Protein 5LOA (pdb70)

Structure (mmCIF, N/CA/C/O backbone):
data_5LOA
#
_entry.id   5LOA
#
_cell.length_a   75.020
_cell.length_b   64.580
_cell.length_c   82.060
_cell.angle_alpha   90.000
_cell.angle_beta   106.890
_cell.angle_gamma   90.000
#
_symmetry.space_group_name_H-M   'P 1 21 1'
#
loop_
_entity.id
_entity.type
_entity.pdbx_description
1 polymer 'Meso-diaminopimelate D-dehydrogenase'
2 non-polymer 'NADP NICOTINAMIDE-ADENINE-DINUCLEOTIDE PHOSPHATE'
3 water water
#
loop_
_atom_site.group_PDB
_atom_site.id
_atom_site.type_symbol
_atom_site.label_atom_id
_atom_site.label_alt_id
_atom_site.label_comp_id
_atom_site.label_asym_id
_atom_site.label_entity_id
_atom_site.label_seq_id
_atom_site.pdbx_PDB_ins_code
_atom_site.Cartn_x
_atom_site.Cartn_y
_atom_site.Cartn_z
_atom_site.occupancy
_atom_site.B_iso_or_equiv
_atom_site.auth_seq_id
_atom_site.auth_comp_id
_atom_site.auth_asym_id
_atom_site.auth_atom_id
_atom_site.pdbx_PDB_model_num
ATOM 1 N N . THR A 1 1 ? 25.706 63.807 19.978 1.00 55.24 2 THR A N 1
ATOM 2 C CA . THR A 1 1 ? 24.716 64.862 19.794 1.00 54.78 2 THR A CA 1
ATOM 3 C C . THR A 1 1 ? 23.345 64.269 19.465 1.00 46.90 2 THR A C 1
ATOM 4 O O . THR A 1 1 ? 23.231 63.088 19.123 1.00 49.37 2 THR A O 1
ATOM 8 N N . ASN A 1 2 ? 22.313 65.105 19.559 1.00 41.90 3 ASN A N 1
ATOM 9 C CA . ASN A 1 2 ? 20.949 64.643 19.358 1.00 35.62 3 ASN A CA 1
ATOM 10 C C . ASN A 1 2 ? 20.725 64.231 17.913 1.00 35.52 3 ASN A C 1
ATOM 11 O O . ASN A 1 2 ? 21.372 64.732 16.990 1.00 36.31 3 ASN A O 1
ATOM 16 N N . ILE A 1 3 ? 19.782 63.308 17.728 1.00 29.71 4 ILE A N 1
ATOM 17 C CA . ILE A 1 3 ? 19.328 62.941 16.398 1.00 28.35 4 ILE A CA 1
ATOM 18 C C . ILE A 1 3 ? 18.451 64.067 15.860 1.00 25.83 4 ILE A C 1
ATOM 19 O O . ILE A 1 3 ? 17.535 64.540 16.543 1.00 28.41 4 ILE A O 1
ATOM 24 N N . ARG A 1 4 ? 18.731 64.511 14.645 1.00 29.02 5 ARG A N 1
ATOM 25 C CA . ARG A 1 4 ? 17.937 65.565 14.016 1.00 29.50 5 ARG A CA 1
ATOM 26 C C . ARG A 1 4 ? 16.805 64.931 13.208 1.00 25.93 5 ARG A C 1
ATOM 27 O O . ARG A 1 4 ? 17.061 64.200 12.243 1.00 28.73 5 ARG A O 1
ATOM 35 N N . VAL A 1 5 ? 15.558 65.214 13.598 1.00 25.09 6 VAL A N 1
ATOM 36 C CA . VAL A 1 5 ? 14.388 64.564 13.016 1.00 29.88 6 VAL A CA 1
ATOM 37 C C . VAL A 1 5 ? 13.475 65.602 12.357 1.00 30.12 6 VAL A C 1
ATOM 38 O O . VAL A 1 5 ? 13.415 66.767 12.766 1.00 27.60 6 VAL A O 1
ATOM 42 N N . ALA A 1 6 ? 12.758 65.162 11.324 1.00 25.72 7 ALA A N 1
ATOM 43 C CA . ALA A 1 6 ? 11.739 65.987 10.678 1.00 28.35 7 ALA A CA 1
ATOM 44 C C . ALA A 1 6 ? 10.527 65.112 10.384 1.00 27.01 7 ALA A C 1
ATOM 45 O O . ALA A 1 6 ? 10.620 63.880 10.354 1.00 28.78 7 ALA A O 1
ATOM 47 N N . ILE A 1 7 ? 9.386 65.768 10.189 1.00 25.25 8 ILE A N 1
ATOM 48 C CA . ILE A 1 7 ? 8.094 65.120 9.978 1.00 25.68 8 ILE A CA 1
ATOM 49 C C . ILE A 1 7 ? 7.638 65.439 8.563 1.00 28.84 8 ILE A C 1
ATOM 50 O O . ILE A 1 7 ? 7.616 66.610 8.173 1.00 27.56 8 ILE A O 1
ATOM 55 N N . VAL A 1 8 ? 7.254 64.414 7.805 1.00 24.16 9 VAL A N 1
ATOM 56 C CA . VAL A 1 8 ? 6.673 64.606 6.477 1.00 27.83 9 VAL A CA 1
ATOM 57 C C . VAL A 1 8 ? 5.189 64.279 6.558 1.00 26.55 9 VAL A C 1
ATOM 58 O O . VAL A 1 8 ? 4.810 63.114 6.727 1.00 23.81 9 VAL A O 1
ATOM 62 N N . GLY A 1 9 ? 4.342 65.298 6.377 1.00 24.69 10 GLY A N 1
ATOM 63 C CA . GLY A 1 9 ? 2.910 65.103 6.464 1.00 27.27 10 GLY A CA 1
ATOM 64 C C . GLY A 1 9 ? 2.339 65.482 7.819 1.00 31.05 10 GLY A C 1
ATOM 65 O O . GLY A 1 9 ? 2.641 64.828 8.824 1.00 25.91 10 GLY A O 1
ATOM 66 N N . TYR A 1 10 ? 1.503 66.525 7.865 1.00 27.26 11 TYR A N 1
ATOM 67 C CA . TYR A 1 10 ? 1.001 67.026 9.143 1.00 29.79 11 TYR A CA 1
ATOM 68 C C . TYR A 1 10 ? -0.477 66.706 9.362 1.00 31.43 11 TYR A C 1
ATOM 69 O O . TYR A 1 10 ? -1.309 67.615 9.470 1.00 29.70 11 TYR A O 1
ATOM 78 N N . GLY A 1 11 ? -0.814 65.424 9.424 1.00 27.53 12 GLY A N 1
ATOM 79 C CA . GLY A 1 11 ? -2.106 64.959 9.887 1.00 27.94 12 GLY A CA 1
ATOM 80 C C . GLY A 1 11 ? -2.066 64.568 11.352 1.00 28.94 12 GLY A C 1
ATOM 81 O O . GLY A 1 11 ? -1.275 65.104 12.135 1.00 28.00 12 GLY A O 1
ATOM 82 N N . ASN A 1 12 ? -2.958 63.655 11.741 1.00 24.84 13 ASN A N 1
ATOM 83 C CA . ASN A 1 12 ? -3.036 63.230 13.139 1.00 29.88 13 ASN A CA 1
ATOM 84 C C . ASN A 1 12 ? -1.730 62.607 13.603 1.00 26.31 13 ASN A C 1
ATOM 85 O O . ASN A 1 12 ? -1.238 62.911 14.700 1.00 28.85 13 ASN A O 1
ATOM 90 N N . LEU A 1 13 ? -1.168 61.713 12.792 1.00 27.00 14 LEU A N 1
ATOM 91 C CA . LEU A 1 13 ? 0.085 61.058 13.158 1.00 26.28 14 LEU A CA 1
ATOM 92 C C . LEU A 1 13 ? 1.213 62.073 13.232 1.00 27.55 14 LEU A C 1
ATOM 93 O O . LEU A 1 13 ? 1.960 62.125 14.218 1.00 23.89 14 LEU A O 1
ATOM 98 N N . GLY A 1 14 ? 1.319 62.932 12.218 1.00 24.18 15 GLY A N 1
ATOM 99 C CA . GLY A 1 14 ? 2.350 63.956 12.245 1.00 22.94 15 GLY A CA 1
ATOM 100 C C . GLY A 1 14 ? 2.255 64.847 13.468 1.00 24.08 15 GLY A C 1
ATOM 101 O O . GLY A 1 14 ? 3.275 65.232 14.045 1.00 24.87 15 GLY A O 1
ATOM 102 N N . ARG A 1 15 ? 1.027 65.176 13.895 1.00 29.52 16 ARG A N 1
ATOM 103 C CA . ARG A 1 15 ? 0.877 66.012 15.087 1.00 28.64 16 ARG A CA 1
ATOM 104 C C . ARG A 1 15 ? 1.284 65.267 16.344 1.00 25.29 16 ARG A C 1
ATOM 105 O O . ARG A 1 15 ? 1.845 65.866 17.272 1.00 26.23 16 ARG A O 1
ATOM 113 N N . SER A 1 16 ? 0.927 63.991 16.424 1.00 25.60 17 SER A N 1
ATOM 114 C CA . SER A 1 16 ? 1.359 63.165 17.548 1.00 24.95 17 SER A CA 1
ATOM 115 C C . SER A 1 16 ? 2.876 63.061 17.593 1.00 26.34 17 SER A C 1
ATOM 116 O O . SER A 1 16 ? 3.487 63.184 18.660 1.00 28.01 17 SER A O 1
ATOM 119 N N . VAL A 1 17 ? 3.510 62.824 16.445 1.00 25.61 18 VAL A N 1
ATOM 120 C CA . VAL A 1 17 ? 4.971 62.750 16.421 1.00 25.01 18 VAL A CA 1
ATOM 121 C C . VAL A 1 17 ? 5.572 64.071 16.899 1.00 28.23 18 VAL A C 1
ATOM 122 O O . VAL A 1 17 ? 6.480 64.097 17.738 1.00 24.84 18 VAL A O 1
ATOM 126 N N . GLU A 1 18 ? 5.069 65.191 16.366 1.00 24.67 19 GLU A N 1
ATOM 127 C CA . GLU A 1 18 ? 5.578 66.505 16.761 1.00 25.67 19 GLU A CA 1
ATOM 128 C C . GLU A 1 18 ? 5.552 66.707 18.271 1.00 26.29 19 GLU A C 1
ATOM 129 O O . GLU A 1 18 ? 6.548 67.135 18.875 1.00 29.77 19 GLU A O 1
ATOM 135 N N . LYS A 1 19 ? 4.405 66.456 18.899 1.00 24.57 20 LYS A N 1
ATOM 136 C CA . LYS A 1 19 ? 4.301 66.790 20.310 1.00 26.88 20 LYS A CA 1
ATOM 137 C C . LYS A 1 19 ? 5.130 65.856 21.176 1.00 27.59 20 LYS A C 1
ATOM 138 O O . LYS A 1 19 ? 5.535 66.254 22.274 1.00 27.46 20 LYS A O 1
ATOM 144 N N . LEU A 1 20 ? 5.412 64.638 20.700 1.00 26.71 21 LEU A N 1
ATOM 145 C CA . LEU A 1 20 ? 6.176 63.686 21.501 1.00 25.81 21 LEU A CA 1
ATOM 146 C C . LEU A 1 20 ? 7.686 63.871 21.382 1.00 31.76 21 LEU A C 1
ATOM 147 O O . LEU A 1 20 ? 8.422 63.379 22.250 1.00 33.63 21 LEU A O 1
ATOM 152 N N . ILE A 1 21 ? 8.169 64.582 20.355 1.00 28.51 22 ILE A N 1
ATOM 153 C CA . ILE A 1 21 ? 9.604 64.839 20.246 1.00 26.58 22 ILE A CA 1
ATOM 154 C C . ILE A 1 21 ? 10.094 65.614 21.458 1.00 35.85 22 ILE A C 1
ATOM 155 O O . ILE A 1 21 ? 11.211 65.384 21.941 1.00 32.51 22 ILE A O 1
ATOM 160 N N . ALA A 1 22 ? 9.256 66.509 21.996 1.00 32.74 23 ALA A N 1
ATOM 161 C CA . ALA A 1 22 ? 9.632 67.258 23.194 1.00 39.78 23 ALA A CA 1
ATOM 162 C C . ALA A 1 22 ? 9.943 66.336 24.368 1.00 41.52 23 ALA A C 1
ATOM 163 O O . ALA A 1 22 ? 10.784 66.672 25.208 1.00 46.08 23 ALA A O 1
ATOM 165 N N . LYS A 1 23 ? 9.297 65.171 24.439 1.00 37.58 24 LYS A N 1
ATOM 166 C CA . LYS A 1 23 ? 9.581 64.193 25.483 1.00 39.18 24 LYS A CA 1
ATOM 167 C C . LYS A 1 23 ? 10.825 63.359 25.199 1.00 38.07 24 LYS A C 1
ATOM 168 O O . LYS A 1 23 ? 11.161 62.488 26.011 1.00 44.04 24 LYS A O 1
ATOM 174 N N . GLN A 1 24 ? 11.492 63.562 24.062 1.00 35.47 25 GLN A N 1
ATOM 175 C CA . GLN A 1 24 ? 12.669 62.734 23.806 1.00 33.50 25 GLN A CA 1
ATOM 176 C C . GLN A 1 24 ? 13.922 63.450 24.282 1.00 35.41 25 GLN A C 1
ATOM 177 O O . GLN A 1 24 ? 14.119 64.623 23.952 1.00 34.04 25 GLN A O 1
ATOM 183 N N . PRO A 1 25 ? 14.795 62.782 25.040 1.00 36.86 26 PRO A N 1
ATOM 184 C CA . PRO A 1 25 ? 16.027 63.446 25.477 1.00 33.16 26 PRO A CA 1
ATOM 185 C C . PRO A 1 25 ? 17.026 63.608 24.353 1.00 35.93 26 PRO A C 1
ATOM 186 O O . PRO A 1 25 ? 17.910 64.461 24.452 1.00 37.57 26 PRO A O 1
ATOM 190 N N . ASP A 1 26 ? 16.896 62.840 23.271 1.00 26.35 27 ASP A N 1
ATOM 191 C CA . ASP A 1 26 ? 17.962 62.707 22.287 1.00 28.63 27 ASP A CA 1
ATOM 192 C C . ASP A 1 26 ? 17.515 63.072 20.876 1.00 27.65 27 ASP A C 1
ATOM 193 O O . ASP A 1 26 ? 18.151 62.650 19.905 1.00 27.96 27 ASP A O 1
ATOM 198 N N . MET A 1 27 ? 16.451 63.856 20.736 1.00 30.10 28 MET A N 1
ATOM 199 C CA . MET A 1 27 ? 15.977 64.237 19.411 1.00 27.66 28 MET A CA 1
ATOM 200 C C . MET A 1 27 ? 15.638 65.721 19.368 1.00 30.90 28 MET A C 1
ATOM 201 O O . MET A 1 27 ? 15.069 66.266 20.318 1.00 30.35 28 MET A O 1
ATOM 206 N N . ASP A 1 28 ? 15.966 66.352 18.240 1.00 30.59 29 ASP A N 1
ATOM 207 C CA . ASP A 1 28 ? 15.634 67.744 17.956 1.00 31.31 29 ASP A CA 1
ATOM 208 C C . ASP A 1 28 ? 14.775 67.796 16.698 1.00 30.17 29 ASP A C 1
ATOM 209 O O . ASP A 1 28 ? 15.170 67.257 15.660 1.00 29.06 29 ASP A O 1
ATOM 214 N N . LEU A 1 29 ? 13.617 68.456 16.786 1.00 30.40 30 LEU A N 1
ATOM 215 C CA . LEU A 1 29 ? 12.721 68.589 15.642 1.00 31.18 30 LEU A CA 1
ATOM 216 C C . LEU A 1 29 ? 13.165 69.761 14.778 1.00 33.41 30 LEU A C 1
ATOM 217 O O . LEU A 1 29 ? 13.167 70.912 15.237 1.00 33.82 30 LEU A O 1
ATOM 222 N N . VAL A 1 30 ? 13.531 69.461 13.534 1.00 28.86 31 VAL A N 1
ATOM 223 C CA . VAL A 1 30 ? 14.038 70.448 12.588 1.00 29.70 31 VAL A CA 1
ATOM 224 C C . VAL A 1 30 ? 12.903 71.157 11.846 1.00 32.03 31 VAL A C 1
ATOM 225 O O . VAL A 1 30 ? 12.952 72.372 11.639 1.00 33.63 31 VAL A O 1
ATOM 229 N N . GLY A 1 31 ? 11.857 70.438 11.454 1.00 30.65 32 GLY A N 1
ATOM 230 C CA . GLY A 1 31 ? 10.754 71.063 10.752 1.00 28.09 32 GLY A CA 1
ATOM 231 C C . GLY A 1 31 ? 9.732 70.032 10.329 1.00 33.89 32 GLY A C 1
ATOM 232 O O . GLY A 1 31 ? 9.901 68.823 10.542 1.00 28.07 32 GLY A O 1
ATOM 233 N N . ILE A 1 32 ? 8.654 70.548 9.738 1.00 29.71 33 ILE A N 1
ATOM 234 C CA . ILE A 1 32 ? 7.588 69.767 9.111 1.00 30.31 33 ILE A CA 1
ATOM 235 C C . ILE A 1 32 ? 7.660 70.022 7.614 1.00 33.42 33 ILE A C 1
ATOM 236 O O . ILE A 1 32 ? 7.790 71.174 7.187 1.00 31.18 33 ILE A O 1
ATOM 241 N N . PHE A 1 33 ? 7.602 68.960 6.819 1.00 27.38 34 PHE A N 1
ATOM 242 C CA . PHE A 1 33 ? 7.509 69.085 5.366 1.00 30.43 34 PHE A CA 1
ATOM 243 C C . PHE A 1 33 ? 6.076 68.772 4.960 1.00 32.37 34 PHE A C 1
ATOM 244 O O . PHE A 1 33 ? 5.589 67.665 5.199 1.00 29.70 34 PHE A O 1
ATOM 252 N N . SER A 1 34 ? 5.393 69.754 4.372 1.00 25.75 35 SER A N 1
ATOM 253 C CA . SER A 1 34 ? 3.965 69.631 4.139 1.00 28.14 35 SER A CA 1
ATOM 254 C C . SER A 1 34 ? 3.630 70.097 2.735 1.00 29.47 35 SER A C 1
ATOM 255 O O . SER A 1 34 ? 4.296 70.975 2.180 1.00 25.81 35 SER A O 1
ATOM 258 N N . ARG A 1 35 ? 2.580 69.493 2.179 1.00 29.98 36 ARG A N 1
ATOM 259 C CA . ARG A 1 35 ? 1.973 69.933 0.929 1.00 30.84 36 ARG A CA 1
ATOM 260 C C . ARG A 1 35 ? 1.099 71.166 1.116 1.00 30.52 36 ARG A C 1
ATOM 261 O O . ARG A 1 35 ? 0.590 71.713 0.122 1.00 29.71 36 ARG A O 1
ATOM 269 N N . ARG A 1 36 ? 0.929 71.619 2.360 1.00 28.43 37 ARG A N 1
ATOM 270 C CA . ARG A 1 36 ? 0.194 72.829 2.688 1.00 29.48 37 ARG A CA 1
ATOM 271 C C . ARG A 1 36 ? 1.149 73.886 3.229 1.00 31.95 37 ARG A C 1
ATOM 272 O O . ARG A 1 36 ? 2.103 73.574 3.954 1.00 30.44 37 ARG A O 1
ATOM 280 N N . ALA A 1 37 ? 0.870 75.141 2.872 1.00 27.74 38 ALA A N 1
ATOM 281 C CA . ALA A 1 37 ? 1.743 76.265 3.187 1.00 27.04 38 ALA A CA 1
ATOM 282 C C . ALA A 1 37 ? 1.622 76.711 4.638 1.00 27.56 38 ALA A C 1
ATOM 283 O O . ALA A 1 37 ? 2.621 77.112 5.242 1.00 33.79 38 ALA A O 1
ATOM 285 N N . THR A 1 38 ? 0.413 76.695 5.194 1.00 28.43 39 THR A N 1
ATOM 286 C CA . THR A 1 38 ? 0.123 77.330 6.479 1.00 33.85 39 THR A CA 1
ATOM 287 C C . THR A 1 38 ? -0.417 76.272 7.439 1.00 35.12 39 THR A C 1
ATOM 288 O O . THR A 1 38 ? -1.529 75.764 7.254 1.00 40.15 39 THR A O 1
ATOM 292 N N . LEU A 1 39 ? 0.346 75.959 8.477 1.00 34.42 40 LEU A N 1
ATOM 293 C CA . LEU A 1 39 ? -0.067 74.967 9.459 1.00 35.23 40 LEU A CA 1
ATOM 294 C C . LEU A 1 39 ? -0.159 75.607 10.839 1.00 39.57 40 LEU A C 1
ATOM 295 O O . LEU A 1 39 ? 0.616 76.507 11.177 1.00 37.87 40 LEU A O 1
ATOM 300 N N . ASP A 1 40 ? -1.108 75.124 11.642 1.00 41.19 41 ASP A N 1
ATOM 301 C CA . ASP A 1 40 ? -1.328 75.659 12.986 1.00 43.39 41 ASP A CA 1
ATOM 302 C C . ASP A 1 40 ? -0.277 75.077 13.930 1.00 40.68 41 ASP A C 1
ATOM 303 O O . ASP A 1 40 ? -0.542 74.194 14.747 1.00 45.55 41 ASP A O 1
ATOM 308 N N . THR A 1 41 ? 0.942 75.595 13.810 1.00 35.00 42 THR A N 1
ATOM 309 C CA . THR A 1 41 ? 2.048 75.154 14.643 1.00 39.67 42 THR A CA 1
ATOM 310 C C . THR A 1 41 ? 3.150 76.202 14.588 1.00 40.51 42 THR A C 1
ATOM 311 O O . THR A 1 41 ? 3.271 76.935 13.601 1.00 38.67 42 THR A O 1
ATOM 315 N N . LYS A 1 42 ? 3.954 76.262 15.657 1.00 38.55 43 LYS A N 1
ATOM 316 C CA . LYS A 1 42 ? 5.146 77.099 15.674 1.00 38.47 43 LYS A CA 1
ATOM 317 C C . LYS A 1 42 ? 6.376 76.392 15.132 1.00 38.36 43 LYS A C 1
ATOM 318 O O . LYS A 1 42 ? 7.397 77.047 14.899 1.00 34.89 43 LYS A O 1
ATOM 324 N N . THR A 1 43 ? 6.320 75.076 14.966 1.00 34.60 44 THR A N 1
ATOM 325 C CA . THR A 1 43 ? 7.397 74.369 14.298 1.00 31.13 44 THR A CA 1
ATOM 326 C C . THR A 1 43 ? 7.607 74.951 12.903 1.00 34.73 44 THR A C 1
ATOM 327 O O . THR A 1 43 ? 6.633 75.273 12.219 1.00 32.31 44 THR A O 1
ATOM 331 N N . PRO A 1 44 ? 8.851 75.086 12.444 1.00 32.17 45 PRO A N 1
ATOM 332 C CA . PRO A 1 44 ? 9.077 75.552 11.072 1.00 33.66 45 PRO A CA 1
ATOM 333 C C . PRO A 1 44 ? 8.442 74.605 10.064 1.00 36.28 45 PRO A C 1
ATOM 334 O O . PRO A 1 44 ? 8.519 73.381 10.203 1.00 33.54 45 PRO A O 1
ATOM 338 N N . VAL A 1 45 ? 7.805 75.181 9.045 1.00 31.80 46 VAL A N 1
ATOM 339 C CA . VAL A 1 45 ? 7.149 74.420 7.984 1.00 31.38 46 VAL A CA 1
ATOM 340 C C . VAL A 1 45 ? 7.897 74.657 6.682 1.00 37.67 46 VAL A C 1
ATOM 341 O O . VAL A 1 45 ? 8.177 75.805 6.323 1.00 33.90 46 VAL A O 1
ATOM 345 N N . PHE A 1 46 ? 8.223 73.576 5.976 1.00 33.94 47 PHE A N 1
ATOM 346 C CA . PHE A 1 46 ? 8.928 73.644 4.707 1.00 33.23 47 PHE A CA 1
ATOM 347 C C . PHE A 1 46 ? 8.097 72.958 3.634 1.00 32.97 47 PHE A C 1
ATOM 348 O O . PHE A 1 46 ? 7.244 72.117 3.926 1.00 31.14 47 PHE A O 1
ATOM 356 N N . ASP A 1 47 ? 8.347 73.353 2.386 1.00 32.44 48 ASP A N 1
ATOM 357 C CA . ASP A 1 47 ? 7.759 72.684 1.236 1.00 32.97 48 ASP A CA 1
ATOM 358 C C . ASP A 1 47 ? 8.336 71.274 1.113 1.00 29.27 48 ASP A C 1
ATOM 359 O O . ASP A 1 47 ? 9.559 71.093 1.119 1.00 34.28 48 ASP A O 1
ATOM 364 N N . VAL A 1 48 ? 7.454 70.280 0.970 1.00 32.29 49 VAL A N 1
ATOM 365 C CA . VAL A 1 48 ? 7.905 68.897 0.824 1.00 33.97 49 VAL A CA 1
ATOM 366 C C . VAL A 1 48 ? 8.852 68.765 -0.362 1.00 35.54 49 VAL A C 1
ATOM 367 O O . VAL A 1 48 ? 9.758 67.924 -0.354 1.00 33.23 49 VAL A O 1
ATOM 371 N N . ALA A 1 49 ? 8.707 69.632 -1.369 1.00 32.50 50 ALA A N 1
ATOM 372 C CA . ALA A 1 49 ? 9.589 69.578 -2.528 1.00 32.85 50 ALA A CA 1
ATOM 373 C C . ALA A 1 49 ? 11.030 69.949 -2.195 1.00 34.15 50 ALA A C 1
ATOM 374 O O . ALA A 1 49 ? 11.924 69.692 -3.009 1.00 38.35 50 ALA A O 1
ATOM 376 N N . ASP A 1 50 ? 11.285 70.546 -1.027 1.00 33.28 51 ASP A N 1
ATOM 377 C CA . ASP A 1 50 ? 12.617 71.015 -0.663 1.00 36.86 51 ASP A CA 1
ATOM 378 C C . ASP A 1 50 ? 13.308 70.123 0.361 1.00 34.01 51 ASP A C 1
ATOM 379 O O . ASP A 1 50 ? 14.243 70.572 1.027 1.00 37.74 51 ASP A O 1
ATOM 384 N N . VAL A 1 51 ? 12.862 68.877 0.518 1.00 36.69 52 VAL A N 1
ATOM 385 C CA . VAL A 1 51 ? 13.562 67.967 1.428 1.00 37.49 52 VAL A CA 1
ATOM 386 C C . VAL A 1 51 ? 15.036 67.868 1.044 1.00 36.01 52 VAL A C 1
ATOM 387 O O . VAL A 1 51 ? 15.919 67.841 1.912 1.00 41.29 52 VAL A O 1
ATOM 391 N N . ASP A 1 52 ? 15.327 67.865 -0.261 1.00 36.56 53 ASP A N 1
ATOM 392 C CA . ASP A 1 52 ? 16.708 67.749 -0.717 1.00 37.22 53 ASP A CA 1
ATOM 393 C C . ASP A 1 52 ? 17.583 68.888 -0.197 1.00 41.91 53 ASP A C 1
ATOM 394 O O . ASP A 1 52 ? 18.773 68.677 0.064 1.00 44.36 53 ASP A O 1
ATOM 399 N N . LYS A 1 53 ? 17.012 70.074 0.020 1.00 41.15 54 LYS A N 1
ATOM 400 C CA . LYS A 1 53 ? 17.768 71.201 0.561 1.00 42.58 54 LYS A CA 1
ATOM 401 C C . LYS A 1 53 ? 18.046 71.086 2.057 1.00 43.05 54 LYS A C 1
ATOM 402 O O . LYS A 1 53 ? 18.869 71.850 2.577 1.00 41.96 54 LYS A O 1
ATOM 408 N N . HIS A 1 54 ? 17.383 70.173 2.761 1.00 43.41 55 HIS A N 1
ATOM 409 C CA . HIS A 1 54 ? 17.610 69.967 4.186 1.00 41.12 55 HIS A CA 1
ATOM 410 C C . HIS A 1 54 ? 18.244 68.618 4.486 1.00 40.57 55 HIS A C 1
ATOM 411 O O . HIS A 1 54 ? 18.414 68.273 5.665 1.00 41.71 55 HIS A O 1
ATOM 418 N N . ALA A 1 55 ? 18.610 67.859 3.449 1.00 35.99 56 ALA A N 1
ATOM 419 C CA . ALA A 1 55 ? 19.049 66.480 3.634 1.00 42.13 56 ALA A CA 1
ATOM 420 C C . ALA A 1 55 ? 20.238 66.386 4.585 1.00 39.32 56 ALA A C 1
ATOM 421 O O . ALA A 1 55 ? 20.315 65.459 5.398 1.00 40.69 56 ALA A O 1
ATOM 423 N N . ASP A 1 56 ? 21.169 67.334 4.514 1.00 41.47 57 ASP A N 1
ATOM 424 C CA . ASP A 1 56 ? 22.300 67.298 5.434 1.00 41.09 57 ASP A CA 1
ATOM 425 C C . ASP A 1 56 ? 21.922 67.711 6.847 1.00 42.51 57 ASP A C 1
ATOM 426 O O . ASP A 1 56 ? 22.697 67.462 7.778 1.00 44.82 57 ASP A O 1
ATOM 431 N N . ASP A 1 57 ? 20.758 68.322 7.033 1.00 40.25 58 ASP A N 1
ATOM 432 C CA . ASP A 1 57 ? 20.316 68.728 8.357 1.00 39.77 58 ASP A CA 1
ATOM 433 C C . ASP A 1 57 ? 19.416 67.715 9.049 1.00 38.35 58 ASP A C 1
ATOM 434 O O . ASP A 1 57 ? 19.044 67.956 10.203 1.00 34.31 58 ASP A O 1
ATOM 439 N N . VAL A 1 58 ? 19.040 66.615 8.390 1.00 36.31 59 VAL A N 1
ATOM 440 C CA . VAL A 1 58 ? 18.041 65.683 8.919 1.00 32.50 59 VAL A CA 1
ATOM 441 C C . VAL A 1 58 ? 18.630 64.278 8.954 1.00 31.76 59 VAL A C 1
ATOM 442 O O . VAL A 1 58 ? 19.042 63.748 7.914 1.00 31.73 59 VAL A O 1
ATOM 446 N N . ASP A 1 59 ? 18.639 63.666 10.145 1.00 28.67 60 ASP A N 1
ATOM 447 C CA . ASP A 1 59 ? 19.067 62.277 10.283 1.00 28.29 60 ASP A CA 1
ATOM 448 C C . ASP A 1 59 ? 17.920 61.298 10.028 1.00 27.70 60 ASP A C 1
ATOM 449 O O . ASP A 1 59 ? 18.126 60.251 9.397 1.00 29.33 60 ASP A O 1
ATOM 454 N N . VAL A 1 60 ? 16.713 61.613 10.510 1.00 26.57 61 VAL A N 1
ATOM 455 C CA . VAL A 1 60 ? 15.552 60.733 10.368 1.00 26.78 61 VAL A CA 1
ATOM 456 C C . VAL A 1 60 ? 14.343 61.532 9.897 1.00 29.14 61 VAL A C 1
ATOM 457 O O . VAL A 1 60 ? 13.981 62.540 10.514 1.00 26.63 61 VAL A O 1
ATOM 461 N N . LEU A 1 61 ? 13.701 61.056 8.833 1.00 25.17 62 LEU A N 1
ATOM 462 C CA . LEU A 1 61 ? 12.416 61.579 8.380 1.00 28.16 62 LEU A CA 1
ATOM 463 C C . LEU A 1 61 ? 11.306 60.645 8.856 1.00 28.18 62 LEU A C 1
ATOM 464 O O . LEU A 1 61 ? 11.282 59.465 8.490 1.00 25.89 62 LEU A O 1
ATOM 469 N N . PHE A 1 62 ? 10.414 61.164 9.696 1.00 24.66 63 PHE A N 1
ATOM 470 C CA . PHE A 1 62 ? 9.183 60.465 10.057 1.00 26.99 63 PHE A CA 1
ATOM 471 C C . PHE A 1 62 ? 8.145 60.673 8.960 1.00 27.74 63 PHE A C 1
ATOM 472 O O . PHE A 1 62 ? 7.649 61.792 8.760 1.00 28.01 63 PHE A O 1
ATOM 480 N N . LEU A 1 63 ? 7.810 59.603 8.242 1.00 24.16 64 LEU A N 1
ATOM 481 C CA . LEU A 1 63 ? 6.856 59.689 7.141 1.00 26.70 64 LEU A CA 1
ATOM 482 C C . LEU A 1 63 ? 5.453 59.506 7.704 1.00 26.07 64 LEU A C 1
ATOM 483 O O . LEU A 1 63 ? 5.104 58.427 8.197 1.00 25.48 64 LEU A O 1
ATOM 488 N N . CYS A 1 64 ? 4.642 60.555 7.610 1.00 21.77 65 CYS A N 1
ATOM 489 C CA . CYS A 1 64 ? 3.335 60.586 8.244 1.00 24.97 65 CYS A CA 1
ATOM 490 C C . CYS A 1 64 ? 2.246 60.924 7.225 1.00 29.34 65 CYS A C 1
ATOM 491 O O . CYS A 1 64 ? 1.201 61.470 7.576 1.00 29.98 65 CYS A O 1
ATOM 494 N N . MET A 1 65 ? 2.484 60.594 5.953 1.00 29.34 66 MET A N 1
ATOM 495 C CA . MET A 1 65 ? 1.488 60.721 4.908 1.00 29.64 66 MET A CA 1
ATOM 496 C C . MET A 1 65 ? 0.530 59.528 4.963 1.00 33.41 66 MET A C 1
ATOM 497 O O . MET A 1 65 ? 0.707 58.588 5.745 1.00 31.01 66 MET A O 1
ATOM 502 N N . GLY A 1 66 ? -0.493 59.562 4.111 1.00 30.15 67 GLY A N 1
ATOM 503 C CA . GLY A 1 66 ? -1.484 58.488 4.087 1.00 31.61 67 GLY A CA 1
ATOM 504 C C . GLY A 1 66 ? -0.917 57.207 3.489 1.00 29.90 67 GLY A C 1
ATOM 505 O O . GLY A 1 66 ? -0.119 57.231 2.548 1.00 28.78 67 GLY A O 1
ATOM 506 N N . SER A 1 67 ? -1.337 56.069 4.053 1.00 31.39 68 SER A N 1
ATOM 507 C CA . SER A 1 67 ? -0.855 54.778 3.563 1.00 30.20 68 SER A CA 1
ATOM 508 C C . SER A 1 67 ? -1.486 54.398 2.225 1.00 35.27 68 SER A C 1
ATOM 509 O O . SER A 1 67 ? -0.882 53.640 1.458 1.00 37.13 68 SER A O 1
ATOM 512 N N . ALA A 1 68 ? -2.688 54.904 1.928 1.00 34.52 69 ALA A N 1
ATOM 513 C CA . ALA A 1 68 ? -3.457 54.387 0.794 1.00 38.82 69 ALA A CA 1
ATOM 514 C C . ALA A 1 68 ? -2.666 54.467 -0.506 1.00 42.75 69 ALA A C 1
ATOM 515 O O . ALA A 1 68 ? -2.537 53.468 -1.228 1.00 43.13 69 ALA A O 1
ATOM 517 N N . THR A 1 69 ? -2.146 55.653 -0.836 1.00 39.08 70 THR A N 1
ATOM 518 C CA . THR A 1 69 ? -1.308 55.791 -2.021 1.00 38.26 70 THR A CA 1
ATOM 519 C C . THR A 1 69 ? -0.026 56.565 -1.725 1.00 35.88 70 THR A C 1
ATOM 520 O O . THR A 1 69 ? 1.011 56.297 -2.338 1.00 37.02 70 THR A O 1
ATOM 524 N N . ASP A 1 70 ? -0.067 57.510 -0.784 1.00 33.76 71 ASP A N 1
ATOM 525 C CA . ASP A 1 70 ? 1.061 58.430 -0.628 1.00 31.66 71 ASP A CA 1
ATOM 526 C C . ASP A 1 70 ? 2.340 57.722 -0.181 1.00 36.28 71 ASP A C 1
ATOM 527 O O . ASP A 1 70 ? 3.420 57.997 -0.721 1.00 35.19 71 ASP A O 1
ATOM 532 N N . ILE A 1 71 ? 2.257 56.803 0.785 1.00 33.38 72 ILE A N 1
ATOM 533 C CA . ILE A 1 71 ? 3.462 56.079 1.216 1.00 34.66 72 ILE A CA 1
ATOM 534 C C . ILE A 1 71 ? 4.101 55.301 0.067 1.00 32.86 72 ILE A C 1
ATOM 535 O O . ILE A 1 71 ? 5.295 55.506 -0.195 1.00 33.40 72 ILE A O 1
ATOM 540 N N . PRO A 1 72 ? 3.384 54.418 -0.651 1.00 38.05 73 PRO A N 1
ATOM 541 C CA . PRO A 1 72 ? 4.054 53.630 -1.703 1.00 39.36 73 PRO A CA 1
ATOM 542 C C . PRO A 1 72 ? 4.766 54.468 -2.744 1.00 38.16 73 PRO A C 1
ATOM 543 O O . PRO A 1 72 ? 5.880 54.118 -3.152 1.00 40.40 73 PRO A O 1
ATOM 547 N N . GLU A 1 73 ? 4.158 55.575 -3.172 1.00 34.95 74 GLU A N 1
ATOM 548 C CA . GLU A 1 73 ? 4.738 56.386 -4.235 1.00 37.68 74 GLU A CA 1
ATOM 549 C C . GLU A 1 73 ? 5.815 57.338 -3.715 1.00 36.93 74 GLU A C 1
ATOM 550 O O . GLU A 1 73 ? 6.808 57.584 -4.404 1.00 40.99 74 GLU A O 1
ATOM 556 N N . GLN A 1 74 ? 5.651 57.885 -2.510 1.00 34.54 75 GLN A N 1
ATOM 557 C CA . GLN A 1 74 ? 6.563 58.934 -2.065 1.00 32.39 75 GLN A CA 1
ATOM 558 C C . GLN A 1 74 ? 7.730 58.409 -1.236 1.00 35.48 75 GLN A C 1
ATOM 559 O O . GLN A 1 74 ? 8.853 58.921 -1.354 1.00 34.41 75 GLN A O 1
ATOM 565 N N . ALA A 1 75 ? 7.486 57.423 -0.380 1.00 29.19 76 ALA A N 1
ATOM 566 C CA . ALA A 1 75 ? 8.502 57.015 0.591 1.00 31.38 76 ALA A CA 1
ATOM 567 C C . ALA A 1 75 ? 9.846 56.655 -0.035 1.00 29.15 76 ALA A C 1
ATOM 568 O O . ALA A 1 75 ? 10.877 57.090 0.501 1.00 31.03 76 ALA A O 1
ATOM 570 N N . PRO A 1 76 ? 9.921 55.900 -1.144 1.00 30.70 77 PRO A N 1
ATOM 571 C CA . PRO A 1 76 ? 11.242 55.616 -1.728 1.00 29.75 77 PRO A CA 1
ATOM 572 C C . PRO A 1 76 ? 12.036 56.864 -2.065 1.00 32.28 77 PRO A C 1
ATOM 573 O O . PRO A 1 76 ? 13.264 56.873 -1.903 1.00 34.53 77 PRO A O 1
ATOM 577 N N . LYS A 1 77 ? 11.368 57.929 -2.515 1.00 32.18 78 LYS A N 1
ATOM 578 C CA . LYS A 1 77 ? 12.074 59.169 -2.806 1.00 31.58 78 LYS A CA 1
ATOM 579 C C . LYS A 1 77 ? 12.702 59.756 -1.548 1.00 35.35 78 LYS A C 1
ATOM 580 O O . LYS A 1 77 ? 13.832 60.242 -1.584 1.00 33.76 78 LYS A O 1
ATOM 586 N N . PHE A 1 78 ? 11.993 59.718 -0.423 1.00 32.60 79 PHE A N 1
ATOM 587 C CA . PHE A 1 78 ? 12.524 60.343 0.783 1.00 31.85 79 PHE A CA 1
ATOM 588 C C . PHE A 1 78 ? 13.749 59.608 1.315 1.00 33.05 79 PHE A C 1
ATOM 589 O O . PHE A 1 78 ? 14.610 60.228 1.947 1.00 31.79 79 PHE A O 1
ATOM 597 N N . ALA A 1 79 ? 13.864 58.305 1.045 1.00 31.49 80 ALA A N 1
ATOM 598 C CA . ALA A 1 79 ? 14.990 57.535 1.563 1.00 30.36 80 ALA A CA 1
ATOM 599 C C . ALA A 1 79 ? 16.318 57.972 0.957 1.00 35.79 80 ALA A C 1
ATOM 600 O O . ALA A 1 79 ? 17.378 57.622 1.491 1.00 32.19 80 ALA A O 1
ATOM 602 N N . GLN A 1 80 ? 16.299 58.736 -0.140 1.00 33.14 81 GLN A N 1
ATOM 603 C CA . GLN A 1 80 ? 17.576 59.234 -0.631 1.00 33.84 81 GLN A CA 1
ATOM 604 C C . GLN A 1 80 ? 18.144 60.329 0.256 1.00 33.23 81 GLN A C 1
ATOM 605 O O . GLN A 1 80 ? 19.337 60.625 0.147 1.00 38.75 81 GLN A O 1
ATOM 611 N N . PHE A 1 81 ? 17.348 60.905 1.160 1.00 31.34 82 PHE A N 1
ATOM 612 C CA . PHE A 1 81 ? 17.783 62.078 1.907 1.00 35.52 82 PHE A CA 1
ATOM 613 C C . PHE A 1 81 ? 18.061 61.836 3.384 1.00 34.08 82 PHE A C 1
ATOM 614 O O . PHE A 1 81 ? 18.746 62.659 3.999 1.00 36.65 82 PHE A O 1
ATOM 622 N N . ALA A 1 82 ? 17.562 60.749 3.968 1.00 31.40 83 ALA A N 1
ATOM 623 C CA . ALA A 1 82 ? 17.716 60.503 5.401 1.00 32.64 83 ALA A CA 1
ATOM 624 C C . ALA A 1 82 ? 17.325 59.060 5.690 1.00 30.84 83 ALA A C 1
ATOM 625 O O . ALA A 1 82 ? 16.831 58.345 4.814 1.00 28.06 83 ALA A O 1
ATOM 627 N N . CYS A 1 83 ? 17.529 58.643 6.939 1.00 29.16 84 CYS A N 1
ATOM 628 C CA . CYS A 1 83 ? 16.798 57.476 7.401 1.00 30.22 84 CYS A CA 1
ATOM 629 C C . CYS A 1 83 ? 15.314 57.815 7.416 1.00 30.60 84 CYS A C 1
ATOM 630 O O . CYS A 1 83 ? 14.931 58.973 7.610 1.00 25.89 84 CYS A O 1
ATOM 633 N N . THR A 1 84 ? 14.472 56.806 7.170 1.00 27.29 85 THR A N 1
ATOM 634 C CA . THR A 1 84 ? 13.029 57.010 7.138 1.00 27.49 85 THR A CA 1
ATOM 635 C C . THR A 1 84 ? 12.360 56.013 8.066 1.00 27.73 85 THR A C 1
ATOM 636 O O . THR A 1 84 ? 12.860 54.904 8.272 1.00 29.27 85 THR A O 1
ATOM 640 N N . VAL A 1 85 ? 11.221 56.413 8.625 1.00 23.95 86 VAL A N 1
ATOM 641 C CA . VAL A 1 85 ? 10.399 55.520 9.432 1.00 25.35 86 VAL A CA 1
ATOM 642 C C . VAL A 1 85 ? 8.959 55.762 9.045 1.00 28.70 86 VAL A C 1
ATOM 643 O O . VAL A 1 85 ? 8.480 56.901 9.143 1.00 26.54 86 VAL A O 1
ATOM 647 N N . ASP A 1 86 ? 8.271 54.704 8.605 1.00 23.43 87 ASP A N 1
ATOM 648 C CA . ASP A 1 86 ? 6.860 54.794 8.262 1.00 23.44 87 ASP A CA 1
ATOM 649 C C . ASP A 1 86 ? 6.057 53.776 9.065 1.00 24.92 87 ASP A C 1
ATOM 650 O O . ASP A 1 86 ? 6.603 52.888 9.742 1.00 24.01 87 ASP A O 1
ATOM 655 N N . THR A 1 87 ? 4.734 53.940 9.012 1.00 20.72 88 THR A N 1
ATOM 656 C CA . THR A 1 87 ? 3.799 53.061 9.701 1.00 22.46 88 THR A CA 1
ATOM 657 C C . THR A 1 87 ? 2.868 52.364 8.710 1.00 22.17 88 THR A C 1
ATOM 658 O O . THR A 1 87 ? 1.740 51.998 9.048 1.00 22.76 88 THR A O 1
ATOM 662 N N . TYR A 1 88 ? 3.348 52.193 7.483 1.00 25.63 89 TYR A N 1
ATOM 663 C CA . TYR A 1 88 ? 2.569 51.666 6.362 1.00 24.57 89 TYR A CA 1
ATOM 664 C C . TYR A 1 88 ? 1.799 50.410 6.739 1.00 25.30 89 TYR A C 1
ATOM 665 O O . TYR A 1 88 ? 2.394 49.387 7.094 1.00 25.69 89 TYR A O 1
ATOM 674 N N . ASP A 1 89 ? 0.472 50.467 6.647 1.00 22.11 90 ASP A N 1
ATOM 675 C CA . ASP A 1 89 ? -0.344 49.406 7.220 1.00 24.25 90 ASP A CA 1
ATOM 676 C C . ASP A 1 89 ? -1.083 48.558 6.195 1.00 26.78 90 ASP A C 1
ATOM 677 O O . ASP A 1 89 ? -1.971 47.794 6.583 1.00 28.93 90 ASP A O 1
ATOM 682 N N . ASN A 1 90 ? -0.735 48.647 4.912 1.00 28.36 91 ASN A N 1
ATOM 683 C CA . ASN A 1 90 ? -1.329 47.744 3.916 1.00 26.57 91 ASN A CA 1
ATOM 684 C C . ASN A 1 90 ? -0.550 46.427 3.958 1.00 23.76 91 ASN A C 1
ATOM 685 O O . ASN A 1 90 ? 0.433 46.238 3.238 1.00 23.70 91 ASN A O 1
ATOM 690 N N . HIS A 1 91 ? -1.008 45.500 4.807 1.00 26.33 92 HIS A N 1
ATOM 691 C CA . HIS A 1 91 ? -0.238 44.285 5.078 1.00 26.19 92 HIS A CA 1
ATOM 692 C C . HIS A 1 91 ? 0.103 43.530 3.795 1.00 25.85 92 HIS A C 1
ATOM 693 O O . HIS A 1 91 ? 1.224 43.037 3.640 1.00 28.28 92 HIS A O 1
ATOM 700 N N . ARG A 1 92 ? -0.838 43.461 2.852 1.00 28.58 93 ARG A N 1
ATOM 701 C CA . ARG A 1 92 ? -0.623 42.716 1.609 1.00 28.20 93 ARG A CA 1
ATOM 702 C C . ARG A 1 92 ? 0.415 43.358 0.697 1.00 28.75 93 ARG A C 1
ATOM 703 O O . ARG A 1 92 ? 0.860 42.714 -0.262 1.00 26.53 93 ARG A O 1
ATOM 711 N N . ASP A 1 93 ? 0.835 44.587 0.985 1.00 26.51 94 ASP A N 1
ATOM 712 C CA . ASP A 1 93 ? 1.811 45.299 0.173 1.00 27.56 94 ASP A CA 1
ATOM 713 C C . ASP A 1 93 ? 3.147 45.473 0.876 1.00 28.82 94 ASP A C 1
ATOM 714 O O . ASP A 1 93 ? 4.081 46.046 0.290 1.00 25.53 94 ASP A O 1
ATOM 719 N N . ILE A 1 94 ? 3.274 44.986 2.116 1.00 25.59 95 ILE A N 1
ATOM 720 C CA . ILE A 1 94 ? 4.488 45.220 2.890 1.00 24.87 95 ILE A CA 1
ATOM 721 C C . ILE A 1 94 ? 5.714 44.574 2.244 1.00 26.76 95 ILE A C 1
ATOM 722 O O . ILE A 1 94 ? 6.763 45.228 2.181 1.00 24.38 95 ILE A O 1
ATOM 727 N N . PRO A 1 95 ? 5.664 43.323 1.743 1.00 25.19 96 PRO A N 1
ATOM 728 C CA . PRO A 1 95 ? 6.865 42.783 1.088 1.00 22.53 96 PRO A CA 1
ATOM 729 C C . PRO A 1 95 ? 7.343 43.640 -0.065 1.00 24.16 96 PRO A C 1
ATOM 730 O O . PRO A 1 95 ? 8.551 43.873 -0.185 1.00 27.15 96 PRO A O 1
ATOM 734 N N . ARG A 1 96 ? 6.434 44.113 -0.925 1.00 26.71 97 ARG A N 1
ATOM 735 C CA . ARG A 1 96 ? 6.848 44.968 -2.035 1.00 26.18 97 ARG A CA 1
ATOM 736 C C . ARG A 1 96 ? 7.388 46.301 -1.523 1.00 27.99 97 ARG A C 1
ATOM 737 O O . ARG A 1 96 ? 8.421 46.785 -1.997 1.00 27.86 97 ARG A O 1
ATOM 745 N N . HIS A 1 97 ? 6.688 46.913 -0.564 1.00 26.96 98 HIS A N 1
ATOM 746 C CA . HIS A 1 97 ? 7.153 48.176 0.014 1.00 28.31 98 HIS A CA 1
ATOM 747 C C . HIS A 1 97 ? 8.561 48.027 0.576 1.00 26.70 98 HIS A C 1
ATOM 748 O O . HIS A 1 97 ? 9.436 48.856 0.305 1.00 26.89 98 HIS A O 1
ATOM 755 N N . ARG A 1 98 ? 8.812 46.943 1.322 1.00 26.08 99 ARG A N 1
ATOM 756 C CA . ARG A 1 98 ? 10.152 46.701 1.844 1.00 28.56 99 ARG A CA 1
ATOM 757 C C . ARG A 1 98 ? 11.175 46.574 0.723 1.00 24.93 99 ARG A C 1
ATOM 758 O O . ARG A 1 98 ? 12.269 47.135 0.809 1.00 28.78 99 ARG A O 1
ATOM 766 N N . GLN A 1 99 ? 10.846 45.842 -0.339 1.00 27.11 100 GLN A N 1
ATOM 767 C CA . GLN A 1 99 ? 11.831 45.650 -1.395 1.00 29.52 100 GLN A CA 1
ATOM 768 C C . GLN A 1 99 ? 12.198 46.969 -2.059 1.00 31.42 100 GLN A C 1
ATOM 769 O O . GLN A 1 99 ? 13.378 47.246 -2.313 1.00 33.53 100 GLN A O 1
ATOM 775 N N . VAL A 1 100 ? 11.197 47.800 -2.345 1.00 28.18 101 VAL A N 1
ATOM 776 C CA . VAL A 1 100 ? 11.456 49.065 -3.020 1.00 28.84 101 VAL A CA 1
ATOM 777 C C . VAL A 1 100 ? 12.187 50.021 -2.088 1.00 31.07 101 VAL A C 1
ATOM 778 O O . VAL A 1 100 ? 13.128 50.718 -2.493 1.00 32.12 101 VAL A O 1
ATOM 782 N N . MET A 1 101 ? 11.786 50.054 -0.818 1.00 30.32 102 MET A N 1
ATOM 783 C CA . MET A 1 101 ? 12.494 50.894 0.139 1.00 30.82 102 MET A CA 1
ATOM 784 C C . MET A 1 101 ? 13.924 50.408 0.320 1.00 29.89 102 MET A C 1
ATOM 785 O O . MET A 1 101 ? 14.850 51.214 0.469 1.00 29.89 102 MET A O 1
ATOM 790 N N . ASN A 1 102 ? 14.129 49.090 0.273 1.00 32.13 103 ASN A N 1
ATOM 791 C CA . ASN A 1 102 ? 15.476 48.560 0.438 1.00 30.42 103 ASN A CA 1
ATOM 792 C C . ASN A 1 102 ? 16.398 49.020 -0.684 1.00 29.83 103 ASN A C 1
ATOM 793 O O . ASN A 1 102 ? 17.531 49.428 -0.426 1.00 32.66 103 ASN A O 1
ATOM 798 N N . GLU A 1 103 ? 15.925 48.981 -1.935 1.00 34.86 104 GLU A N 1
ATOM 799 C CA . GLU A 1 103 ? 16.743 49.473 -3.041 1.00 33.97 104 GLU A CA 1
ATOM 800 C C . GLU A 1 103 ? 17.122 50.931 -2.828 1.00 33.72 104 GLU A C 1
ATOM 801 O O . GLU A 1 103 ? 18.300 51.298 -2.911 1.00 34.63 104 GLU A O 1
ATOM 807 N N . ALA A 1 104 ? 16.134 51.774 -2.526 1.00 35.76 105 ALA A N 1
ATOM 808 C CA . ALA A 1 104 ? 16.397 53.200 -2.376 1.00 33.72 105 ALA A CA 1
ATOM 809 C C . ALA A 1 104 ? 17.299 53.473 -1.180 1.00 34.28 105 ALA A C 1
ATOM 810 O O . ALA A 1 104 ? 18.247 54.260 -1.277 1.00 32.31 105 ALA A O 1
ATOM 812 N N . ALA A 1 105 ? 17.026 52.829 -0.044 1.00 33.04 106 ALA A N 1
ATOM 813 C CA . ALA A 1 105 ? 17.809 53.113 1.151 1.00 31.30 106 ALA A CA 1
ATOM 814 C C . ALA A 1 105 ? 19.235 52.602 1.002 1.00 33.61 106 ALA A C 1
ATOM 815 O O . ALA A 1 105 ? 20.188 53.281 1.402 1.00 30.30 106 ALA A O 1
ATOM 817 N N . THR A 1 106 ? 19.401 51.419 0.409 1.00 31.31 107 THR A N 1
ATOM 818 C CA . THR A 1 106 ? 20.739 50.881 0.166 1.00 34.05 107 THR A CA 1
ATOM 819 C C . THR A 1 106 ? 21.539 51.806 -0.740 1.00 33.32 107 THR A C 1
ATOM 820 O O . THR A 1 106 ? 22.698 52.117 -0.458 1.00 34.32 107 THR A O 1
ATOM 824 N N . ALA A 1 107 ? 20.927 52.257 -1.840 1.00 36.78 108 ALA A N 1
ATOM 825 C CA . ALA A 1 107 ? 21.617 53.159 -2.756 1.00 37.81 108 ALA A CA 1
ATOM 826 C C . ALA A 1 107 ? 22.073 54.429 -2.055 1.00 36.78 108 ALA A C 1
ATOM 827 O O . ALA A 1 107 ? 23.135 54.966 -2.379 1.00 38.58 108 ALA A O 1
ATOM 829 N N . ALA A 1 108 ? 21.305 54.904 -1.079 1.00 35.43 109 ALA A N 1
ATOM 830 C CA . ALA A 1 108 ? 21.611 56.134 -0.372 1.00 35.33 109 ALA A CA 1
ATOM 831 C C . ALA A 1 108 ? 22.444 55.925 0.890 1.00 37.86 109 ALA A C 1
ATOM 832 O O . ALA A 1 108 ? 22.904 56.911 1.482 1.00 38.84 109 ALA A O 1
ATOM 834 N N . GLY A 1 109 ? 22.655 54.684 1.319 1.00 33.46 110 GLY A N 1
ATOM 835 C CA . GLY A 1 109 ? 23.383 54.453 2.549 1.00 36.24 110 GLY A CA 1
ATOM 836 C C . GLY A 1 109 ? 22.613 54.799 3.801 1.00 38.76 110 GLY A C 1
ATOM 837 O O . GLY A 1 109 ? 23.217 55.123 4.827 1.00 33.48 110 GLY A O 1
ATOM 838 N N . ASN A 1 110 ? 21.288 54.767 3.740 1.00 35.14 111 ASN A N 1
ATOM 839 C CA . ASN A 1 110 ? 20.437 55.075 4.878 1.00 32.95 111 ASN A CA 1
ATOM 840 C C . ASN A 1 110 ? 19.727 53.811 5.345 1.00 27.65 111 ASN A C 1
ATOM 841 O O . ASN A 1 110 ? 19.760 52.774 4.682 1.00 32.08 111 ASN A O 1
ATOM 846 N N . VAL A 1 111 ? 19.059 53.915 6.490 1.00 28.54 112 VAL A N 1
ATOM 847 C CA . VAL A 1 111 ? 18.235 52.832 7.014 1.00 27.43 112 VAL A CA 1
ATOM 848 C C . VAL A 1 111 ? 16.776 53.276 6.989 1.00 29.11 112 VAL A C 1
ATOM 849 O O . VAL A 1 111 ? 16.427 54.317 7.558 1.00 25.68 112 VAL A O 1
ATOM 853 N N . ALA A 1 112 ? 15.926 52.480 6.336 1.00 27.52 113 ALA A N 1
ATOM 854 C CA . ALA A 1 112 ? 14.480 52.663 6.346 1.00 29.46 113 ALA A CA 1
ATOM 855 C C . ALA A 1 112 ? 13.841 51.590 7.224 1.00 30.41 113 ALA A C 1
ATOM 856 O O . ALA A 1 112 ? 13.970 50.391 6.951 1.00 30.84 113 ALA A O 1
ATOM 858 N N . LEU A 1 113 ? 13.148 52.021 8.269 1.00 27.27 114 LEU A N 1
ATOM 859 C CA . LEU A 1 113 ? 12.267 51.150 9.032 1.00 25.69 114 LEU A CA 1
ATOM 860 C C . LEU A 1 113 ? 10.863 51.290 8.461 1.00 28.61 114 LEU A C 1
ATOM 861 O O . LEU A 1 113 ? 10.318 52.402 8.414 1.00 24.27 114 LEU A O 1
ATOM 866 N N . VAL A 1 114 ? 10.298 50.180 7.965 1.00 26.37 115 VAL A N 1
ATOM 867 C CA . VAL A 1 114 ? 8.984 50.205 7.347 1.00 25.18 115 VAL A CA 1
ATOM 868 C C . VAL A 1 114 ? 7.987 49.528 8.271 1.00 25.81 115 VAL A C 1
ATOM 869 O O . VAL A 1 114 ? 8.330 48.608 9.028 1.00 25.54 115 VAL A O 1
ATOM 873 N N . SER A 1 115 ? 6.743 50.006 8.213 1.00 21.40 116 SER A N 1
ATOM 874 C CA . SER A 1 115 ? 5.603 49.323 8.829 1.00 23.23 116 SER A CA 1
ATOM 875 C C . SER A 1 115 ? 5.758 49.204 10.340 1.00 25.84 116 SER A C 1
ATOM 876 O O . SER A 1 115 ? 5.428 48.184 10.946 1.00 23.45 116 SER A O 1
ATOM 879 N N . THR A 1 116 ? 6.246 50.270 10.956 1.00 22.04 117 THR A N 1
ATOM 8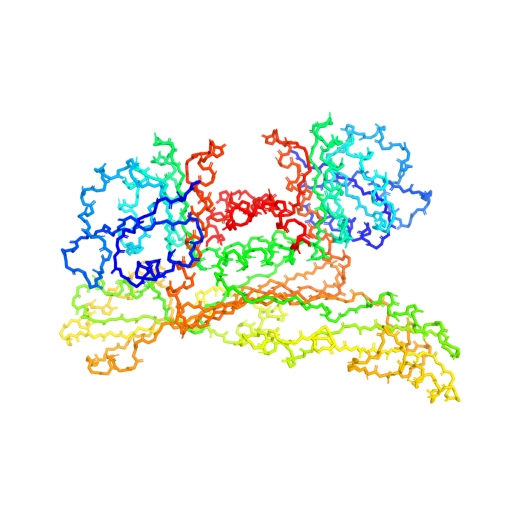80 C CA . THR A 1 116 ? 6.217 50.410 12.396 1.00 23.11 117 THR A CA 1
ATOM 881 C C . THR A 1 116 ? 4.816 50.818 12.862 1.00 25.70 117 THR A C 1
ATOM 882 O O . THR A 1 116 ? 3.905 51.056 12.064 1.00 23.97 117 THR A O 1
ATOM 886 N N . GLY A 1 117 ? 4.651 50.952 14.180 1.00 22.33 118 GLY A N 1
ATOM 887 C CA . GLY A 1 117 ? 3.369 51.263 14.778 1.00 22.66 118 GLY A CA 1
ATOM 888 C C . GLY A 1 117 ? 2.966 50.196 15.777 1.00 24.04 118 GLY A C 1
ATOM 889 O O . GLY A 1 117 ? 3.834 49.603 16.442 1.00 24.08 118 GLY A O 1
ATOM 890 N N . TRP A 1 118 ? 1.666 49.920 15.861 1.00 27.07 119 TRP A N 1
ATOM 891 C CA . TRP A 1 118 ? 1.210 48.818 16.697 1.00 25.40 119 TRP A CA 1
ATOM 892 C C . TRP A 1 118 ? 0.580 47.666 15.913 1.00 25.26 119 TRP A C 1
ATOM 893 O O . TRP A 1 118 ? 0.749 46.515 16.315 1.00 23.03 119 TRP A O 1
ATOM 904 N N . ASP A 1 119 ? -0.092 47.922 14.793 1.00 22.74 120 ASP A N 1
ATOM 905 C CA . ASP A 1 119 ? -0.320 46.826 13.838 1.00 21.94 120 ASP A CA 1
ATOM 906 C C . ASP A 1 119 ? -0.450 47.398 12.433 1.00 24.28 120 ASP A C 1
ATOM 907 O O . ASP A 1 119 ? -1.453 48.032 12.118 1.00 27.17 120 ASP A O 1
ATOM 912 N N . PRO A 1 120 ? 0.579 47.193 11.588 1.00 23.57 121 PRO A N 1
ATOM 913 C CA . PRO A 1 120 ? 1.826 46.460 11.863 1.00 19.29 121 PRO A CA 1
ATOM 914 C C . PRO A 1 120 ? 2.688 47.164 12.930 1.00 24.37 121 PRO A C 1
ATOM 915 O O . PRO A 1 120 ? 2.542 48.358 13.135 1.00 24.34 121 PRO A O 1
ATOM 919 N N . GLY A 1 121 ? 3.549 46.418 13.611 1.00 23.04 122 GLY A N 1
ATOM 920 C CA . GLY A 1 121 ? 4.405 47.029 14.608 1.00 23.13 122 GLY A CA 1
ATOM 921 C C . GLY A 1 121 ? 4.479 46.130 15.822 1.00 23.39 122 GLY A C 1
ATOM 922 O O . GLY A 1 121 ? 4.898 44.973 15.694 1.00 25.25 122 GLY A O 1
ATOM 923 N N . MET A 1 122 ? 4.040 46.627 16.985 1.00 22.73 123 MET A N 1
ATOM 924 C CA . MET A 1 122 ? 4.109 45.818 18.198 1.00 23.52 123 MET A CA 1
ATOM 925 C C . MET A 1 122 ? 3.348 44.500 18.048 1.00 25.57 123 MET A C 1
ATOM 926 O O . MET A 1 122 ? 3.779 43.473 18.588 1.00 24.98 123 MET A O 1
ATOM 931 N N . PHE A 1 123 ? 2.200 44.506 17.365 1.00 22.48 124 PHE A N 1
ATOM 932 C CA . PHE A 1 123 ? 1.471 43.241 17.213 1.00 25.31 124 PHE A CA 1
ATOM 933 C C . PHE A 1 123 ? 2.250 42.272 16.323 1.00 24.38 124 PHE A C 1
ATOM 934 O O . PHE A 1 123 ? 2.252 41.053 16.565 1.00 25.71 124 PHE A O 1
ATOM 942 N N . SER A 1 124 ? 2.919 42.803 15.293 1.00 25.23 125 SER A N 1
ATOM 943 C CA . SER A 1 124 ? 3.783 41.988 14.442 1.00 24.68 125 SER A CA 1
ATOM 944 C C . SER A 1 124 ? 4.853 41.299 15.272 1.00 27.25 125 SER A C 1
ATOM 945 O O . SER A 1 124 ? 5.064 40.086 15.168 1.00 21.98 125 SER A O 1
ATOM 948 N N . ILE A 1 125 ? 5.532 42.075 16.122 1.00 22.28 126 ILE A N 1
ATOM 949 C CA . ILE A 1 125 ? 6.586 41.537 16.966 1.00 21.79 126 ILE A CA 1
ATOM 950 C C . ILE A 1 125 ? 6.035 40.459 17.881 1.00 22.61 126 ILE A C 1
ATOM 951 O O . ILE A 1 125 ? 6.669 39.414 18.088 1.00 22.32 126 ILE A O 1
ATOM 956 N N . ASN A 1 126 ? 4.844 40.686 18.443 1.00 22.53 127 ASN A N 1
ATOM 957 C CA . ASN A 1 126 ? 4.301 39.726 19.403 1.00 26.77 127 ASN A CA 1
ATOM 958 C C . ASN A 1 126 ? 3.770 38.476 18.714 1.00 26.32 127 ASN A C 1
ATOM 959 O O . ASN A 1 126 ? 3.873 37.373 19.263 1.00 25.28 127 ASN A O 1
ATOM 964 N N . ARG A 1 127 ? 3.223 38.620 17.511 1.00 21.92 128 ARG A N 1
ATOM 965 C CA . ARG A 1 127 ? 2.852 37.439 16.734 1.00 25.03 128 ARG A CA 1
ATOM 966 C C . ARG A 1 127 ? 4.059 36.541 16.518 1.00 24.65 128 ARG A C 1
ATOM 967 O O . ARG A 1 127 ? 3.985 35.326 16.711 1.00 27.09 128 ARG A O 1
ATOM 975 N N . VAL A 1 128 ? 5.182 37.132 16.106 1.00 24.88 129 VAL A N 1
ATOM 976 C CA . VAL A 1 128 ? 6.338 36.340 15.712 1.00 24.56 129 VAL A CA 1
ATOM 977 C C . VAL A 1 128 ? 7.006 35.710 16.927 1.00 24.59 129 VAL A C 1
ATOM 978 O O . VAL A 1 128 ? 7.337 34.521 16.907 1.00 24.05 129 VAL A O 1
ATOM 982 N N . TYR A 1 129 ? 7.212 36.482 18.001 1.00 25.39 130 TYR A N 1
ATOM 983 C CA . TYR A 1 129 ? 7.833 35.912 19.196 1.00 24.25 130 TYR A CA 1
ATOM 984 C C . TYR A 1 129 ? 7.044 34.723 19.712 1.00 24.50 130 TYR A C 1
ATOM 985 O O . TYR A 1 129 ? 7.617 33.672 20.032 1.00 26.45 130 TYR A O 1
ATOM 994 N N . ALA A 1 130 ? 5.734 34.901 19.890 1.00 22.73 131 ALA A N 1
ATOM 995 C CA . ALA A 1 130 ? 4.934 33.843 20.496 1.00 25.18 131 ALA A CA 1
ATOM 996 C C . ALA A 1 130 ? 4.847 32.632 19.577 1.00 26.31 131 ALA A C 1
ATOM 997 O O . ALA A 1 130 ? 4.917 31.487 20.038 1.00 26.33 131 ALA A O 1
ATOM 999 N N . ALA A 1 131 ? 4.702 32.868 18.272 1.00 28.63 132 ALA A N 1
ATOM 1000 C CA . ALA A 1 131 ? 4.688 31.755 17.332 1.00 28.09 132 ALA A CA 1
ATOM 1001 C C . ALA A 1 131 ? 6.040 31.046 17.274 1.00 27.73 132 ALA A C 1
ATOM 1002 O O . ALA A 1 131 ? 6.090 29.829 17.049 1.00 24.72 132 ALA A O 1
ATOM 1004 N N . ALA A 1 132 ? 7.143 31.780 17.459 1.00 24.04 133 ALA A N 1
ATOM 1005 C CA . ALA A 1 132 ? 8.449 31.133 17.402 1.00 22.67 133 ALA A CA 1
ATOM 1006 C C . ALA A 1 132 ? 8.673 30.281 18.638 1.00 26.02 133 ALA A C 1
ATOM 1007 O O . ALA A 1 132 ? 9.183 29.154 18.544 1.00 26.47 133 ALA A O 1
ATOM 1009 N N . VAL A 1 133 ? 8.252 30.780 19.798 1.00 24.34 134 VAL A N 1
ATOM 1010 C CA . VAL A 1 133 ? 8.525 30.072 21.049 1.00 25.23 134 VAL A CA 1
ATOM 1011 C C . VAL A 1 133 ? 7.637 28.837 21.194 1.00 27.10 134 VAL A C 1
ATOM 1012 O O . VAL A 1 133 ? 8.095 27.772 21.638 1.00 27.31 134 VAL A O 1
ATOM 1016 N N . LEU A 1 134 ? 6.361 28.950 20.849 1.00 25.80 135 LEU A N 1
ATOM 1017 C CA . LEU A 1 134 ? 5.424 27.848 21.066 1.00 25.45 135 LEU A CA 1
ATOM 1018 C C . LEU A 1 134 ? 5.318 27.010 19.790 1.00 29.80 135 LEU A C 1
ATOM 1019 O O . LEU A 1 134 ? 4.687 27.409 18.810 1.00 27.86 135 LEU A O 1
ATOM 1024 N N . ALA A 1 135 ? 5.929 25.833 19.808 1.00 30.71 136 ALA A N 1
ATOM 1025 C CA . ALA A 1 135 ? 5.754 24.901 18.701 1.00 35.84 136 ALA A CA 1
ATOM 1026 C C . ALA A 1 135 ? 4.286 24.487 18.589 1.00 31.49 136 ALA A C 1
ATOM 1027 O O . ALA A 1 135 ? 3.594 24.312 19.595 1.00 36.39 136 ALA A O 1
ATOM 1029 N N . GLU A 1 136 ? 3.801 24.363 17.352 1.00 36.71 137 GLU A N 1
ATOM 1030 C CA . GLU A 1 136 ? 2.431 23.909 17.077 1.00 35.72 137 GLU A CA 1
ATOM 1031 C C . GLU A 1 136 ? 1.404 24.791 17.781 1.00 35.68 137 GLU A C 1
ATOM 1032 O O . GLU A 1 136 ? 0.454 24.314 18.405 1.00 37.01 137 GLU A O 1
ATOM 1038 N N . HIS A 1 137 ? 1.603 26.094 17.664 1.00 30.99 138 HIS A N 1
ATOM 1039 C CA . HIS A 1 137 ? 0.806 27.101 18.341 1.00 35.05 138 HIS A CA 1
ATOM 1040 C C . HIS A 1 137 ? -0.535 27.311 17.644 1.00 31.36 138 HIS A C 1
ATOM 1041 O O . HIS A 1 137 ? -0.698 27.021 16.460 1.00 31.65 138 HIS A O 1
ATOM 1048 N N . GLN A 1 138 ? -1.487 27.859 18.394 1.00 28.62 139 GLN A N 1
ATOM 1049 C CA . GLN A 1 138 ? -2.658 28.530 17.847 1.00 28.73 139 GLN A CA 1
ATOM 1050 C C . GLN A 1 138 ? -2.527 30.018 18.119 1.00 30.42 139 GLN A C 1
ATOM 1051 O O . GLN A 1 138 ? -2.033 30.411 19.176 1.00 27.65 139 GLN A O 1
ATOM 1057 N N . GLN A 1 139 ? -2.986 30.859 17.191 1.00 28.52 140 GLN A N 1
ATOM 1058 C CA . GLN A 1 139 ? -2.769 32.285 17.398 1.00 27.35 140 GLN A CA 1
ATOM 1059 C C . GLN A 1 139 ? -3.887 33.091 16.757 1.00 26.92 140 GLN A C 1
ATOM 1060 O O . GLN A 1 139 ? -4.330 32.781 15.646 1.00 29.25 140 GLN A O 1
ATOM 1066 N N . HIS A 1 140 ? -4.333 34.127 17.466 1.00 26.81 141 HIS A N 1
ATOM 1067 C CA . HIS A 1 140 ? -5.375 35.030 16.991 1.00 27.83 141 HIS A CA 1
ATOM 1068 C C . HIS A 1 140 ? -5.038 36.459 17.383 1.00 27.93 141 HIS A C 1
ATOM 1069 O O . HIS A 1 140 ? -4.592 36.712 18.505 1.00 26.06 141 HIS A O 1
ATOM 1076 N N . THR A 1 141 ? -5.300 37.396 16.473 1.00 26.62 142 THR A N 1
ATOM 1077 C CA . THR A 1 141 ? -5.214 38.818 16.777 1.00 27.15 142 THR A CA 1
ATOM 1078 C C . THR A 1 141 ? -6.625 39.407 16.835 1.00 30.34 142 THR A C 1
ATOM 1079 O O . THR A 1 141 ? -7.483 39.089 16.002 1.00 28.00 142 THR A O 1
ATOM 1083 N N . PHE A 1 142 ? -6.876 40.226 17.848 1.00 27.52 143 PHE A N 1
ATOM 1084 C CA . PHE A 1 142 ? -8.156 40.884 18.040 1.00 26.87 143 PHE A CA 1
ATOM 1085 C C . PHE A 1 142 ? -7.898 42.376 18.050 1.00 31.34 143 PHE A C 1
ATOM 1086 O O . PHE A 1 142 ? -6.897 42.828 18.621 1.00 30.53 143 PHE A O 1
ATOM 1094 N N . TRP A 1 143 ? -8.791 43.142 17.421 1.00 30.69 144 TRP A N 1
ATOM 1095 C CA . TRP A 1 143 ? -8.610 44.579 17.283 1.00 31.66 144 TRP A CA 1
ATOM 1096 C C . TRP A 1 143 ? -9.762 45.349 17.916 1.00 34.54 144 TRP A C 1
ATOM 1097 O O . TRP A 1 143 ? -10.924 44.921 17.878 1.00 33.72 144 TRP A O 1
ATOM 1108 N N . GLY A 1 144 ? -9.433 46.506 18.468 1.00 35.44 145 GLY A N 1
ATOM 1109 C CA . GLY A 1 144 ? -10.440 47.383 19.021 1.00 36.46 145 GLY A CA 1
ATOM 1110 C C . GLY A 1 144 ? -10.497 47.298 20.527 1.00 37.82 145 GLY A C 1
ATOM 1111 O O . GLY A 1 144 ? -9.712 46.564 21.126 1.00 36.81 145 GLY A O 1
ATOM 1112 N N . PRO A 1 145 ? -11.454 48.012 21.146 1.00 39.24 146 PRO A N 1
ATOM 1113 C CA . PRO A 1 145 ? -12.497 48.814 20.488 1.00 34.62 146 PRO A CA 1
ATOM 1114 C C . PRO A 1 145 ? -11.965 50.047 19.752 1.00 32.61 146 PRO A C 1
ATOM 1115 O O . PRO A 1 145 ? -11.260 50.852 20.348 1.00 40.72 146 PRO A O 1
ATOM 1119 N N . GLY A 1 146 ? -12.302 50.181 18.472 1.00 35.79 147 GLY A N 1
ATOM 1120 C CA . GLY A 1 146 ? -11.777 51.271 17.672 1.00 35.20 147 GLY A CA 1
ATOM 1121 C C . GLY A 1 146 ? -12.635 51.520 16.457 1.00 38.13 147 GLY A C 1
ATOM 1122 O O . GLY A 1 146 ? -13.401 50.652 16.019 1.00 36.39 147 GLY A O 1
ATOM 1123 N N . LEU A 1 147 ? -12.492 52.727 15.906 1.00 35.09 148 LEU A N 1
ATOM 1124 C CA . LEU A 1 147 ? -13.299 53.131 14.759 1.00 42.67 148 LEU A CA 1
ATOM 1125 C C . LEU A 1 147 ? -12.896 52.367 13.501 1.00 40.23 148 LEU A C 1
ATOM 1126 O O . LEU A 1 147 ? -11.713 52.289 13.160 1.00 43.13 148 LEU A O 1
ATOM 1131 N N . SER A 1 148 ? -13.878 51.821 12.796 1.00 43.65 149 SER A N 1
ATOM 1132 C CA . SER A 1 148 ? -13.650 51.231 11.485 1.00 42.76 149 SER A CA 1
ATOM 1133 C C . SER A 1 148 ? -14.092 52.237 10.434 1.00 46.02 149 SER A C 1
ATOM 1134 O O . SER A 1 148 ? -15.263 52.635 10.400 1.00 46.06 149 SER A O 1
ATOM 1137 N N . LEU A 1 149 ? -13.155 52.653 9.588 1.00 44.12 150 LEU A N 1
ATOM 1138 C CA . LEU A 1 149 ? -13.461 53.690 8.615 1.00 44.44 150 LEU A CA 1
ATOM 1139 C C . LEU A 1 149 ? -14.222 53.115 7.424 1.00 48.57 150 LEU A C 1
ATOM 1140 O O . LEU A 1 149 ? -15.140 53.757 6.897 1.00 50.60 150 LEU A O 1
ATOM 1145 N N . GLY A 1 150 ? -13.877 51.895 7.009 1.00 48.87 151 GLY A N 1
ATOM 1146 C CA . GLY A 1 150 ? -14.641 51.245 5.960 1.00 49.97 151 GLY A CA 1
ATOM 1147 C C . GLY A 1 150 ? -16.086 51.024 6.355 1.00 51.93 151 GLY A C 1
ATOM 1148 O O . GLY A 1 150 ? -17.002 51.316 5.585 1.00 50.68 151 GLY A O 1
ATOM 1149 N N . HIS A 1 151 ? -16.312 50.515 7.570 1.00 49.50 152 HIS A N 1
ATOM 1150 C CA . HIS A 1 151 ? -17.680 50.255 8.010 1.00 48.20 152 HIS A CA 1
ATOM 1151 C C . HIS A 1 151 ? -18.443 51.539 8.317 1.00 49.16 152 HIS A C 1
ATOM 1152 O O . HIS A 1 151 ? -19.666 51.584 8.136 1.00 48.47 152 HIS A O 1
ATOM 1159 N N . SER A 1 152 ? -17.753 52.588 8.776 1.00 45.67 153 SER A N 1
ATOM 1160 C CA . SER A 1 152 ? -18.426 53.867 8.993 1.00 48.45 153 SER A CA 1
ATOM 1161 C C . SER A 1 152 ? -18.955 54.439 7.678 1.00 53.55 153 SER A C 1
ATOM 1162 O O . SER A 1 152 ? -20.118 54.859 7.592 1.00 51.08 153 SER A O 1
ATOM 1165 N N . GLY A 1 153 ? -18.115 54.456 6.636 1.00 52.41 154 GLY A N 1
ATOM 1166 C CA . GLY A 1 153 ? -18.566 54.938 5.340 1.00 51.29 154 GLY A CA 1
ATOM 1167 C C . GLY A 1 153 ? -19.718 54.130 4.775 1.00 53.56 154 GLY A C 1
ATOM 1168 O O . GLY A 1 153 ? -20.586 54.674 4.086 1.00 55.95 154 GLY A O 1
ATOM 1169 N N . ALA A 1 154 ? -19.753 52.827 5.064 1.00 50.01 155 ALA A N 1
ATOM 1170 C CA . ALA A 1 154 ? -20.885 52.012 4.637 1.00 53.25 155 ALA A CA 1
ATOM 1171 C C . ALA A 1 154 ? -22.173 52.446 5.323 1.00 55.57 155 ALA A C 1
ATOM 1172 O O . ALA A 1 154 ? -23.255 52.364 4.726 1.00 53.52 155 ALA A O 1
ATOM 1174 N N . LEU A 1 155 ? -22.080 52.905 6.574 1.00 50.04 156 LEU A N 1
ATOM 1175 C CA . LEU A 1 155 ? -23.271 53.378 7.267 1.00 49.48 156 LEU A CA 1
ATOM 1176 C C . LEU A 1 155 ? -23.810 54.655 6.633 1.00 49.82 156 LEU A C 1
ATOM 1177 O O . LEU A 1 155 ? -25.026 54.809 6.491 1.00 49.18 156 LEU A O 1
ATOM 1182 N N . ARG A 1 156 ? -22.928 55.581 6.241 1.00 49.78 157 ARG A N 1
ATOM 1183 C CA . ARG A 1 156 ? -23.406 56.854 5.701 1.00 54.93 157 ARG A CA 1
ATOM 1184 C C . ARG A 1 156 ? -24.090 56.686 4.363 1.00 52.06 157 ARG A C 1
ATOM 1185 O O . ARG A 1 156 ? -24.933 57.510 3.997 1.00 59.05 157 ARG A O 1
ATOM 1193 N N . ARG A 1 157 ? -23.708 55.665 3.601 1.00 55.66 158 ARG A N 1
ATOM 1194 C CA . ARG A 1 157 ? -24.357 55.441 2.322 1.00 57.74 158 ARG A CA 1
ATOM 1195 C C . ARG A 1 157 ? -25.786 54.953 2.484 1.00 57.14 158 ARG A C 1
ATOM 1196 O O . ARG A 1 157 ? -26.510 54.860 1.488 1.00 62.67 158 ARG A O 1
ATOM 1204 N N . ILE A 1 158 ? -26.206 54.641 3.701 1.00 53.36 159 ILE A N 1
ATOM 1205 C CA . ILE A 1 158 ? -27.579 54.174 3.901 1.00 53.91 159 ILE A CA 1
ATOM 1206 C C . ILE A 1 158 ? -28.526 55.362 3.785 1.00 55.70 159 ILE A C 1
ATOM 1207 O O . ILE A 1 158 ? -28.288 56.403 4.427 1.00 52.99 159 ILE A O 1
ATOM 1212 N N . PRO A 1 159 ? -29.572 55.280 2.957 1.00 56.93 160 PRO A N 1
ATOM 1213 C CA . PRO A 1 159 ? -30.516 56.399 2.840 1.00 55.91 160 PRO A CA 1
ATOM 1214 C C . PRO A 1 159 ? -31.147 56.726 4.187 1.00 49.80 160 PRO A C 1
ATOM 1215 O O . PRO A 1 159 ? -31.691 55.854 4.866 1.00 52.07 160 PRO A O 1
ATOM 1219 N N . GLY A 1 160 ? -31.062 57.994 4.571 1.00 50.89 161 GLY A N 1
ATOM 1220 C CA . GLY A 1 160 ? -31.598 58.458 5.834 1.00 54.20 161 GLY A CA 1
ATOM 1221 C C . GLY A 1 160 ? -30.568 58.704 6.918 1.00 52.19 161 GLY A C 1
ATOM 1222 O O . GLY A 1 160 ? -30.899 59.330 7.934 1.00 49.81 161 GLY A O 1
ATOM 1223 N N . VAL A 1 161 ? -29.338 58.235 6.734 1.00 53.20 162 VAL A N 1
ATOM 1224 C CA . VAL A 1 161 ? -28.281 58.411 7.722 1.00 50.50 162 VAL A CA 1
ATOM 1225 C C . VAL A 1 161 ? -27.631 59.767 7.496 1.00 48.87 162 VAL A C 1
ATOM 1226 O O . VAL A 1 161 ? -27.140 60.054 6.398 1.00 51.79 162 VAL A O 1
ATOM 1230 N N . GLN A 1 162 ? -27.622 60.598 8.538 1.00 48.60 163 GLN A N 1
ATOM 1231 C CA . GLN A 1 162 ? -27.019 61.923 8.479 1.00 47.51 163 GLN A CA 1
ATOM 1232 C C . GLN A 1 162 ? -25.570 61.901 8.942 1.00 48.48 163 GLN A C 1
ATOM 1233 O O . GLN A 1 162 ? -24.701 62.496 8.299 1.00 49.78 163 GLN A O 1
ATOM 1239 N N . LYS A 1 163 ? -25.303 61.236 10.065 1.00 45.93 164 LYS A N 1
ATOM 1240 C CA . LYS A 1 163 ? -23.949 60.991 10.539 1.00 44.50 164 LYS A CA 1
ATOM 1241 C C . LYS A 1 163 ? -23.902 59.596 11.137 1.00 39.94 164 LYS A C 1
ATOM 1242 O O . LYS A 1 163 ? -24.926 59.060 11.569 1.00 38.68 164 LYS A O 1
ATOM 1248 N N . ALA A 1 164 ? -22.710 59.008 11.158 1.00 40.44 165 ALA A N 1
ATOM 1249 C CA . ALA A 1 164 ? -22.612 57.652 11.679 1.00 39.46 165 ALA A CA 1
ATOM 1250 C C . ALA A 1 164 ? -21.153 57.278 11.884 1.00 38.85 165 ALA A C 1
ATOM 1251 O O . ALA A 1 164 ? -20.268 57.752 11.166 1.00 39.40 165 ALA A O 1
ATOM 1253 N N . VAL A 1 165 ? -20.920 56.421 12.876 1.00 40.32 166 VAL A N 1
ATOM 1254 C CA . VAL A 1 165 ? -19.631 55.778 13.084 1.00 37.34 166 VAL A CA 1
ATOM 1255 C C . VAL A 1 165 ? -19.892 54.331 13.459 1.00 39.40 166 VAL A C 1
ATOM 1256 O O . VAL A 1 165 ? -20.939 53.988 14.019 1.00 35.66 166 VAL A O 1
ATOM 1260 N N . GLN A 1 166 ? -18.926 53.483 13.146 1.00 37.76 167 GLN A N 1
ATOM 1261 C CA . GLN A 1 166 ? -18.995 52.077 13.490 1.00 38.47 167 GLN A CA 1
ATOM 1262 C C . GLN A 1 166 ? -17.696 51.718 14.183 1.00 40.81 167 GLN A C 1
ATOM 1263 O O . GLN A 1 166 ? -16.613 52.088 13.715 1.00 39.25 167 GLN A O 1
ATOM 1269 N N . TYR A 1 167 ? -17.812 51.015 15.299 1.00 36.66 168 TYR A N 1
ATOM 1270 C CA . TYR A 1 167 ? -16.671 50.488 16.021 1.00 37.25 168 TYR A CA 1
ATOM 1271 C C . TYR A 1 167 ? -16.666 48.972 15.931 1.00 36.31 168 TYR A C 1
ATOM 1272 O O . TYR A 1 167 ? -17.718 48.328 15.926 1.00 35.35 168 TYR A O 1
ATOM 1281 N N . ILE A 1 168 ? -15.464 48.412 15.879 1.00 36.16 169 ILE A N 1
ATOM 1282 C CA . ILE A 1 168 ? -15.256 46.975 15.985 1.00 37.59 169 ILE A CA 1
ATOM 1283 C C . ILE A 1 168 ? -14.619 46.699 17.340 1.00 36.33 169 ILE A C 1
ATOM 1284 O O . ILE A 1 168 ? -13.716 47.432 17.768 1.00 35.22 169 ILE A O 1
ATOM 1289 N N . LEU A 1 169 ? -15.127 45.688 18.041 1.00 33.05 170 LEU A N 1
ATOM 1290 C CA . LEU A 1 169 ? -14.613 45.304 19.348 1.00 35.94 170 LEU A CA 1
ATOM 1291 C C . LEU A 1 169 ? -14.327 43.811 19.377 1.00 36.48 170 LEU A C 1
ATOM 1292 O O . LEU A 1 169 ? -15.002 43.034 18.691 1.00 36.02 170 LEU A O 1
ATOM 1297 N N . PRO A 1 170 ? -13.345 43.381 20.170 1.00 36.87 171 PRO A N 1
ATOM 1298 C CA . PRO A 1 170 ? -13.181 41.943 20.420 1.00 35.12 171 PRO A CA 1
ATOM 1299 C C . PRO A 1 170 ? -14.395 41.374 21.141 1.00 35.07 171 PRO A C 1
ATOM 1300 O O . PRO A 1 170 ? -14.957 41.999 22.042 1.00 38.52 171 PRO A O 1
ATOM 1304 N N . SER A 1 171 ? -14.790 40.174 20.742 1.00 34.57 172 SER A N 1
ATOM 1305 C CA . SER A 1 171 ? -15.795 39.416 21.479 1.00 37.07 172 SER A CA 1
ATOM 1306 C C . SER A 1 171 ? -15.164 38.821 22.736 1.00 37.11 172 SER A C 1
ATOM 1307 O O . SER A 1 171 ? -14.187 38.070 22.648 1.00 35.53 172 SER A O 1
ATOM 1310 N N . GLU A 1 172 ? -15.719 39.150 23.905 1.00 38.51 173 GLU A N 1
ATOM 1311 C CA . GLU A 1 172 ? -15.160 38.632 25.154 1.00 41.94 173 GLU A CA 1
ATOM 1312 C C . GLU A 1 172 ? -15.188 37.111 25.197 1.00 40.06 173 GLU A C 1
ATOM 1313 O O . GLU A 1 172 ? -14.277 36.487 25.759 1.00 42.83 173 GLU A O 1
ATOM 1319 N N . ASP A 1 173 ? -16.219 36.500 24.613 1.00 41.34 174 ASP A N 1
ATOM 1320 C CA . ASP A 1 173 ? -16.315 35.045 24.588 1.00 39.67 174 ASP A CA 1
ATOM 1321 C C . ASP A 1 173 ? -15.238 34.430 23.701 1.00 42.63 174 ASP A C 1
ATOM 1322 O O . ASP A 1 173 ? -14.655 33.394 24.047 1.00 38.25 174 ASP A O 1
ATOM 1327 N N . ALA A 1 174 ? -14.968 35.046 22.547 1.00 39.25 175 ALA A N 1
ATOM 1328 C CA . ALA A 1 174 ? -13.908 34.548 21.678 1.00 37.29 175 ALA A CA 1
ATOM 1329 C C . ALA A 1 174 ? -12.533 34.747 22.310 1.00 36.76 175 ALA A C 1
ATOM 1330 O O . ALA A 1 174 ? -11.666 33.872 22.198 1.00 33.56 175 ALA A O 1
ATOM 1332 N N . LEU A 1 175 ? -12.306 35.895 22.965 1.00 34.87 176 LEU A N 1
ATOM 1333 C CA . LEU A 1 175 ? -11.052 36.089 23.696 1.00 34.42 176 LEU A CA 1
ATOM 1334 C C . LEU A 1 175 ? -10.826 34.961 24.699 1.00 35.16 176 LEU A C 1
ATOM 1335 O O . LEU A 1 175 ? -9.722 34.406 24.798 1.00 31.17 176 LEU A O 1
ATOM 1340 N N . GLU A 1 176 ? -11.874 34.597 25.439 1.00 37.20 177 GLU A N 1
ATOM 1341 C CA . GLU A 1 176 ? -11.731 33.584 26.479 1.00 39.06 177 GLU A CA 1
ATOM 1342 C C . GLU A 1 176 ? -11.502 32.200 25.886 1.00 40.22 177 GLU A C 1
ATOM 1343 O O . GLU A 1 176 ? -10.741 31.409 26.456 1.00 41.68 177 GLU A O 1
ATOM 1349 N N . LYS A 1 177 ? -12.136 31.889 24.748 1.00 40.20 178 LYS A N 1
ATOM 1350 C CA . LYS A 1 177 ? -11.841 30.636 24.055 1.00 39.71 178 LYS A CA 1
ATOM 1351 C C . LYS A 1 177 ? -10.400 30.615 23.561 1.00 40.87 178 LYS A C 1
ATOM 1352 O O . LYS A 1 177 ? -9.703 29.597 23.687 1.00 33.25 178 LYS A O 1
ATOM 1358 N N . ALA A 1 178 ? -9.934 31.738 23.000 1.00 36.38 179 ALA A N 1
ATOM 1359 C CA . ALA A 1 178 ? -8.549 31.821 22.550 1.00 34.71 179 ALA A CA 1
ATOM 1360 C C . ALA A 1 178 ? -7.580 31.571 23.701 1.00 33.21 179 ALA A C 1
ATOM 1361 O O . ALA A 1 178 ? -6.562 30.891 23.524 1.00 34.14 179 ALA A O 1
ATOM 1363 N N . ARG A 1 179 ? -7.888 32.099 24.892 1.00 35.60 180 ARG A N 1
ATOM 1364 C CA . ARG A 1 179 ? -7.012 31.888 26.040 1.00 32.61 180 ARG A CA 1
ATOM 1365 C C . ARG A 1 179 ? -6.889 30.411 26.383 1.00 37.21 180 ARG A C 1
ATOM 1366 O O . ARG A 1 179 ? -5.833 29.963 26.851 1.00 33.01 180 ARG A O 1
ATOM 1374 N N . ARG A 1 180 ? -7.946 29.639 26.138 1.00 37.57 181 ARG A N 1
ATOM 1375 C CA . ARG A 1 180 ? -7.984 28.231 26.500 1.00 41.00 181 ARG A CA 1
ATOM 1376 C C . ARG A 1 180 ? -7.591 27.321 25.343 1.00 43.18 181 ARG A C 1
ATOM 1377 O O . ARG A 1 180 ? -7.608 26.097 25.502 1.00 41.25 181 ARG A O 1
ATOM 1385 N N . GLY A 1 181 ? -7.213 27.886 24.200 1.00 33.58 182 GLY A N 1
ATOM 1386 C CA . GLY A 1 181 ? -6.826 27.078 23.066 1.00 36.37 182 GLY A CA 1
ATOM 1387 C C . GLY A 1 181 ? -7.993 26.447 22.346 1.00 42.78 182 GLY A C 1
ATOM 1388 O O . GLY A 1 181 ? -7.843 25.372 21.762 1.00 46.72 182 GLY A O 1
ATOM 1389 N N . GLU A 1 182 ? -9.162 27.091 22.364 1.00 44.79 183 GLU A N 1
ATOM 1390 C CA . GLU A 1 182 ? -10.358 26.508 21.765 1.00 45.56 183 GLU A CA 1
ATOM 1391 C C . GLU A 1 182 ? -11.049 27.469 20.807 1.00 43.42 183 GLU A C 1
ATOM 1392 O O . GLU A 1 182 ? -12.258 27.371 20.572 1.00 47.60 183 GLU A O 1
ATOM 1398 N N . ALA A 1 183 ? -10.290 28.373 20.211 1.00 41.37 184 ALA A N 1
ATOM 1399 C CA . ALA A 1 183 ? -10.816 29.289 19.219 1.00 36.35 184 ALA A CA 1
ATOM 1400 C C . ALA A 1 183 ? -10.493 28.852 17.797 1.00 39.59 184 ALA A C 1
ATOM 1401 O O . ALA A 1 183 ? -10.786 29.591 16.854 1.00 38.81 184 ALA A O 1
ATOM 1403 N N . GLY A 1 184 ? -9.910 27.661 17.620 1.00 38.35 185 GLY A N 1
ATOM 1404 C CA . GLY A 1 184 ? -9.389 27.282 16.314 1.00 38.40 185 GLY A CA 1
ATOM 1405 C C . GLY A 1 184 ? -10.410 27.340 15.192 1.00 44.27 185 GLY A C 1
ATOM 1406 O O . GLY A 1 184 ? -10.049 27.560 14.032 1.00 45.75 185 GLY A O 1
ATOM 1407 N N . ASP A 1 185 ? -11.689 27.156 15.515 1.00 40.97 186 ASP A N 1
ATOM 1408 C CA . ASP A 1 185 ? -12.747 27.114 14.516 1.00 47.93 186 ASP A CA 1
ATOM 1409 C C . ASP A 1 185 ? -13.503 28.428 14.377 1.00 46.74 186 ASP A C 1
ATOM 1410 O O . ASP A 1 185 ? -14.428 28.502 13.566 1.00 48.87 186 ASP A O 1
ATOM 1415 N N . LEU A 1 186 ? -13.149 29.454 15.146 1.00 43.77 187 LEU A N 1
ATOM 1416 C CA . LEU A 1 186 ? -13.898 30.703 15.108 1.00 43.27 187 LEU A CA 1
ATOM 1417 C C . LEU A 1 186 ? -13.565 31.491 13.849 1.00 47.54 187 LEU A C 1
ATOM 1418 O O . LEU A 1 186 ? -12.396 31.617 13.468 1.00 48.61 187 LEU A O 1
ATOM 1423 N N . THR A 1 187 ? -14.598 32.023 13.210 1.00 46.43 188 THR A N 1
ATOM 1424 C CA . THR A 1 187 ? -14.447 32.904 12.065 1.00 49.51 188 THR A CA 1
ATOM 1425 C C . THR A 1 187 ? -14.302 34.349 12.533 1.00 47.41 188 THR A C 1
ATOM 1426 O O . THR A 1 187 ? -14.454 34.665 13.715 1.00 47.34 188 THR A O 1
ATOM 1430 N N . GLY A 1 188 ? -14.015 35.239 11.579 1.00 46.89 189 GLY A N 1
ATOM 1431 C CA . GLY A 1 188 ? -13.977 36.656 11.898 1.00 45.95 189 GLY A CA 1
ATOM 1432 C C . GLY A 1 188 ? -15.310 37.180 12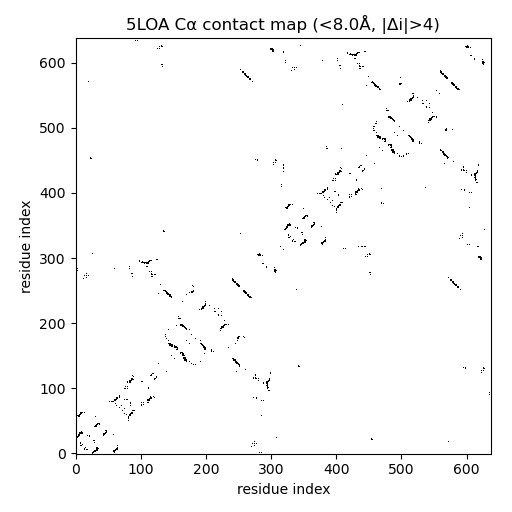.393 1.00 47.74 189 GLY A C 1
ATOM 1433 O O . GLY A 1 188 ? -15.361 38.164 13.138 1.00 43.85 189 GLY A O 1
ATOM 1434 N N . LYS A 1 189 ? -16.404 36.527 11.998 1.00 42.82 190 LYS A N 1
ATOM 1435 C CA . LYS A 1 189 ? -17.728 36.923 12.448 1.00 46.10 190 LYS A CA 1
ATOM 1436 C C . LYS A 1 189 ? -18.013 36.502 13.880 1.00 44.77 190 LYS A C 1
ATOM 1437 O O . LYS A 1 189 ? -19.016 36.949 14.448 1.00 45.00 190 LYS A O 1
ATOM 1443 N N . GLN A 1 190 ? -17.167 35.652 14.473 1.00 43.42 191 GLN A N 1
ATOM 1444 C CA . GLN A 1 190 ? -17.318 35.267 15.869 1.00 42.60 191 GLN A CA 1
ATOM 1445 C C . GLN A 1 190 ? -16.241 35.825 16.787 1.00 42.91 191 GLN A C 1
ATOM 1446 O O . GLN A 1 190 ? -16.429 35.801 18.008 1.00 44.07 191 GLN A O 1
ATOM 1452 N N . THR A 1 191 ? -15.124 36.314 16.246 1.00 38.82 192 THR A N 1
ATOM 1453 C CA . THR A 1 191 ? -14.071 36.864 17.093 1.00 38.33 192 THR A CA 1
ATOM 1454 C C . THR A 1 191 ? -14.285 38.325 17.449 1.00 38.20 192 THR A C 1
ATOM 1455 O O . THR A 1 191 ? -13.690 38.802 18.422 1.00 35.61 192 THR A O 1
ATOM 1459 N N . HIS A 1 192 ? -15.109 39.042 16.690 1.00 33.79 193 HIS A N 1
ATOM 1460 C CA . HIS A 1 192 ? -15.362 40.453 16.929 1.00 35.64 193 HIS A CA 1
ATOM 1461 C C . HIS A 1 192 ? -16.862 40.730 16.882 1.00 39.45 193 HIS A C 1
ATOM 1462 O O . HIS A 1 192 ? -17.642 39.971 16.302 1.00 41.20 193 HIS A O 1
ATOM 1469 N N . LYS A 1 193 ? -17.263 41.813 17.534 1.00 37.06 194 LYS A N 1
ATOM 1470 C CA . LYS A 1 193 ? -18.616 42.345 17.455 1.00 39.57 194 LYS A CA 1
ATOM 1471 C C . LYS A 1 193 ? -18.531 43.799 17.013 1.00 39.63 194 LYS A C 1
ATOM 1472 O O . LYS A 1 193 ? -17.455 44.402 16.994 1.00 35.13 194 LYS A O 1
ATOM 1478 N N . MET A 1 194 ? -19.675 44.371 16.653 1.00 40.97 195 MET A N 1
ATOM 1479 C CA . MET A 1 194 ? -19.705 45.721 16.107 1.00 36.54 195 MET A CA 1
ATOM 1480 C C . MET A 1 194 ? -20.720 46.580 16.846 1.00 37.80 195 MET A C 1
ATOM 1481 O O . MET A 1 194 ? -21.746 46.090 17.324 1.00 37.71 195 MET A O 1
ATOM 1486 N N . GLN A 1 195 ? -20.405 47.870 16.955 1.00 35.81 196 GLN A N 1
ATOM 1487 C CA . GLN A 1 195 ? -21.301 48.857 17.537 1.00 35.42 196 GLN A CA 1
ATOM 1488 C C . GLN A 1 195 ? -21.467 49.995 16.548 1.00 39.60 196 GLN A C 1
ATOM 1489 O O . GLN A 1 195 ? -20.472 50.582 16.106 1.00 35.64 196 GLN A O 1
ATOM 1495 N N . CYS A 1 196 ? -22.716 50.307 16.213 1.00 32.42 197 CYS A N 1
ATOM 1496 C CA . CYS A 1 196 ? -23.040 51.418 15.330 1.00 34.47 197 CYS A CA 1
ATOM 1497 C C . CYS A 1 196 ? -23.659 52.559 16.127 1.00 33.06 197 CYS A C 1
ATOM 1498 O O . CYS A 1 196 ? -24.492 52.333 17.010 1.00 33.65 197 CYS A O 1
ATOM 1501 N N . PHE A 1 197 ? -23.260 53.786 15.798 1.00 33.09 198 PHE A N 1
ATOM 1502 C CA . PHE A 1 197 ? -23.874 54.994 16.333 1.00 32.07 198 PHE A CA 1
ATOM 1503 C C . PHE A 1 197 ? -24.328 55.841 15.154 1.00 35.48 198 PHE A C 1
ATOM 1504 O O . PHE A 1 197 ? -23.499 56.286 14.355 1.00 35.41 198 PHE A O 1
ATOM 1512 N N . VAL A 1 198 ? -25.639 56.048 15.038 1.00 32.56 199 VAL A N 1
ATOM 1513 C CA . VAL A 1 198 ? -26.241 56.627 13.845 1.00 35.71 199 VAL A CA 1
ATOM 1514 C C . VAL A 1 198 ? -27.105 57.815 14.228 1.00 38.62 199 VAL A C 1
ATOM 1515 O O . VAL A 1 198 ? -27.936 57.714 15.137 1.00 37.22 199 VAL A O 1
ATOM 1519 N N . VAL A 1 199 ? -26.937 58.920 13.504 1.00 41.70 200 VAL A N 1
ATOM 1520 C CA . VAL A 1 199 ? -27.812 60.087 13.583 1.00 41.78 200 VAL A CA 1
ATOM 1521 C C . VAL A 1 199 ? -28.790 60.009 12.417 1.00 44.05 200 VAL A C 1
ATOM 1522 O O . VAL A 1 199 ? -28.378 59.970 11.250 1.00 42.23 200 VAL A O 1
ATOM 1526 N N . ALA A 1 200 ? -30.082 59.968 12.729 1.00 43.31 201 ALA A N 1
ATOM 1527 C CA . ALA A 1 200 ? -31.105 59.839 11.704 1.00 45.01 201 ALA A CA 1
ATOM 1528 C C . ALA A 1 200 ? -32.459 60.174 12.307 1.00 46.48 201 ALA A C 1
ATOM 1529 O O . ALA A 1 200 ? -32.678 59.992 13.505 1.00 42.30 201 ALA A O 1
ATOM 1531 N N . ASP A 1 201 ? -33.367 60.664 11.461 1.00 46.95 202 ASP A N 1
ATOM 1532 C CA . ASP A 1 201 ? -34.727 60.926 11.910 1.00 45.75 202 ASP A CA 1
ATOM 1533 C C . ASP A 1 201 ? -35.380 59.621 12.341 1.00 46.05 202 ASP A C 1
ATOM 1534 O O . ASP A 1 201 ? -35.183 58.577 11.715 1.00 45.49 202 ASP A O 1
ATOM 1539 N N . ALA A 1 202 ? -36.162 59.688 13.422 1.00 44.13 203 ALA A N 1
ATOM 1540 C CA . ALA A 1 202 ? -36.751 58.481 13.995 1.00 43.26 203 ALA A CA 1
ATOM 1541 C C . ALA A 1 202 ? -37.652 57.755 13.005 1.00 43.35 203 ALA A C 1
ATOM 1542 O O . ALA A 1 202 ? -37.803 56.530 13.086 1.00 42.59 203 ALA A O 1
ATOM 1544 N N . ALA A 1 203 ? -38.262 58.486 12.070 1.00 45.23 204 ALA A N 1
ATOM 1545 C CA . ALA A 1 203 ? -39.123 57.854 11.077 1.00 46.96 204 ALA A CA 1
ATOM 1546 C C . ALA A 1 203 ? -38.362 56.885 10.183 1.00 47.85 204 ALA A C 1
ATOM 1547 O O . ALA A 1 203 ? -38.972 55.963 9.627 1.00 50.43 204 ALA A O 1
ATOM 1549 N N . ASP A 1 204 ? -37.046 57.060 10.047 1.00 48.15 205 ASP A N 1
ATOM 1550 C CA . ASP A 1 204 ? -36.206 56.216 9.204 1.00 45.68 205 ASP A CA 1
ATOM 1551 C C . ASP A 1 204 ? -35.525 55.085 9.969 1.00 47.18 205 ASP A C 1
ATOM 1552 O O . ASP A 1 204 ? -34.873 54.236 9.346 1.00 42.06 205 ASP A O 1
ATOM 1557 N N . HIS A 1 205 ? -35.678 55.040 11.296 1.00 44.65 206 HIS A N 1
ATOM 1558 C CA . HIS A 1 205 ? -34.878 54.129 12.110 1.00 43.94 206 HIS A CA 1
ATOM 1559 C C . HIS A 1 205 ? -35.149 52.668 11.770 1.00 44.08 206 HIS A C 1
ATOM 1560 O O . HIS A 1 205 ? -34.208 51.876 11.641 1.00 45.08 206 HIS A O 1
ATOM 1567 N N . GLU A 1 206 ? -36.425 52.281 11.633 1.00 42.06 207 GLU A N 1
ATOM 1568 C CA . GLU A 1 206 ? -36.719 50.877 11.352 1.00 44.32 207 GLU A CA 1
ATOM 1569 C C . GLU A 1 206 ? -36.079 50.443 10.042 1.00 44.96 207 GLU A C 1
ATOM 1570 O O . GLU A 1 206 ? -35.525 49.341 9.944 1.00 40.04 207 GLU A O 1
ATOM 1576 N N . ARG A 1 207 ? -36.115 51.316 9.037 1.00 46.01 208 ARG A N 1
ATOM 1577 C CA . ARG A 1 207 ? -35.532 50.980 7.746 1.00 49.10 208 ARG A CA 1
ATOM 1578 C C . ARG A 1 207 ? -34.013 50.957 7.828 1.00 47.52 208 ARG A C 1
ATOM 1579 O O . ARG A 1 207 ? -33.370 50.026 7.330 1.00 46.54 208 ARG A O 1
ATOM 1587 N N . ILE A 1 208 ? -33.427 51.979 8.457 1.00 45.37 209 ILE A N 1
ATOM 1588 C CA . ILE A 1 208 ? -31.975 52.056 8.587 1.00 46.02 209 ILE A CA 1
ATOM 1589 C C . ILE A 1 208 ? -31.441 50.869 9.380 1.00 47.56 209 ILE A C 1
ATOM 1590 O O . ILE A 1 208 ? -30.395 50.298 9.040 1.00 48.34 209 ILE A O 1
ATOM 1595 N N . GLU A 1 209 ? -32.149 50.469 10.440 1.00 46.07 210 GLU A N 1
ATOM 1596 C CA . GLU A 1 209 ? -31.691 49.330 11.224 1.00 43.14 210 GLU A CA 1
ATOM 1597 C C . GLU A 1 209 ? -31.691 48.061 10.378 1.00 49.03 210 GLU A C 1
ATOM 1598 O O . GLU A 1 209 ? -30.692 47.332 10.330 1.00 45.89 210 GLU A O 1
ATOM 1604 N N . ASN A 1 210 ? -32.799 47.789 9.682 1.00 46.84 211 ASN A N 1
ATOM 1605 C CA . ASN A 1 210 ? -32.847 46.599 8.836 1.00 48.11 211 ASN A CA 1
ATOM 1606 C C . ASN A 1 210 ? -31.826 46.686 7.705 1.00 45.82 211 ASN A C 1
ATOM 1607 O O . ASN A 1 210 ? -31.204 45.679 7.348 1.00 50.31 211 ASN A O 1
ATOM 1612 N N . ASP A 1 211 ? -31.627 47.879 7.138 1.00 45.54 212 ASP A N 1
ATOM 1613 C CA . ASP A 1 211 ? -30.554 48.055 6.163 1.00 47.98 212 ASP A CA 1
ATOM 1614 C C . ASP A 1 211 ? -29.210 47.665 6.759 1.00 54.15 212 ASP A C 1
ATOM 1615 O O . ASP A 1 211 ? -28.421 46.956 6.123 1.00 54.01 212 ASP A O 1
ATOM 1620 N N . ILE A 1 212 ? -28.943 48.109 7.990 1.00 51.25 213 ILE A N 1
ATOM 1621 C CA . ILE A 1 212 ? -27.688 47.784 8.662 1.00 49.12 213 ILE A CA 1
ATOM 1622 C C . ILE A 1 212 ? -27.584 46.286 8.902 1.00 50.58 213 ILE A C 1
ATOM 1623 O O . ILE A 1 212 ? -26.601 45.642 8.518 1.00 52.83 213 ILE A O 1
ATOM 1628 N N . ARG A 1 213 ? -28.590 45.712 9.565 1.00 47.20 214 ARG A N 1
ATOM 1629 C CA . ARG A 1 213 ? -28.454 44.341 10.037 1.00 49.31 214 ARG A CA 1
ATOM 1630 C C . ARG A 1 213 ? -28.474 43.327 8.899 1.00 53.40 214 ARG A C 1
ATOM 1631 O O . ARG A 1 213 ? -28.073 42.176 9.111 1.00 54.81 214 ARG A O 1
ATOM 1639 N N . THR A 1 214 ? -28.917 43.723 7.702 1.00 51.54 215 THR A N 1
ATOM 1640 C CA . THR A 1 214 ? -28.895 42.850 6.531 1.00 55.25 215 THR A CA 1
ATOM 1641 C C . THR A 1 214 ? -28.069 43.442 5.393 1.00 57.46 215 THR A C 1
ATOM 1642 O O . THR A 1 214 ? -28.268 43.074 4.230 1.00 59.89 215 THR A O 1
ATOM 1646 N N . MET A 1 215 ? -27.151 44.351 5.697 1.00 58.87 216 MET A N 1
ATOM 1647 C CA . MET A 1 215 ? -26.210 44.841 4.691 1.00 59.58 216 MET A CA 1
ATOM 1648 C C . MET A 1 215 ? -25.126 43.792 4.469 1.00 62.42 216 MET A C 1
ATOM 1649 O O . MET A 1 215 ? -24.446 43.396 5.431 1.00 58.60 216 MET A O 1
ATOM 1654 N N . PRO A 1 216 ? -24.929 43.324 3.246 1.00 62.79 217 PRO A N 1
ATOM 1655 C CA . PRO A 1 216 ? -24.005 42.212 3.021 1.00 62.35 217 PRO A CA 1
ATOM 1656 C C . PRO A 1 216 ? -22.559 42.673 3.018 1.00 61.35 217 PRO A C 1
ATOM 1657 O O . PRO A 1 216 ? -22.246 43.814 2.673 1.00 64.21 217 PRO A O 1
ATOM 1661 N N . ASP A 1 217 ? -21.682 41.759 3.442 1.00 61.21 218 ASP A N 1
ATOM 1662 C CA . ASP A 1 217 ? -20.228 41.952 3.477 1.00 60.84 218 ASP A CA 1
ATOM 1663 C C . ASP A 1 217 ? -19.806 42.880 4.615 1.00 63.06 218 ASP A C 1
ATOM 1664 O O . ASP A 1 217 ? -18.763 42.666 5.237 1.00 62.01 218 ASP A O 1
ATOM 1669 N N . TYR A 1 218 ? -20.609 43.897 4.916 1.00 61.23 219 TYR A N 1
ATOM 1670 C CA . TYR A 1 218 ? -20.256 44.786 6.013 1.00 59.02 219 TYR A CA 1
ATOM 1671 C C . TYR A 1 218 ? -20.825 44.326 7.355 1.00 58.40 219 TYR A C 1
ATOM 1672 O O . TYR A 1 218 ? -20.111 44.357 8.364 1.00 58.76 219 TYR A O 1
ATOM 1681 N N . PHE A 1 219 ? -22.084 43.879 7.403 1.00 57.47 220 PHE A N 1
ATOM 1682 C CA . PHE A 1 219 ? -22.729 43.605 8.685 1.00 55.90 220 PHE A CA 1
ATOM 1683 C C . PHE A 1 219 ? -23.481 42.285 8.773 1.00 56.12 220 PHE A C 1
ATOM 1684 O O . PHE A 1 219 ? -23.775 41.853 9.895 1.00 54.86 220 PHE A O 1
ATOM 1692 N N . VAL A 1 220 ? -23.817 41.634 7.654 1.00 59.40 221 VAL A N 1
ATOM 1693 C CA . VAL A 1 220 ? -24.491 40.343 7.738 1.00 57.18 221 VAL A CA 1
ATOM 1694 C C . VAL A 1 220 ? -23.578 39.335 8.421 1.00 56.02 221 VAL A C 1
ATOM 1695 O O . VAL A 1 220 ? -22.420 39.146 8.024 1.00 58.46 221 VAL A O 1
ATOM 1699 N N . GLY A 1 221 ? -24.094 38.690 9.464 1.00 54.71 222 GLY A N 1
ATOM 1700 C CA . GLY A 1 221 ? -23.400 37.612 10.129 1.00 50.52 222 GLY A CA 1
ATOM 1701 C C . GLY A 1 221 ? -22.707 37.993 11.417 1.00 53.06 222 GLY A C 1
ATOM 1702 O O . GLY A 1 221 ? -22.225 37.098 12.125 1.00 52.64 222 GLY A O 1
ATOM 1703 N N . TYR A 1 222 ? -22.647 39.282 11.742 1.00 52.10 223 TYR A N 1
ATOM 1704 C CA . TYR A 1 222 ? -21.968 39.773 12.934 1.00 49.80 223 TYR A CA 1
ATOM 1705 C C . TYR A 1 222 ? -22.964 40.117 14.034 1.00 48.19 223 TYR A C 1
ATOM 1706 O O . TYR A 1 222 ? -24.106 40.499 13.769 1.00 48.07 223 TYR A O 1
ATOM 1715 N N . GLU A 1 223 ? -22.517 39.979 15.277 1.00 43.82 224 GLU A N 1
ATOM 1716 C CA . GLU A 1 223 ? -23.218 40.593 16.395 1.00 46.89 224 GLU A CA 1
ATOM 1717 C C . GLU A 1 223 ? -23.080 42.108 16.284 1.00 47.53 224 GLU A C 1
ATOM 1718 O O . GLU A 1 223 ? -21.962 42.636 16.298 1.00 42.34 224 GLU A O 1
ATOM 1724 N N . VAL A 1 224 ? -24.206 42.808 16.145 1.00 46.53 225 VAL A N 1
ATOM 1725 C CA . VAL A 1 224 ? -24.212 44.246 15.900 1.00 43.81 225 VAL A CA 1
ATOM 1726 C C . VAL A 1 224 ? -25.111 44.924 16.928 1.00 45.46 225 VAL A C 1
ATOM 1727 O O . VAL A 1 224 ? -26.275 44.539 17.090 1.00 43.75 225 VAL A O 1
ATOM 1731 N N . GLU A 1 225 ? -24.567 45.917 17.630 1.00 41.83 226 GLU A N 1
ATOM 1732 C CA . GLU A 1 225 ? -25.361 46.836 18.432 1.00 39.46 226 GLU A CA 1
ATOM 1733 C C . GLU A 1 225 ? -25.636 48.071 17.584 1.00 38.74 226 GLU A C 1
ATOM 1734 O O . GLU A 1 225 ? -24.727 48.595 16.932 1.00 35.69 226 GLU A O 1
ATOM 1740 N N . VAL A 1 226 ? -26.886 48.521 17.570 1.00 37.25 227 VAL A N 1
ATOM 1741 C CA . VAL A 1 226 ? -27.266 49.697 16.797 1.00 35.37 227 VAL A CA 1
ATOM 1742 C C . VAL A 1 226 ? -27.796 50.740 17.763 1.00 35.31 227 VAL A C 1
ATOM 1743 O O . VAL A 1 226 ? -28.791 50.505 18.459 1.00 37.67 227 VAL A O 1
ATOM 1747 N N . ASN A 1 227 ? -27.124 51.879 17.819 1.00 30.92 228 ASN A N 1
ATOM 1748 C CA . ASN A 1 227 ? -27.516 52.987 18.674 1.00 33.87 228 ASN A CA 1
ATOM 1749 C C . ASN A 1 227 ? -27.906 54.159 17.788 1.00 33.46 228 ASN A C 1
ATOM 1750 O O . ASN A 1 227 ? -27.113 54.591 16.943 1.00 34.32 228 ASN A O 1
ATOM 1755 N N . PHE A 1 228 ? -29.127 54.654 17.963 1.00 32.79 229 PHE A N 1
ATOM 1756 C CA . PHE A 1 228 ? -29.563 55.886 17.320 1.00 33.83 229 PHE A CA 1
ATOM 1757 C C . PHE A 1 228 ? -29.431 57.005 18.345 1.00 35.29 229 PHE A C 1
ATOM 1758 O O . PHE A 1 228 ? -30.059 56.946 19.408 1.00 33.88 229 PHE A O 1
ATOM 1766 N N . ILE A 1 229 ? -28.590 57.998 18.037 1.00 32.51 230 ILE A N 1
ATOM 1767 C CA . ILE A 1 229 ? -28.244 59.068 18.965 1.00 36.81 230 ILE A CA 1
ATOM 1768 C C . ILE A 1 229 ? -28.393 60.410 18.254 1.00 40.20 230 ILE A C 1
ATOM 1769 O O . ILE A 1 229 ? -28.469 60.485 17.025 1.00 42.36 230 ILE A O 1
ATOM 1774 N N . ASP A 1 230 ? -28.452 61.477 19.047 1.00 37.75 231 ASP A N 1
ATOM 1775 C CA . ASP A 1 230 ? -28.675 62.814 18.505 1.00 44.36 231 ASP A CA 1
ATOM 1776 C C . ASP A 1 230 ? -27.383 63.406 17.947 1.00 46.61 231 ASP A C 1
ATOM 1777 O O . ASP A 1 230 ? -26.283 63.090 18.405 1.00 43.15 231 ASP A O 1
ATOM 1782 N N . GLU A 1 231 ? -27.539 64.288 16.946 1.00 49.56 232 GLU A N 1
ATOM 1783 C CA . GLU A 1 231 ? -26.384 64.918 16.304 1.00 48.40 232 GLU A CA 1
ATOM 1784 C C . GLU A 1 231 ? -25.499 65.622 17.319 1.00 51.51 232 GLU A C 1
ATOM 1785 O O . GLU A 1 231 ? -24.265 65.545 17.242 1.00 54.23 232 GLU A O 1
ATOM 1791 N N . ALA A 1 232 ? -26.112 66.311 18.284 1.00 52.94 233 ALA A N 1
ATOM 1792 C CA . ALA A 1 232 ? -25.339 66.923 19.358 1.00 52.91 233 ALA A CA 1
ATOM 1793 C C . ALA A 1 232 ? -24.502 65.880 20.091 1.00 48.64 233 ALA A C 1
ATOM 1794 O O . ALA A 1 232 ? -23.320 66.108 20.376 1.00 48.81 233 ALA A O 1
ATOM 1796 N N . THR A 1 233 ? -25.100 64.726 20.393 1.00 49.58 234 THR A N 1
ATOM 1797 C CA . THR A 1 233 ? -24.375 63.653 21.071 1.00 46.20 234 THR A CA 1
ATOM 1798 C C . THR A 1 233 ? -23.242 63.119 20.204 1.00 48.22 234 THR A C 1
ATOM 1799 O O . THR A 1 233 ? -22.153 62.815 20.702 1.00 47.06 234 THR A O 1
ATOM 1803 N N . PHE A 1 234 ? -23.492 62.981 18.902 1.00 49.26 235 PHE A N 1
ATOM 1804 C CA . PHE A 1 234 ? -22.499 62.420 17.995 1.00 48.57 235 PHE A CA 1
ATOM 1805 C C . PHE A 1 234 ? -21.282 63.328 17.871 1.00 49.57 235 PHE A C 1
ATOM 1806 O O . PHE A 1 234 ? -20.139 62.869 17.972 1.00 47.83 235 PHE A O 1
ATOM 1814 N N . ASP A 1 235 ? -21.508 64.620 17.622 1.00 53.37 236 ASP A N 1
ATOM 1815 C CA . ASP A 1 235 ? -20.400 65.542 17.410 1.00 50.72 236 ASP A CA 1
ATOM 1816 C C . ASP A 1 235 ? -19.558 65.731 18.661 1.00 49.85 236 ASP A C 1
ATOM 1817 O O . ASP A 1 235 ? -18.407 66.161 18.553 1.00 49.54 236 ASP A O 1
ATOM 1822 N N . SER A 1 236 ? -20.092 65.412 19.837 1.00 50.70 237 SER A N 1
ATOM 1823 C CA . SER A 1 236 ? -19.375 65.652 21.084 1.00 52.58 237 SER A CA 1
ATOM 1824 C C . SER A 1 236 ? -18.675 64.421 21.641 1.00 49.23 237 SER A C 1
ATOM 1825 O O . SER A 1 236 ? -17.658 64.565 22.322 1.00 51.91 237 SER A O 1
ATOM 1828 N N . GLU A 1 237 ? -19.175 63.215 21.372 1.00 51.99 238 GLU A N 1
ATOM 1829 C CA . GLU A 1 237 ? -18.677 62.022 22.046 1.00 46.46 238 GLU A CA 1
ATOM 1830 C C . GLU A 1 237 ? -17.991 61.025 21.126 1.00 46.48 238 GLU A C 1
ATOM 1831 O O . GLU A 1 237 ? -17.495 59.999 21.609 1.00 48.57 238 GLU A O 1
ATOM 1837 N N . HIS A 1 238 ? -17.949 61.275 19.824 1.00 47.14 239 HIS A N 1
ATOM 1838 C CA . HIS A 1 238 ? -17.351 60.302 18.922 1.00 44.09 239 HIS A CA 1
ATOM 1839 C C . HIS A 1 238 ? -16.270 60.941 18.069 1.00 37.22 239 HIS A C 1
ATOM 1840 O O . HIS A 1 238 ? -16.019 60.509 16.946 1.00 45.65 239 HIS A O 1
ATOM 1847 N N . THR A 1 239 ? -15.606 61.962 18.607 1.00 42.23 240 THR A N 1
ATOM 1848 C CA . THR A 1 239 ? -14.466 62.577 17.946 1.00 43.92 240 THR A CA 1
ATOM 1849 C C . THR A 1 239 ? -13.129 61.992 18.385 1.00 40.62 240 THR A C 1
ATOM 1850 O O . THR A 1 239 ? -12.102 62.336 17.795 1.00 42.56 240 THR A O 1
ATOM 1854 N N . GLY A 1 240 ? -13.107 61.136 19.403 1.00 41.34 241 GLY A N 1
ATOM 1855 C CA . GLY A 1 240 ? -11.853 60.571 19.851 1.00 41.62 241 GLY A CA 1
ATOM 1856 C C . GLY A 1 240 ? -11.387 59.441 18.960 1.00 36.30 241 GLY A C 1
ATOM 1857 O O . GLY A 1 240 ? -12.079 59.001 18.049 1.00 37.32 241 GLY A O 1
ATOM 1858 N N . MET A 1 241 ? -10.177 58.954 19.232 1.00 35.99 242 MET A N 1
ATOM 1859 C CA . MET A 1 241 ? -9.582 57.866 18.454 1.00 34.73 242 MET A CA 1
ATOM 1860 C C . MET A 1 241 ? -9.069 56.755 19.363 1.00 31.31 242 MET A C 1
ATOM 1861 O O . MET A 1 241 ? -7.887 56.397 19.322 1.00 31.98 242 MET A O 1
ATOM 1866 N N . PRO A 1 242 ? -9.934 56.164 20.178 1.00 32.45 243 PRO A N 1
ATOM 1867 C CA . PRO A 1 242 ? -9.493 55.020 20.983 1.00 31.27 243 PRO A CA 1
ATOM 1868 C C . PRO A 1 242 ? -9.258 53.812 20.092 1.00 32.39 243 PRO A C 1
ATOM 1869 O O . PRO A 1 242 ? -9.879 53.653 19.036 1.00 31.22 243 PRO A O 1
ATOM 1873 N N . ASN A 1 243 ? -8.332 52.957 20.514 1.00 32.08 244 ASN A N 1
ATOM 1874 C CA . ASN A 1 243 ? -8.103 51.706 19.804 1.00 30.88 244 ASN A CA 1
ATOM 1875 C C . ASN A 1 243 ? -7.310 50.774 20.715 1.00 30.19 244 ASN A C 1
ATOM 1876 O O . ASN A 1 243 ? -7.156 51.038 21.913 1.00 31.22 244 ASN A O 1
ATOM 1881 N N . GLY A 1 244 ? -6.816 49.680 20.146 1.00 33.14 245 GLY A N 1
ATOM 1882 C CA . GLY A 1 244 ? -6.065 48.677 20.875 1.00 29.51 245 GLY A CA 1
ATOM 1883 C C . GLY A 1 244 ? -6.409 47.291 20.361 1.00 28.86 245 GLY A C 1
ATOM 1884 O O . GLY A 1 244 ? -6.905 47.130 19.246 1.00 29.56 245 GLY A O 1
ATOM 1885 N N . GLY A 1 245 ? -6.120 46.279 21.172 1.00 30.85 246 GLY A N 1
ATOM 1886 C CA . GLY A 1 245 ? -6.439 44.918 20.793 1.00 25.38 246 GLY A CA 1
ATOM 1887 C C . GLY A 1 245 ? -5.684 43.925 21.662 1.00 28.99 246 GLY A C 1
ATOM 1888 O O . GLY A 1 245 ? -5.084 44.283 22.676 1.00 26.78 246 GLY A O 1
ATOM 1889 N N . HIS A 1 246 ? -5.740 42.665 21.231 1.00 24.52 247 HIS A N 1
ATOM 1890 C CA . HIS A 1 246 ? -5.097 41.543 21.903 1.00 26.03 247 HIS A CA 1
ATOM 1891 C C . HIS A 1 246 ? -4.430 40.653 20.862 1.00 29.65 247 HIS A C 1
ATOM 1892 O O . HIS A 1 246 ? -4.993 40.416 19.790 1.00 28.33 247 HIS A O 1
ATOM 1899 N N . VAL A 1 247 ? -3.237 40.149 21.180 1.00 30.01 248 VAL A N 1
ATOM 1900 C CA . VAL A 1 247 ? -2.643 39.030 20.458 1.00 24.29 248 VAL A CA 1
ATOM 1901 C C . VAL A 1 247 ? -2.572 37.875 21.450 1.00 28.43 248 VAL A C 1
ATOM 1902 O O . VAL A 1 247 ? -1.962 38.018 22.510 1.00 22.99 248 VAL A O 1
ATOM 1906 N N . ILE A 1 248 ? -3.241 36.758 21.148 1.00 26.75 249 ILE A N 1
ATOM 1907 C CA . ILE A 1 248 ? -3.288 35.618 22.064 1.00 25.28 249 ILE A CA 1
ATOM 1908 C C . ILE A 1 248 ? -2.714 34.403 21.353 1.00 24.99 249 ILE A C 1
ATOM 1909 O O . ILE A 1 248 ? -3.157 34.055 20.253 1.00 28.30 249 ILE A O 1
ATOM 1914 N N . THR A 1 249 ? -1.730 33.755 21.981 1.00 27.77 250 THR A N 1
ATOM 1915 C CA . THR A 1 249 ? -1.097 32.567 21.421 1.00 27.83 250 THR A CA 1
ATOM 1916 C C . THR A 1 249 ? -1.098 31.465 22.475 1.00 26.59 250 THR A C 1
ATOM 1917 O O . THR A 1 249 ? -0.798 31.724 23.639 1.00 25.14 250 THR A O 1
ATOM 1921 N N . THR A 1 250 ? -1.478 30.251 22.076 1.00 28.30 251 THR A N 1
ATOM 1922 C CA . THR A 1 250 ? -1.408 29.100 22.964 1.00 28.00 251 THR A CA 1
ATOM 1923 C C . THR A 1 250 ? -0.618 27.992 22.292 1.00 29.60 251 THR A C 1
ATOM 1924 O O . THR A 1 250 ? -0.480 27.939 21.063 1.00 29.34 251 THR A O 1
ATOM 1928 N N . GLY A 1 251 ? -0.117 27.082 23.118 1.00 25.64 252 GLY A N 1
ATOM 1929 C CA . GLY A 1 251 ? 0.567 25.920 22.596 1.00 26.49 252 GLY A CA 1
ATOM 1930 C C . GLY A 1 251 ? 0.524 24.856 23.660 1.00 32.04 252 GLY A C 1
ATOM 1931 O O . GLY A 1 251 ? 0.348 25.156 24.844 1.00 28.34 252 GLY A O 1
ATOM 1932 N N . ASP A 1 252 ? 0.654 23.604 23.220 1.00 30.02 253 ASP A N 1
ATOM 1933 C CA . ASP A 1 252 ? 0.658 22.443 24.098 1.00 30.16 253 ASP A CA 1
ATOM 1934 C C . ASP A 1 252 ? 2.047 21.820 24.123 1.00 31.27 253 ASP A C 1
ATOM 1935 O O . ASP A 1 252 ? 2.679 21.663 23.076 1.00 33.71 253 ASP A O 1
ATOM 1940 N N . THR A 1 253 ? 2.517 21.446 25.311 1.00 27.89 254 THR A N 1
ATOM 1941 C CA . THR A 1 253 ? 3.812 20.792 25.466 1.00 30.03 254 THR A CA 1
ATOM 1942 C C . THR A 1 253 ? 3.641 19.384 26.028 1.00 33.37 254 THR A C 1
ATOM 1943 O O . THR A 1 253 ? 4.404 18.939 26.890 1.00 32.65 254 THR A O 1
ATOM 1947 N N . GLY A 1 254 ? 2.630 18.662 25.544 1.00 36.00 255 GLY A N 1
ATOM 1948 C CA . GLY A 1 254 ? 2.422 17.278 25.941 1.00 34.49 255 GLY A CA 1
ATOM 1949 C C . GLY A 1 254 ? 1.469 17.109 27.106 1.00 30.96 255 GLY A C 1
ATOM 1950 O O . GLY A 1 254 ? 1.807 16.463 28.104 1.00 35.85 255 GLY A O 1
ATOM 1951 N N . GLY A 1 255 ? 0.275 17.678 26.989 1.00 33.75 256 GLY A N 1
ATOM 1952 C CA . GLY A 1 255 ? -0.685 17.681 28.070 1.00 33.29 256 GLY A CA 1
ATOM 1953 C C . GLY A 1 255 ? -0.659 18.913 28.945 1.00 33.39 256 GLY A C 1
ATOM 1954 O O . GLY A 1 255 ? -1.273 18.904 30.017 1.00 34.58 256 GLY A O 1
ATOM 1955 N N . PHE A 1 256 ? 0.037 19.967 28.530 1.00 30.98 257 PHE A N 1
ATOM 1956 C CA . PHE A 1 256 ? 0.174 21.182 29.325 1.00 28.69 257 PHE A CA 1
ATOM 1957 C C . PHE A 1 256 ? 0.017 22.373 28.399 1.00 26.04 257 PHE A C 1
ATOM 1958 O O . PHE A 1 256 ? 0.725 22.464 27.399 1.00 27.08 257 PHE A O 1
ATOM 1966 N N . ASN A 1 257 ? -0.899 23.266 28.736 1.00 28.73 258 ASN A N 1
ATOM 1967 C CA . ASN A 1 257 ? -1.185 24.441 27.924 1.00 30.21 258 ASN A CA 1
ATOM 1968 C C . ASN A 1 257 ? -0.395 25.651 28.422 1.00 28.87 258 ASN A C 1
ATOM 1969 O O . ASN A 1 257 ? -0.108 25.786 29.611 1.00 29.91 258 ASN A O 1
ATOM 1974 N N . HIS A 1 258 ? -0.050 26.534 27.493 1.00 27.69 259 HIS A N 1
ATOM 1975 C CA . HIS A 1 258 ? 0.586 27.805 27.814 1.00 26.17 259 HIS A CA 1
ATOM 1976 C C . HIS A 1 258 ? -0.124 28.885 27.024 1.00 28.45 259 HIS A C 1
ATOM 1977 O O . HIS A 1 258 ? -0.438 28.683 25.846 1.00 26.43 259 HIS A O 1
ATOM 1984 N N . THR A 1 259 ? -0.399 30.010 27.676 1.00 28.20 260 THR A N 1
ATOM 1985 C CA . THR A 1 259 ? -1.109 31.125 27.051 1.00 25.27 260 THR A CA 1
ATOM 1986 C C . THR A 1 259 ? -0.236 32.366 27.104 1.00 27.96 260 THR A C 1
ATOM 1987 O O . THR A 1 259 ? 0.210 32.768 28.183 1.00 28.14 260 THR A O 1
ATOM 1991 N N . VAL A 1 260 ? -0.002 32.974 25.946 1.00 26.92 261 VAL A N 1
ATOM 1992 C CA . VAL A 1 260 ? 0.687 34.252 25.849 1.00 25.31 261 VAL A CA 1
ATOM 1993 C C . VAL A 1 260 ? -0.337 35.273 25.377 1.00 25.93 261 VAL A C 1
ATOM 1994 O O . VAL A 1 260 ? -1.044 35.033 24.397 1.00 26.01 261 VAL A O 1
ATOM 1998 N N . GLU A 1 261 ? -0.434 36.399 26.077 1.00 24.95 262 GLU A N 1
ATOM 1999 C CA . GLU A 1 261 ? -1.410 37.406 25.682 1.00 22.89 262 GLU A CA 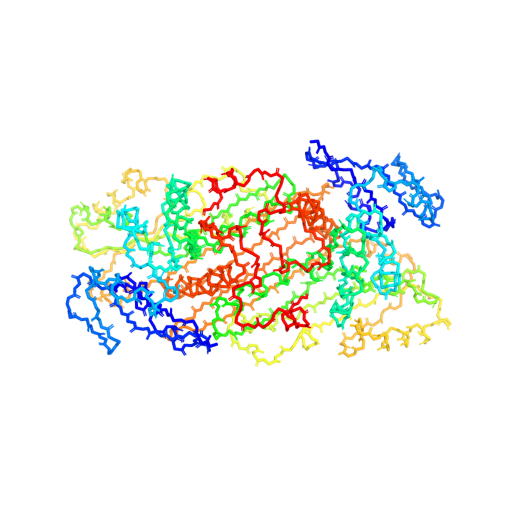1
ATOM 2000 C C . GLU A 1 261 ? -0.789 38.793 25.758 1.00 24.35 262 GLU A C 1
ATOM 2001 O O . GLU A 1 261 ? -0.276 39.190 26.803 1.00 27.53 262 GLU A O 1
ATOM 2007 N N . TYR A 1 262 ? -0.870 39.529 24.654 1.00 28.46 263 TYR A N 1
ATOM 2008 C CA . TYR A 1 262 ? -0.379 40.895 24.568 1.00 28.61 263 TYR A CA 1
ATOM 2009 C C . TYR A 1 262 ? -1.587 41.792 24.355 1.00 26.16 263 TYR A C 1
ATOM 2010 O O . TYR A 1 262 ? -2.384 41.547 23.446 1.00 25.78 263 TYR A O 1
ATOM 2019 N N . ILE A 1 263 ? -1.738 42.799 25.211 1.00 25.67 264 ILE A N 1
ATOM 2020 C CA . ILE A 1 263 ? -2.913 43.664 25.215 1.00 24.13 264 ILE A CA 1
ATOM 2021 C C . ILE A 1 263 ? -2.464 45.111 25.095 1.00 27.89 264 ILE A C 1
ATOM 2022 O O . ILE A 1 263 ? -1.546 45.539 25.806 1.00 26.04 264 ILE A O 1
ATOM 2027 N N . LEU A 1 264 ? -3.133 45.870 24.224 1.00 27.63 265 LEU A N 1
ATOM 2028 C CA . LEU A 1 264 ? -2.960 47.313 24.130 1.00 28.39 265 LEU A CA 1
ATOM 2029 C C . LEU A 1 264 ? -4.299 47.998 24.366 1.00 29.69 265 LEU A C 1
ATOM 2030 O O . LEU A 1 264 ? -5.311 47.611 23.779 1.00 28.40 265 LEU A O 1
ATOM 2035 N N . LYS A 1 265 ? -4.305 49.008 25.231 1.00 29.13 266 LYS A N 1
ATOM 2036 C CA . LYS A 1 265 ? -5.476 49.857 25.436 1.00 31.73 266 LYS A CA 1
ATOM 2037 C C . LYS A 1 265 ? -5.019 51.286 25.192 1.00 28.13 266 LYS A C 1
ATOM 2038 O O . LYS A 1 265 ? -4.242 51.829 25.979 1.00 27.30 266 LYS A O 1
ATOM 2044 N N . LEU A 1 266 ? -5.485 51.888 24.097 1.00 30.40 267 LEU A N 1
ATOM 2045 C CA . LEU A 1 266 ? -4.981 53.171 23.617 1.00 29.70 267 LEU A CA 1
ATOM 2046 C C . LEU A 1 266 ? -6.097 54.202 23.659 1.00 28.13 267 LEU A C 1
ATOM 2047 O O . LEU A 1 266 ? -7.138 54.014 23.025 1.00 32.64 267 LEU A O 1
ATOM 2052 N N . ASP A 1 267 ? -5.876 55.288 24.396 1.00 30.74 268 ASP A N 1
ATOM 2053 C CA . ASP A 1 267 ? -6.849 56.372 24.398 1.00 30.81 268 ASP A CA 1
ATOM 2054 C C . ASP A 1 267 ? -6.805 57.166 23.097 1.00 29.98 268 ASP A C 1
ATOM 2055 O O . ASP A 1 267 ? -7.805 57.787 22.727 1.00 30.38 268 ASP A O 1
ATOM 2060 N N . ARG A 1 268 ? -5.655 57.189 22.413 1.00 28.62 269 ARG A N 1
ATOM 2061 C CA . ARG A 1 268 ? -5.500 57.929 21.160 1.00 26.56 269 ARG A CA 1
ATOM 2062 C C . ARG A 1 268 ? -4.581 57.143 20.236 1.00 26.70 269 ARG A C 1
ATOM 2063 O O . ARG A 1 268 ? -3.360 57.128 20.428 1.00 27.75 269 ARG A O 1
ATOM 2071 N N . ASN A 1 269 ? -5.172 56.508 19.228 1.00 29.31 270 ASN A N 1
ATOM 2072 C CA . ASN A 1 269 ? -4.481 55.686 18.245 1.00 26.00 270 ASN A CA 1
ATOM 2073 C C . ASN A 1 269 ? -3.206 56.360 17.722 1.00 25.26 270 ASN A C 1
ATOM 2074 O O . ASN A 1 269 ? -2.116 55.799 17.896 1.00 22.90 270 ASN A O 1
ATOM 2079 N N . PRO A 1 270 ? -3.263 57.555 17.113 1.00 26.18 271 PRO A N 1
ATOM 2080 C CA . PRO A 1 270 ? -2.025 58.131 16.557 1.00 24.87 271 PRO A CA 1
ATOM 2081 C C . PRO A 1 270 ? -0.973 58.483 17.603 1.00 23.74 271 PRO A C 1
ATOM 2082 O O . PRO A 1 270 ? 0.210 58.553 17.254 1.00 25.15 271 PRO A O 1
ATOM 2086 N N . ASP A 1 271 ? -1.358 58.689 18.864 1.00 25.84 272 ASP A N 1
ATOM 2087 C CA . ASP A 1 271 ? -0.374 58.934 19.913 1.00 22.42 272 ASP A CA 1
ATOM 2088 C C . ASP A 1 271 ? 0.483 57.696 20.167 1.00 27.19 272 ASP A C 1
ATOM 2089 O O . ASP A 1 271 ? 1.706 57.796 20.340 1.00 24.96 272 ASP A O 1
ATOM 2094 N N . PHE A 1 272 ? -0.133 56.524 20.200 1.00 24.27 273 PHE A N 1
ATOM 2095 C CA . PHE A 1 272 ? 0.680 55.334 20.435 1.00 27.37 273 PHE A CA 1
ATOM 2096 C C . PHE A 1 272 ? 1.451 54.960 19.188 1.00 24.11 273 PHE A C 1
ATOM 2097 O O . PHE A 1 272 ? 2.608 54.548 19.264 1.00 25.60 273 PHE A O 1
ATOM 2105 N N . THR A 1 273 ? 0.815 55.096 18.027 1.00 25.39 274 THR A N 1
ATOM 2106 C CA . THR A 1 273 ? 1.511 54.833 16.780 1.00 24.32 274 THR A CA 1
ATOM 2107 C C . THR A 1 273 ? 2.754 55.708 16.658 1.00 26.12 274 THR A C 1
ATOM 2108 O O . THR A 1 273 ? 3.827 55.224 16.279 1.00 26.64 274 THR A O 1
ATOM 2112 N N . ALA A 1 274 ? 2.628 57.001 16.989 1.00 25.52 275 ALA A N 1
ATOM 2113 C CA . ALA A 1 274 ? 3.779 57.894 16.958 1.00 26.84 275 ALA A CA 1
ATOM 2114 C C . ALA A 1 274 ? 4.846 57.474 17.964 1.00 25.23 275 ALA A C 1
ATOM 2115 O O . ALA A 1 274 ? 6.044 57.582 17.680 1.00 27.76 275 ALA A O 1
ATOM 2117 N N . SER A 1 275 ? 4.437 57.047 19.161 1.00 20.99 276 SER A N 1
ATOM 2118 C CA . SER A 1 275 ? 5.413 56.600 20.154 1.00 27.06 276 SER A CA 1
ATOM 2119 C C . SER A 1 275 ? 6.254 55.459 19.600 1.00 24.80 276 SER A C 1
ATOM 2120 O O . SER A 1 275 ? 7.489 55.474 19.686 1.00 24.17 276 SER A O 1
ATOM 2123 N N . SER A 1 276 ? 5.587 54.471 18.988 1.00 26.17 277 SER A N 1
ATOM 2124 C CA . SER A 1 276 ? 6.296 53.372 18.347 1.00 23.29 277 SER A CA 1
ATOM 2125 C C . SER A 1 276 ? 7.179 53.889 17.222 1.00 22.84 277 SER A C 1
ATOM 2126 O O . SER A 1 276 ? 8.361 53.553 17.141 1.00 22.48 277 SER A O 1
ATOM 2129 N N . GLN A 1 277 ? 6.625 54.744 16.355 1.00 22.20 278 GLN A N 1
ATOM 2130 C CA . GLN A 1 277 ? 7.394 55.248 15.225 1.00 20.41 278 GLN A CA 1
ATOM 2131 C C . GLN A 1 277 ? 8.669 55.952 15.690 1.00 23.80 278 GLN A C 1
ATOM 2132 O O . GLN A 1 277 ? 9.743 55.774 15.100 1.00 24.89 278 GLN A O 1
ATOM 2138 N N . ILE A 1 278 ? 8.571 56.742 16.757 1.00 21.87 279 ILE A N 1
ATOM 2139 C CA . ILE A 1 278 ? 9.728 57.498 17.231 1.00 22.50 279 ILE A CA 1
ATOM 2140 C C . ILE A 1 278 ? 10.820 56.550 17.719 1.00 22.80 279 ILE A C 1
ATOM 2141 O O . ILE A 1 278 ? 11.998 56.706 17.374 1.00 22.77 279 ILE A O 1
ATOM 2146 N N . ALA A 1 279 ? 10.434 55.531 18.494 1.00 25.07 280 ALA A N 1
ATOM 2147 C CA . ALA A 1 279 ? 11.402 54.538 18.968 1.00 23.89 280 ALA A CA 1
ATOM 2148 C C . ALA A 1 279 ? 12.118 53.849 17.811 1.00 24.38 280 ALA A C 1
ATOM 2149 O O . ALA A 1 279 ? 13.333 53.619 17.870 1.00 23.79 280 ALA A O 1
ATOM 2151 N N . PHE A 1 280 ? 11.383 53.499 16.746 1.00 22.88 281 PHE A N 1
ATOM 2152 C CA . PHE A 1 280 ? 12.052 52.858 15.616 1.00 24.03 281 PHE A CA 1
ATOM 2153 C C . PHE A 1 280 ? 12.878 53.850 14.801 1.00 27.83 281 PHE A C 1
ATOM 2154 O O . PHE A 1 280 ? 13.837 53.437 14.129 1.00 24.99 281 PHE A O 1
ATOM 2162 N N . GLY A 1 281 ? 12.552 55.146 14.875 1.00 25.33 282 GLY A N 1
ATOM 2163 C CA . GLY A 1 281 ? 13.443 56.153 14.325 1.00 23.90 282 GLY A CA 1
ATOM 2164 C C . GLY A 1 281 ? 14.769 56.226 15.060 1.00 25.65 282 GLY A C 1
ATOM 2165 O O . GLY A 1 281 ? 15.827 56.358 14.440 1.00 27.50 282 GLY A O 1
ATOM 2166 N N . ARG A 1 282 ? 14.737 56.156 16.393 1.00 23.13 283 ARG A N 1
ATOM 2167 C CA . ARG A 1 282 ? 15.989 56.008 17.121 1.00 25.14 283 ARG A CA 1
ATOM 2168 C C . ARG A 1 282 ? 16.747 54.769 16.652 1.00 27.11 283 ARG A C 1
ATOM 2169 O O . ARG A 1 282 ? 17.954 54.828 16.398 1.00 23.65 283 ARG A O 1
ATOM 2177 N N . ALA A 1 283 ? 16.041 53.645 16.494 1.00 24.16 284 ALA A N 1
ATOM 2178 C CA . ALA A 1 283 ? 16.690 52.420 16.042 1.00 23.90 284 ALA A CA 1
ATOM 2179 C C . ALA A 1 283 ? 17.327 52.609 14.670 1.00 24.95 284 ALA A C 1
ATOM 2180 O O . ALA A 1 283 ? 18.463 52.182 14.431 1.00 24.70 284 ALA A O 1
ATOM 2182 N N . ALA A 1 284 ? 16.600 53.237 13.746 1.00 25.27 285 ALA A N 1
ATOM 2183 C CA . ALA A 1 284 ? 17.094 53.328 12.376 1.00 25.17 285 ALA A CA 1
ATOM 2184 C C . ALA A 1 284 ? 18.387 54.125 12.325 1.00 27.75 285 ALA A C 1
ATOM 2185 O O . ALA A 1 284 ? 19.339 53.748 11.626 1.00 27.71 285 ALA A O 1
ATOM 2187 N N . HIS A 1 285 ? 18.429 55.233 13.062 1.00 27.10 286 HIS A N 1
ATOM 2188 C CA . HIS A 1 285 ? 19.632 56.049 13.125 1.00 27.90 286 HIS A CA 1
ATOM 2189 C C . HIS A 1 285 ? 20.796 55.253 13.698 1.00 31.23 286 HIS A C 1
ATOM 2190 O O . HIS A 1 285 ? 21.891 55.226 13.127 1.00 32.31 286 HIS A O 1
ATOM 2197 N N . ARG A 1 286 ? 20.574 54.591 14.830 1.00 28.75 287 ARG A N 1
ATOM 2198 C CA . ARG A 1 286 ? 21.647 53.805 15.422 1.00 31.90 287 ARG A CA 1
ATOM 2199 C C . ARG A 1 286 ? 22.123 52.721 14.465 1.00 28.06 287 ARG A C 1
ATOM 2200 O O . ARG A 1 286 ? 23.330 52.479 14.349 1.00 33.87 287 ARG A O 1
ATOM 2208 N N . MET A 1 287 ? 21.202 52.092 13.730 1.00 30.77 288 MET A N 1
ATOM 2209 C CA . MET A 1 287 ? 21.605 51.056 12.780 1.00 32.06 288 MET A CA 1
ATOM 2210 C C . MET A 1 287 ? 22.499 51.630 11.691 1.00 30.41 288 MET A C 1
ATOM 2211 O O . MET A 1 287 ? 23.515 51.028 11.324 1.00 31.93 288 MET A O 1
ATOM 2216 N N . LYS A 1 288 ? 22.128 52.792 11.149 1.00 30.93 289 LYS A N 1
ATOM 2217 C CA . LYS A 1 288 ? 22.983 53.433 10.159 1.00 32.52 289 LYS A CA 1
ATOM 2218 C C . LYS A 1 288 ? 24.337 53.774 10.765 1.00 33.41 289 LYS A C 1
ATOM 2219 O O . LYS A 1 288 ? 25.377 53.572 10.129 1.00 32.75 289 LYS A O 1
ATOM 2225 N N . GLN A 1 289 ? 24.339 54.270 12.008 1.00 32.49 290 GLN A N 1
ATOM 2226 C CA . GLN A 1 289 ? 25.585 54.604 12.684 1.00 37.46 290 GLN A CA 1
ATOM 2227 C C . GLN A 1 289 ? 26.496 53.392 12.794 1.00 39.51 290 GLN A C 1
ATOM 2228 O O . GLN A 1 289 ? 27.722 53.540 12.780 1.00 38.99 290 GLN A O 1
ATOM 2234 N N . GLN A 1 290 ? 25.915 52.197 12.912 1.00 35.36 291 GLN A N 1
ATOM 2235 C CA . GLN A 1 290 ? 26.647 50.937 12.978 1.00 40.27 291 GLN A CA 1
ATOM 2236 C C . GLN A 1 290 ? 27.132 50.458 11.614 1.00 40.42 291 GLN A C 1
ATOM 2237 O O . GLN A 1 290 ? 27.826 49.438 11.545 1.00 38.79 291 GLN A O 1
ATOM 2243 N N . GLY A 1 291 ? 26.766 51.142 10.538 1.00 37.52 292 GLY A N 1
ATOM 2244 C CA . GLY A 1 291 ? 27.181 50.758 9.209 1.00 38.02 292 GLY A CA 1
ATOM 2245 C C . GLY A 1 291 ? 26.173 49.963 8.405 1.00 39.22 292 GLY A C 1
ATOM 2246 O O . GLY A 1 291 ? 26.530 49.459 7.336 1.00 37.07 292 GLY A O 1
ATOM 2247 N N . GLN A 1 292 ? 24.939 49.825 8.881 1.00 37.18 293 GLN A N 1
ATOM 2248 C CA . GLN A 1 292 ? 23.908 49.125 8.131 1.00 33.24 293 GLN A CA 1
ATOM 2249 C C . GLN A 1 292 ? 23.204 50.071 7.164 1.00 35.42 293 GLN A C 1
ATOM 2250 O O . GLN A 1 292 ? 23.236 51.298 7.312 1.00 34.02 293 GLN A O 1
ATOM 2256 N N . SER A 1 293 ? 22.543 49.474 6.180 1.00 32.94 294 SER A N 1
ATOM 2257 C CA . SER A 1 293 ? 21.740 50.227 5.226 1.00 35.84 294 SER A CA 1
ATOM 2258 C C . SER A 1 293 ? 20.724 49.281 4.599 1.00 33.71 294 SER A C 1
ATOM 2259 O O . SER A 1 293 ? 20.840 48.058 4.702 1.00 33.28 294 SER A O 1
ATOM 2262 N N . GLY A 1 294 ? 19.722 49.863 3.960 1.00 31.13 295 GLY A N 1
ATOM 2263 C CA . GLY A 1 294 ? 18.614 49.109 3.421 1.00 31.62 295 GLY A CA 1
ATOM 2264 C C . GLY A 1 294 ? 17.368 49.310 4.259 1.00 28.50 295 GLY A C 1
ATOM 2265 O O . GLY A 1 294 ? 17.316 50.154 5.159 1.00 29.08 295 GLY A O 1
ATOM 2266 N N . ALA A 1 295 ? 16.360 48.493 3.970 1.00 26.24 296 ALA A N 1
ATOM 2267 C CA . ALA A 1 295 ? 15.057 48.593 4.615 1.00 29.87 296 ALA A CA 1
ATOM 2268 C C . ALA A 1 295 ? 14.774 47.369 5.476 1.00 31.55 296 ALA A C 1
ATOM 2269 O O . ALA A 1 295 ? 15.110 46.236 5.103 1.00 32.04 296 ALA A O 1
ATOM 2271 N N . PHE A 1 296 ? 14.124 47.603 6.617 1.00 28.67 297 PHE A N 1
ATOM 2272 C CA . PHE A 1 296 ? 13.903 46.576 7.627 1.00 28.08 297 PHE A CA 1
ATOM 2273 C C . PHE A 1 296 ? 12.487 46.692 8.181 1.00 28.37 297 PHE A C 1
ATOM 2274 O O . PHE A 1 296 ? 11.973 47.801 8.355 1.00 27.43 297 PHE A O 1
ATOM 2282 N N . THR A 1 297 ? 11.861 45.549 8.455 1.00 28.38 298 THR A N 1
ATOM 2283 C CA . THR A 1 297 ? 10.647 45.508 9.258 1.00 24.27 298 THR A CA 1
ATOM 2284 C C . THR A 1 297 ? 11.012 45.500 10.745 1.00 23.41 298 THR A C 1
ATOM 2285 O O . THR A 1 297 ? 12.170 45.325 11.121 1.00 24.67 298 THR A O 1
ATOM 2289 N N . VAL A 1 298 ? 9.993 45.625 11.598 1.00 23.10 299 VAL A N 1
ATOM 2290 C CA . VAL A 1 298 ? 10.217 45.596 13.045 1.00 23.37 299 VAL A CA 1
ATOM 2291 C C . VAL A 1 298 ? 10.716 44.226 13.505 1.00 24.83 299 VAL A C 1
ATOM 2292 O O . VAL A 1 298 ? 11.261 44.100 14.603 1.00 24.37 299 VAL A O 1
ATOM 2296 N N . LEU A 1 299 ? 10.565 43.193 12.673 1.00 22.83 300 LEU A N 1
ATOM 2297 C CA . LEU A 1 299 ? 11.072 41.867 13.010 1.00 22.83 300 LEU A CA 1
ATOM 2298 C C . LEU A 1 299 ? 12.589 41.790 12.956 1.00 24.73 300 LEU A C 1
ATOM 2299 O O . LEU A 1 299 ? 13.166 40.820 13.465 1.00 22.64 300 LEU A O 1
ATOM 2304 N N . GLU A 1 300 ? 13.245 42.779 12.349 1.00 23.07 301 GLU A N 1
ATOM 2305 C CA . GLU A 1 300 ? 14.669 42.725 12.049 1.00 23.40 301 GLU A CA 1
ATOM 2306 C C . GLU A 1 300 ? 15.493 43.653 12.933 1.00 25.74 301 GLU A C 1
ATOM 2307 O O . GLU A 1 300 ? 16.675 43.869 12.654 1.00 25.75 301 GLU A O 1
ATOM 2313 N N . VAL A 1 301 ? 14.900 44.193 13.991 1.00 22.93 302 VAL A N 1
ATOM 2314 C CA . VAL A 1 301 ? 15.556 45.152 14.874 1.00 20.72 302 VAL A CA 1
ATOM 2315 C C . VAL A 1 301 ? 15.629 44.548 16.277 1.00 22.80 302 VAL A C 1
ATOM 2316 O O . VAL A 1 301 ? 14.593 44.243 16.878 1.00 24.55 302 VAL A O 1
ATOM 2320 N N . ALA A 1 302 ? 16.837 44.406 16.804 1.00 22.16 303 ALA A N 1
ATOM 2321 C CA . ALA A 1 302 ? 16.983 43.961 18.190 1.00 25.21 303 ALA A CA 1
ATOM 2322 C C . ALA A 1 302 ? 16.310 44.955 19.138 1.00 26.69 303 ALA A C 1
ATOM 2323 O O . ALA A 1 302 ? 16.456 46.169 18.959 1.00 25.16 303 ALA A O 1
ATOM 2325 N N . PRO A 1 303 ? 15.602 44.472 20.176 1.00 23.70 304 PRO A N 1
ATOM 2326 C CA . PRO A 1 303 ? 14.820 45.376 21.050 1.00 22.39 304 PRO A CA 1
ATOM 2327 C C . PRO A 1 303 ? 15.584 46.567 21.625 1.00 25.72 304 PRO A C 1
ATOM 2328 O O . PRO A 1 303 ? 15.019 47.669 21.735 1.00 22.09 304 PRO A O 1
ATOM 2332 N N . TYR A 1 304 ? 16.849 46.379 21.995 1.00 23.23 305 TYR A N 1
ATOM 2333 C CA . TYR A 1 304 ? 17.556 47.437 22.718 1.00 25.22 305 TYR A CA 1
ATOM 2334 C C . TYR A 1 304 ? 17.748 48.683 21.866 1.00 23.12 305 TYR A C 1
ATOM 2335 O O . TYR A 1 304 ? 17.911 49.771 22.419 1.00 24.53 305 TYR A O 1
ATOM 2344 N N . LEU A 1 305 ? 17.716 48.549 20.531 1.00 25.08 306 LEU A N 1
ATOM 2345 C CA . LEU A 1 305 ? 17.971 49.688 19.648 1.00 24.89 306 LEU A CA 1
ATOM 2346 C C . LEU A 1 305 ? 16.890 50.761 19.741 1.00 27.40 306 LEU A C 1
ATOM 2347 O O . LEU A 1 305 ? 17.139 51.914 19.348 1.00 26.65 306 LEU A O 1
ATOM 2352 N N . LEU A 1 306 ? 15.698 50.417 20.247 1.00 24.36 307 LEU A N 1
ATOM 2353 C CA . LEU A 1 306 ? 14.625 51.398 20.412 1.00 26.43 307 LEU A CA 1
ATOM 2354 C C . LEU A 1 306 ? 14.822 52.287 21.639 1.00 23.83 307 LEU A C 1
ATOM 2355 O O . LEU A 1 306 ? 14.195 53.344 21.729 1.00 24.65 307 LEU A O 1
ATOM 2360 N N . SER A 1 307 ? 15.644 51.877 22.579 1.00 25.69 308 SER A N 1
ATOM 2361 C CA . SER A 1 307 ? 15.671 52.532 23.880 1.00 24.08 308 SER A CA 1
ATOM 2362 C C . SER A 1 307 ? 16.628 53.726 23.893 1.00 25.40 308 SER A C 1
ATOM 2363 O O . SER A 1 307 ? 17.744 53.640 23.368 1.00 25.17 308 SER A O 1
ATOM 2366 N N . PRO A 1 308 ? 16.223 54.841 24.509 1.00 24.99 309 PRO A N 1
ATOM 2367 C CA . PRO A 1 308 ? 17.176 55.939 24.741 1.00 26.70 309 PRO A CA 1
ATOM 2368 C C . PRO A 1 308 ? 18.236 55.615 25.789 1.00 32.44 309 PRO A C 1
ATOM 2369 O O . PRO A 1 308 ? 19.188 56.394 25.940 1.00 33.52 309 PRO A O 1
ATOM 2373 N N . GLU A 1 309 ? 18.104 54.509 26.512 1.00 26.53 310 GLU A N 1
ATOM 2374 C CA . GLU A 1 309 ? 19.102 54.131 27.508 1.00 27.45 310 GLU A CA 1
ATOM 2375 C C . GLU A 1 309 ? 20.255 53.370 26.858 1.00 31.05 310 GLU A C 1
ATOM 2376 O O . GLU A 1 309 ? 20.107 52.765 25.793 1.00 33.15 310 GLU A O 1
ATOM 2382 N N . ASN A 1 310 ? 21.417 53.415 27.508 1.00 28.11 311 ASN A N 1
ATOM 2383 C CA . ASN A 1 310 ? 22.553 52.611 27.077 1.00 31.22 311 ASN A CA 1
ATOM 2384 C C . ASN A 1 310 ? 22.249 51.129 27.286 1.00 28.38 311 ASN A C 1
ATOM 2385 O O . ASN A 1 310 ? 21.551 50.745 28.227 1.00 27.93 311 ASN A O 1
ATOM 2390 N N . LEU A 1 311 ? 22.783 50.300 26.390 1.00 25.72 312 LEU A N 1
ATOM 2391 C CA . LEU A 1 311 ? 22.564 48.857 26.475 1.00 28.09 312 LEU A CA 1
ATOM 2392 C C . LEU A 1 311 ? 23.029 48.302 27.816 1.00 28.85 312 LEU A C 1
ATOM 2393 O O . LEU A 1 311 ? 22.334 47.486 28.437 1.00 27.53 312 LEU A O 1
ATOM 2398 N N . ASP A 1 312 ? 24.197 48.732 28.293 1.00 26.67 313 ASP A N 1
ATOM 2399 C CA . ASP A 1 312 ? 24.652 48.197 29.573 1.00 28.35 313 ASP A CA 1
ATOM 2400 C C . ASP A 1 312 ? 23.681 48.537 30.691 1.00 26.20 313 ASP A C 1
ATOM 2401 O O . ASP A 1 312 ? 23.491 47.733 31.612 1.00 26.91 313 ASP A O 1
ATOM 2406 N N . ASP A 1 313 ? 23.052 49.714 30.624 1.00 23.44 314 ASP A N 1
ATOM 2407 C CA . ASP A 1 313 ? 22.038 50.076 31.610 1.00 26.40 314 ASP A CA 1
ATOM 2408 C C . ASP A 1 313 ? 20.791 49.202 31.494 1.00 27.61 314 ASP A C 1
ATOM 2409 O O . ASP A 1 313 ? 20.209 48.809 32.516 1.00 25.79 314 ASP A O 1
ATOM 2414 N N . LEU A 1 314 ? 20.345 48.914 30.264 1.00 22.58 315 LEU A N 1
ATOM 2415 C CA . LEU A 1 314 ? 19.209 48.013 30.073 1.00 27.72 315 LEU A CA 1
ATOM 2416 C C . LEU A 1 314 ? 19.498 46.632 30.648 1.00 25.80 315 LEU A C 1
ATOM 2417 O O . LEU A 1 314 ? 18.642 46.024 31.307 1.00 27.05 315 LEU A O 1
ATOM 2422 N N . ILE A 1 315 ? 20.697 46.118 30.399 1.00 24.31 316 ILE A N 1
ATOM 2423 C CA . ILE A 1 315 ? 21.036 44.780 30.870 1.00 25.69 316 ILE A CA 1
ATOM 2424 C C . ILE A 1 315 ? 21.035 44.737 32.392 1.00 29.18 316 ILE A C 1
ATOM 2425 O O . ILE A 1 315 ? 20.526 43.786 33.003 1.00 28.91 316 ILE A O 1
ATOM 2430 N N . ALA A 1 316 ? 21.579 45.777 33.035 1.00 25.47 317 ALA A N 1
ATOM 2431 C CA . ALA A 1 316 ? 21.715 45.718 34.483 1.00 27.99 317 ALA A CA 1
ATOM 2432 C C . ALA A 1 316 ? 20.382 45.924 35.188 1.00 28.20 317 ALA A C 1
ATOM 2433 O O . ALA A 1 316 ? 20.200 45.438 36.306 1.00 28.10 317 ALA A O 1
ATOM 2435 N N . ARG A 1 317 ? 19.456 46.656 34.577 1.00 23.84 318 ARG A N 1
ATOM 2436 C CA . ARG A 1 317 ? 18.204 47.016 35.234 1.00 26.94 318 ARG A CA 1
ATOM 2437 C C . ARG A 1 317 ? 17.013 46.179 34.784 1.00 29.88 318 ARG A C 1
ATOM 2438 O O . ARG A 1 317 ? 16.158 45.846 35.610 1.00 31.64 318 ARG A O 1
ATOM 2446 N N . ASP A 1 318 ? 16.911 45.851 33.488 1.00 25.87 319 ASP A N 1
ATOM 2447 C CA . ASP A 1 318 ? 15.652 45.366 32.940 1.00 26.12 319 ASP A CA 1
ATOM 2448 C C . ASP A 1 318 ? 15.636 43.896 32.558 1.00 25.83 319 ASP A C 1
ATOM 2449 O O . ASP A 1 318 ? 14.546 43.342 32.386 1.00 25.78 319 ASP A O 1
ATOM 2454 N N . VAL A 1 319 ? 16.788 43.268 32.382 1.00 26.68 320 VAL A N 1
ATOM 2455 C CA . VAL A 1 319 ? 16.817 41.860 31.990 1.00 22.29 320 VAL A CA 1
ATOM 2456 C C . VAL A 1 319 ? 16.462 40.980 33.182 1.00 26.90 320 VAL A C 1
ATOM 2457 O O . VAL A 1 319 ? 15.537 40.152 33.145 1.00 24.24 320 VAL A O 1
ATOM 2462 N N . THR B 1 1 ? 20.659 22.107 6.602 1.00 57.08 2 THR B N 1
ATOM 2463 C CA . THR B 1 1 ? 20.836 20.947 7.472 1.00 53.46 2 THR B CA 1
ATOM 2464 C C . THR B 1 1 ? 20.464 21.277 8.931 1.00 49.72 2 THR B C 1
ATOM 2465 O O . THR B 1 1 ? 20.529 22.435 9.353 1.00 48.60 2 THR B O 1
ATOM 2469 N N . ASN B 1 2 ? 20.079 20.255 9.693 1.00 45.67 3 ASN B N 1
ATOM 2470 C CA . ASN B 1 2 ? 19.548 20.465 11.034 1.00 42.15 3 ASN B CA 1
ATOM 2471 C C . ASN B 1 2 ? 20.630 20.948 11.997 1.00 39.14 3 ASN B C 1
ATOM 2472 O O . ASN B 1 2 ? 21.819 20.657 11.836 1.00 40.18 3 ASN B O 1
ATOM 2477 N N . ILE B 1 3 ? 20.196 21.684 13.016 1.00 32.03 4 ILE B N 1
ATOM 2478 C CA . ILE B 1 3 ? 21.083 22.089 14.100 1.00 29.74 4 ILE B CA 1
ATOM 2479 C C . ILE B 1 3 ? 21.257 20.906 15.046 1.00 28.25 4 ILE B C 1
ATOM 2480 O O . ILE B 1 3 ? 20.271 20.329 15.521 1.00 30.10 4 ILE B O 1
ATOM 2485 N N . ARG B 1 4 ? 22.504 20.537 15.321 1.00 27.45 5 ARG B N 1
ATOM 2486 C CA . ARG B 1 4 ? 22.792 19.431 16.232 1.00 30.83 5 ARG B CA 1
ATOM 2487 C C . ARG B 1 4 ? 22.901 19.991 17.646 1.00 25.78 5 ARG B C 1
ATOM 2488 O O . ARG B 1 4 ? 23.754 20.840 17.910 1.00 26.40 5 ARG B O 1
ATOM 2496 N N . VAL B 1 5 ? 22.020 19.537 18.542 1.00 30.39 6 VAL B N 1
ATOM 2497 C CA . VAL B 1 5 ? 21.913 20.119 19.873 1.00 29.53 6 VAL B CA 1
ATOM 2498 C C . VAL B 1 5 ? 22.128 19.028 20.913 1.00 28.15 6 VAL B C 1
ATOM 2499 O O . VAL B 1 5 ? 21.914 17.834 20.675 1.00 28.46 6 VAL B O 1
ATOM 2503 N N . ALA B 1 6 ? 22.539 19.466 22.091 1.00 24.82 7 ALA B N 1
ATOM 2504 C CA . ALA B 1 6 ? 22.729 18.566 23.219 1.00 24.84 7 ALA B CA 1
ATOM 2505 C C . ALA B 1 6 ? 22.368 19.336 24.480 1.00 29.81 7 ALA B C 1
ATOM 2506 O O . ALA B 1 6 ? 22.355 20.573 24.490 1.00 27.26 7 ALA B O 1
ATOM 2508 N N . ILE B 1 7 ? 22.066 18.588 25.539 1.00 29.01 8 ILE B N 1
ATOM 2509 C CA . ILE B 1 7 ? 21.565 19.130 26.798 1.00 24.29 8 ILE B CA 1
ATOM 2510 C C . ILE B 1 7 ? 22.593 18.853 27.886 1.00 30.23 8 ILE B C 1
ATOM 2511 O O . ILE B 1 7 ? 23.057 17.716 28.016 1.00 26.82 8 ILE B O 1
ATOM 2516 N N . VAL B 1 8 ? 22.944 19.884 28.666 1.00 25.63 9 VAL B N 1
ATOM 2517 C CA . VAL B 1 8 ? 23.848 19.746 29.809 1.00 27.46 9 VAL B CA 1
ATOM 2518 C C . VAL B 1 8 ? 23.037 19.890 31.094 1.00 29.46 9 VAL B C 1
ATOM 2519 O O . VAL B 1 8 ? 22.543 20.980 31.417 1.00 26.65 9 VAL B O 1
ATOM 2523 N N . GLY B 1 9 ? 22.937 18.813 31.856 1.00 24.94 10 GLY B N 1
ATOM 2524 C CA . GLY B 1 9 ? 22.102 18.817 33.036 1.00 26.22 10 GLY B CA 1
ATOM 2525 C C . GLY B 1 9 ? 20.729 18.245 32.752 1.00 29.62 10 GLY B C 1
ATOM 2526 O O . GLY B 1 9 ? 20.062 18.612 31.777 1.00 38.46 10 GLY B O 1
ATOM 2527 N N . TYR B 1 10 ? 20.288 17.324 33.622 1.00 27.06 11 TYR B N 1
ATOM 2528 C CA . TYR B 1 10 ? 19.049 16.587 33.384 1.00 25.37 11 TYR 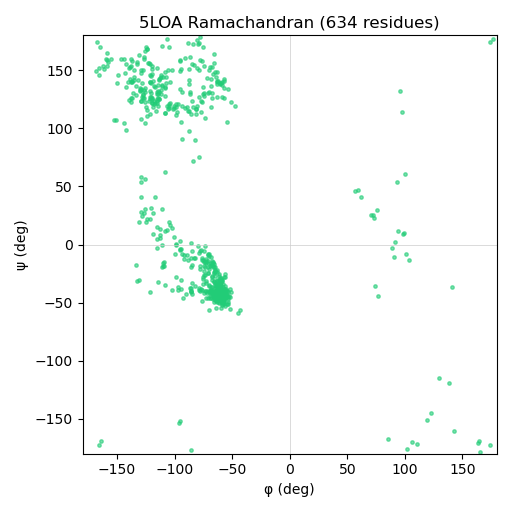B CA 1
ATOM 2529 C C . TYR B 1 10 ? 18.083 16.708 34.570 1.00 32.29 11 TYR B C 1
ATOM 2530 O O . TYR B 1 10 ? 17.627 15.726 35.142 1.00 30.64 11 TYR B O 1
ATOM 2539 N N . GLY B 1 11 ? 17.744 17.942 34.940 1.00 28.66 12 GLY B N 1
ATOM 2540 C CA . GLY B 1 11 ? 16.643 18.211 35.844 1.00 28.36 12 GLY B CA 1
ATOM 2541 C C . GLY B 1 11 ? 15.357 18.527 35.099 1.00 28.67 12 GLY B C 1
ATOM 2542 O O . GLY B 1 11 ? 15.137 18.075 33.968 1.00 30.21 12 GLY B O 1
ATOM 2543 N N . ASN B 1 12 ? 14.498 19.322 35.744 1.00 31.34 13 ASN B N 1
ATOM 2544 C CA . ASN B 1 12 ? 13.197 19.664 35.165 1.00 31.51 13 ASN B CA 1
ATOM 2545 C C . ASN B 1 12 ? 13.349 20.360 33.815 1.00 28.89 13 ASN B C 1
ATOM 2546 O O . ASN B 1 12 ? 12.708 19.976 32.831 1.00 25.27 13 ASN B O 1
ATOM 2551 N N . LEU B 1 13 ? 14.205 21.387 33.755 1.00 27.91 14 LEU B N 1
ATOM 2552 C CA . LEU B 1 13 ? 14.425 22.118 32.507 1.00 28.31 14 LEU B CA 1
ATOM 2553 C C . LEU B 1 13 ? 15.039 21.225 31.435 1.00 26.09 14 LEU B C 1
ATOM 2554 O O . LEU B 1 13 ? 14.600 21.244 30.277 1.00 24.79 14 LEU B O 1
ATOM 2559 N N . GLY B 1 14 ? 16.050 20.421 31.803 1.00 25.75 15 GLY B N 1
ATOM 2560 C CA . GLY B 1 14 ? 16.672 19.553 30.816 1.00 25.39 15 GLY B CA 1
ATOM 2561 C C . GLY B 1 14 ? 15.689 18.554 30.232 1.00 26.77 15 GLY B C 1
ATOM 2562 O O . GLY B 1 14 ? 15.677 18.314 29.019 1.00 25.75 15 GLY B O 1
ATOM 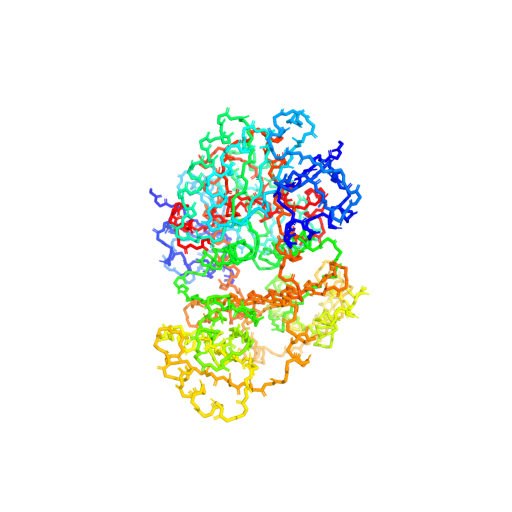2563 N N . ARG B 1 15 ? 14.831 17.978 31.083 1.00 24.30 16 ARG B N 1
ATOM 2564 C CA . ARG B 1 15 ? 13.806 17.056 30.603 1.00 25.43 16 ARG B CA 1
ATOM 2565 C C . ARG B 1 15 ? 12.809 17.762 29.677 1.00 28.28 16 ARG B C 1
ATOM 2566 O O . ARG B 1 15 ? 12.363 17.184 28.678 1.00 26.53 16 ARG B O 1
ATOM 2574 N N . SER B 1 16 ? 12.426 18.997 30.006 1.00 24.80 17 SER B N 1
ATOM 2575 C CA . SER B 1 16 ? 11.537 19.748 29.115 1.00 26.63 17 SER B CA 1
ATOM 2576 C C . SER B 1 16 ? 12.192 19.999 27.759 1.00 25.70 17 SER B C 1
ATOM 2577 O O . SER B 1 16 ? 11.544 19.848 26.718 1.00 30.75 17 SER B O 1
ATOM 2580 N N . VAL B 1 17 ? 13.471 20.413 27.747 1.00 27.21 18 VAL B N 1
ATOM 2581 C CA . VAL B 1 17 ? 14.173 20.620 26.474 1.00 24.89 18 VAL B CA 1
ATOM 2582 C C . VAL B 1 17 ? 14.188 19.327 25.671 1.00 29.09 18 VAL B C 1
ATOM 2583 O O . VAL B 1 17 ? 13.902 19.311 24.467 1.00 27.33 18 VAL B O 1
ATOM 2587 N N . GLU B 1 18 ? 14.531 18.218 26.325 1.00 26.48 19 GLU B N 1
ATOM 2588 C CA . GLU B 1 18 ? 14.573 16.940 25.622 1.00 26.44 19 GLU B CA 1
ATOM 2589 C C . GLU B 1 18 ? 13.250 16.637 24.927 1.00 26.25 19 GLU B C 1
ATOM 2590 O O . GLU B 1 18 ? 13.228 16.316 23.732 1.00 26.07 19 GLU B O 1
ATOM 2596 N N . LYS B 1 19 ? 12.130 16.725 25.649 1.00 26.48 20 LYS B N 1
ATOM 2597 C CA . LYS B 1 19 ? 10.890 16.293 25.018 1.00 29.59 20 LYS B CA 1
ATOM 2598 C C . LYS B 1 19 ? 10.442 17.255 23.927 1.00 30.70 20 LYS B C 1
ATOM 2599 O O . LYS B 1 19 ? 9.686 16.854 23.036 1.00 26.83 20 LYS B O 1
ATOM 2605 N N . LEU B 1 20 ? 10.932 18.486 23.938 1.00 28.34 21 LEU B N 1
ATOM 2606 C CA . LEU B 1 20 ? 10.496 19.456 22.943 1.00 30.86 21 LEU B CA 1
ATOM 2607 C C . LEU B 1 20 ? 11.379 19.501 21.695 1.00 27.92 21 LEU B C 1
ATOM 2608 O O . LEU B 1 20 ? 10.982 20.126 20.708 1.00 30.49 21 LEU B O 1
ATOM 2613 N N . ILE B 1 21 ? 12.566 18.886 21.707 1.00 29.64 22 ILE B N 1
ATOM 2614 C CA . ILE B 1 21 ? 13.387 18.882 20.499 1.00 28.83 22 ILE B CA 1
ATOM 2615 C C . ILE B 1 21 ? 12.701 18.089 19.395 1.00 35.52 22 ILE B C 1
ATOM 2616 O O . ILE B 1 21 ? 12.846 18.403 18.204 1.00 35.33 22 ILE B O 1
ATOM 2621 N N . ALA B 1 22 ? 11.929 17.066 19.766 1.00 33.90 23 ALA B N 1
ATOM 2622 C CA . ALA B 1 22 ? 11.179 16.305 18.771 1.00 39.38 23 ALA B CA 1
ATOM 2623 C C . ALA B 1 22 ? 10.190 17.187 18.011 1.00 40.08 23 ALA B C 1
ATOM 2624 O O . ALA B 1 22 ? 9.885 16.907 16.847 1.00 46.49 23 ALA B O 1
ATOM 2626 N N . LYS B 1 23 ? 9.687 18.257 18.638 1.00 38.59 24 LYS B N 1
ATOM 2627 C CA . LYS B 1 23 ? 8.777 19.171 17.943 1.00 39.54 24 LYS B CA 1
ATOM 2628 C C . LYS B 1 23 ? 9.479 20.050 16.914 1.00 39.96 24 LYS B C 1
ATOM 2629 O O . LYS B 1 23 ? 8.797 20.664 16.086 1.00 44.70 24 LYS B O 1
ATOM 2635 N N . GLN B 1 24 ? 10.824 20.155 16.958 1.00 37.06 25 GLN B N 1
ATOM 2636 C CA . GLN B 1 24 ? 11.488 21.144 16.110 1.00 34.55 25 GLN B CA 1
ATOM 2637 C C . GLN B 1 24 ? 11.763 20.569 14.726 1.00 39.17 25 GLN B C 1
ATOM 2638 O O . GLN B 1 24 ? 12.324 19.474 14.618 1.00 39.10 25 GLN B O 1
ATOM 2644 N N . PRO B 1 25 ? 11.422 21.288 13.654 1.00 35.62 26 PRO B N 1
ATOM 2645 C CA . PRO B 1 25 ? 11.710 20.779 12.306 1.00 39.08 26 PRO B CA 1
ATOM 2646 C C . PRO B 1 25 ? 13.181 20.835 11.945 1.00 39.39 26 PRO B C 1
ATOM 2647 O O . PRO B 1 25 ? 13.584 20.225 10.945 1.00 37.73 26 PRO B O 1
ATOM 2651 N N . ASP B 1 26 ? 14.002 21.544 12.717 1.00 30.45 27 ASP B N 1
ATOM 2652 C CA . ASP B 1 26 ? 15.359 21.842 12.283 1.00 35.16 27 ASP B CA 1
ATOM 2653 C C . ASP B 1 26 ? 16.400 21.524 13.347 1.00 31.44 27 ASP B C 1
ATOM 2654 O O . ASP B 1 26 ? 17.527 22.026 13.260 1.00 33.80 27 ASP B O 1
ATOM 2659 N N . MET B 1 27 ? 16.063 20.693 14.337 1.00 31.44 28 MET B N 1
ATOM 2660 C CA . MET B 1 27 ? 17.006 20.310 15.379 1.00 30.85 28 MET B CA 1
ATOM 2661 C C . MET B 1 27 ? 17.023 18.803 15.599 1.00 32.05 28 MET B C 1
ATOM 2662 O O . MET B 1 27 ? 15.972 18.154 15.618 1.00 31.68 28 MET B O 1
ATOM 2667 N N . ASP B 1 28 ? 18.218 18.263 15.837 1.00 34.54 29 ASP B N 1
ATOM 2668 C CA . ASP B 1 28 ? 18.386 16.869 16.237 1.00 35.35 29 ASP B CA 1
ATOM 2669 C C . ASP B 1 28 ? 19.083 16.799 17.592 1.00 30.59 29 ASP B C 1
ATOM 2670 O O . ASP B 1 28 ? 20.130 17.423 17.783 1.00 30.73 29 ASP B O 1
ATOM 2675 N N . LEU B 1 29 ? 18.523 16.018 18.519 1.00 31.32 30 LEU B N 1
ATOM 2676 C CA . LEU B 1 29 ? 19.123 15.857 19.845 1.00 29.87 30 LEU B CA 1
ATOM 2677 C C . LEU B 1 29 ? 20.248 14.832 19.783 1.00 34.25 30 LEU B C 1
ATOM 2678 O O . LEU B 1 29 ? 20.008 13.661 19.466 1.00 30.50 30 LEU B O 1
ATOM 2683 N N . VAL B 1 30 ? 21.472 15.279 20.063 1.00 29.55 31 VAL B N 1
ATOM 2684 C CA . VAL B 1 30 ? 22.649 14.416 19.998 1.00 31.12 31 VAL B CA 1
ATOM 2685 C C . VAL B 1 30 ? 22.846 13.634 21.296 1.00 35.02 31 VAL B C 1
ATOM 2686 O O . VAL B 1 30 ? 23.311 12.485 21.264 1.00 36.56 31 VAL B O 1
ATOM 2690 N N . GLY B 1 31 ? 22.487 14.213 22.435 1.00 29.39 32 GLY B N 1
ATOM 2691 C CA . GLY B 1 31 ? 22.596 13.482 23.681 1.00 29.87 32 GLY B CA 1
ATOM 2692 C C . GLY B 1 31 ? 22.489 14.406 24.875 1.00 32.09 32 GLY B C 1
ATOM 2693 O O . GLY B 1 31 ? 22.284 15.618 24.748 1.00 30.89 32 GLY B O 1
ATOM 2694 N N . ILE B 1 32 ? 22.611 13.793 26.046 1.00 27.21 33 ILE B N 1
ATOM 2695 C CA . ILE B 1 32 ? 22.569 14.479 27.329 1.00 30.37 33 ILE B CA 1
ATOM 2696 C C . ILE B 1 32 ? 23.935 14.341 27.983 1.00 31.90 33 ILE B C 1
ATOM 2697 O O . ILE B 1 32 ? 24.494 13.236 28.034 1.00 29.00 33 ILE B O 1
ATOM 2702 N N . PHE B 1 33 ? 24.469 15.461 28.478 1.00 29.62 34 PHE B N 1
ATOM 2703 C CA . PHE B 1 33 ? 25.703 15.482 29.254 1.00 30.56 34 PHE B CA 1
ATOM 2704 C C . PHE B 1 33 ? 25.348 15.658 30.726 1.00 29.17 34 PHE B C 1
ATOM 2705 O O . PHE B 1 33 ? 24.698 16.640 31.098 1.00 27.95 34 PHE B O 1
ATOM 2713 N N . SER B 1 34 ? 25.763 14.707 31.563 1.00 25.69 35 SER B N 1
ATOM 2714 C CA . SER B 1 34 ? 25.286 14.685 32.935 1.00 27.09 35 SER B CA 1
ATOM 2715 C C . SER B 1 34 ? 26.413 14.333 33.894 1.00 29.63 35 SER B C 1
ATOM 2716 O O . SER B 1 34 ? 27.364 13.626 33.541 1.00 26.22 35 SER B O 1
ATOM 2719 N N . ARG B 1 35 ? 26.277 14.824 35.123 1.00 29.44 36 ARG B N 1
ATOM 2720 C CA . ARG B 1 35 ? 27.141 14.404 36.216 1.00 26.12 36 ARG B CA 1
ATOM 2721 C C . ARG B 1 35 ? 26.734 13.058 36.785 1.00 28.62 36 ARG B C 1
ATOM 2722 O O . ARG B 1 35 ? 27.451 12.514 37.636 1.00 29.46 36 ARG B O 1
ATOM 2730 N N . ARG B 1 36 ? 25.607 12.512 36.344 1.00 27.48 37 ARG B N 1
ATOM 2731 C CA . ARG B 1 36 ? 25.095 11.249 36.844 1.00 28.25 37 ARG B CA 1
ATOM 2732 C C . ARG B 1 36 ? 25.175 10.190 35.754 1.00 30.65 37 ARG B C 1
ATOM 2733 O O . ARG B 1 36 ? 25.007 10.490 34.569 1.00 29.06 37 ARG B O 1
ATOM 2741 N N . ALA B 1 37 ? 25.460 8.954 36.157 1.00 28.06 38 ALA B N 1
ATOM 2742 C CA . ALA B 1 37 ? 25.581 7.860 35.196 1.00 31.39 38 ALA B CA 1
ATOM 2743 C C . ALA B 1 37 ? 24.237 7.377 34.678 1.00 28.79 38 ALA B C 1
ATOM 2744 O O . ALA B 1 37 ? 24.156 6.890 33.546 1.00 34.36 38 ALA B O 1
ATOM 2746 N N . THR B 1 38 ? 23.181 7.482 35.478 1.00 28.66 39 THR B N 1
ATOM 2747 C CA . THR B 1 38 ? 21.968 6.696 35.255 1.00 30.02 39 THR B CA 1
ATOM 2748 C C . THR B 1 38 ? 20.766 7.630 35.165 1.00 31.30 39 THR B C 1
ATOM 2749 O O . THR B 1 38 ? 20.309 8.163 36.180 1.00 32.86 39 THR B O 1
ATOM 2753 N N . LEU B 1 39 ? 20.277 7.839 33.944 1.00 30.45 40 LEU B N 1
ATOM 2754 C CA . LEU B 1 39 ? 19.117 8.672 33.675 1.00 27.37 40 LEU B CA 1
ATOM 2755 C C . LEU B 1 39 ? 18.045 7.831 32.996 1.00 31.27 40 LEU B C 1
ATOM 2756 O O . LEU B 1 39 ? 18.347 6.936 32.201 1.00 30.29 40 LEU B O 1
ATOM 2761 N N . ASP B 1 40 ? 16.786 8.135 33.310 1.00 30.10 41 ASP B N 1
ATOM 2762 C CA . ASP B 1 40 ? 15.640 7.378 32.803 1.00 34.97 41 ASP B CA 1
ATOM 2763 C C . ASP B 1 40 ? 15.249 7.881 31.409 1.00 31.13 41 ASP B C 1
ATOM 2764 O O . ASP B 1 40 ? 14.228 8.541 31.211 1.00 31.83 41 ASP B O 1
ATOM 2769 N N . THR B 1 41 ? 16.090 7.564 30.425 1.00 30.08 42 THR B N 1
ATOM 2770 C CA . THR B 1 41 ? 15.814 8.031 29.069 1.00 33.76 42 THR B CA 1
ATOM 2771 C C . THR B 1 41 ? 16.548 7.165 28.057 1.00 32.52 42 THR B C 1
ATOM 2772 O O . THR B 1 41 ? 17.581 6.573 28.365 1.00 34.48 42 THR B O 1
ATOM 2776 N N . LYS B 1 42 ? 15.998 7.099 26.841 1.00 35.43 43 LYS B N 1
ATOM 2777 C CA . LYS B 1 42 ? 16.676 6.437 25.733 1.00 34.13 43 LYS B CA 1
ATOM 2778 C C . LYS B 1 42 ? 17.645 7.352 25.003 1.00 37.37 43 LYS B C 1
ATOM 2779 O O . LYS B 1 42 ? 18.439 6.867 24.187 1.00 32.12 43 LYS B O 1
ATOM 2785 N N . THR B 1 43 ? 17.600 8.653 25.267 1.00 33.80 44 THR B N 1
ATOM 2786 C CA . THR B 1 43 ? 18.573 9.550 24.676 1.00 31.64 44 THR B CA 1
ATOM 2787 C C . THR B 1 43 ? 19.975 9.134 25.103 1.00 32.70 44 THR B C 1
ATOM 2788 O O . THR B 1 43 ? 20.177 8.753 26.262 1.00 35.11 44 THR B O 1
ATOM 2792 N N . PRO B 1 44 ? 20.953 9.162 24.199 1.00 33.25 45 PRO B N 1
ATOM 2793 C CA . PRO B 1 44 ? 22.332 8.893 24.613 1.00 34.05 45 PRO B CA 1
ATOM 2794 C C . PRO B 1 44 ? 22.728 9.812 25.760 1.00 35.00 45 PRO B C 1
ATOM 2795 O O . PRO B 1 44 ? 22.465 11.021 25.736 1.00 30.43 45 PRO B O 1
ATOM 2799 N N . VAL B 1 45 ? 23.338 9.219 26.782 1.00 31.59 46 VAL B N 1
ATOM 2800 C CA . VAL B 1 45 ? 23.797 9.927 27.972 1.00 31.17 46 VAL B CA 1
ATOM 2801 C C . VAL B 1 45 ? 25.311 9.828 28.019 1.00 34.91 46 VAL B C 1
ATOM 2802 O O . VAL B 1 45 ? 25.875 8.729 27.895 1.00 30.91 46 VAL B O 1
ATOM 2806 N N . PHE B 1 46 ? 25.962 10.972 28.197 1.00 28.28 47 PHE B N 1
ATOM 2807 C CA . PHE B 1 46 ? 27.407 11.084 28.210 1.00 27.40 47 PHE B CA 1
ATOM 2808 C C . PHE B 1 46 ? 27.842 11.782 29.483 1.00 31.72 47 PHE B C 1
ATOM 2809 O O . PHE B 1 46 ? 27.050 12.452 30.153 1.00 31.11 47 PHE B O 1
ATOM 2817 N N . ASP B 1 47 ? 29.120 11.606 29.802 1.00 30.40 48 ASP B N 1
ATOM 2818 C CA . ASP B 1 47 ? 29.724 12.297 30.929 1.00 32.59 48 ASP B CA 1
ATOM 2819 C C . ASP B 1 47 ? 29.957 13.756 30.548 1.00 30.65 48 ASP B C 1
ATOM 2820 O O . ASP B 1 47 ? 30.548 14.050 29.503 1.00 29.96 48 ASP B O 1
ATOM 2825 N N . VAL B 1 48 ? 29.501 14.669 31.407 1.00 29.75 49 VAL B N 1
ATOM 2826 C CA . VAL B 1 48 ? 29.737 16.088 31.177 1.00 28.96 49 VAL B CA 1
ATOM 2827 C C . VAL B 1 48 ? 31.229 16.381 31.039 1.00 33.17 49 VAL B C 1
ATOM 2828 O O . VAL B 1 48 ? 31.616 17.352 30.376 1.00 31.51 49 VAL B O 1
ATOM 2832 N N . ALA B 1 49 ? 32.096 15.546 31.632 1.00 29.16 50 ALA B N 1
ATOM 2833 C CA . ALA B 1 49 ? 33.534 15.756 31.493 1.00 32.52 50 ALA B CA 1
ATOM 2834 C C . ALA B 1 49 ? 34.027 15.505 30.075 1.00 29.68 50 ALA B C 1
ATOM 2835 O O . ALA B 1 49 ? 35.119 15.962 29.727 1.00 34.98 50 ALA B O 1
ATOM 2837 N N . ASP B 1 50 ? 33.245 14.813 29.251 1.00 31.52 51 ASP B N 1
ATOM 2838 C CA . ASP B 1 50 ? 33.633 14.450 27.895 1.00 30.73 51 ASP B CA 1
ATOM 2839 C C . ASP B 1 50 ? 32.996 15.335 26.819 1.00 34.46 51 ASP B C 1
ATOM 2840 O O . ASP B 1 50 ? 33.017 14.964 25.639 1.00 31.55 51 ASP B O 1
ATOM 2845 N N . VAL B 1 51 ? 32.417 16.483 27.185 1.00 33.31 52 VAL B N 1
ATOM 2846 C CA . VAL B 1 51 ? 31.789 17.308 26.150 1.00 31.72 52 VAL B CA 1
ATOM 2847 C C . VAL B 1 51 ? 32.813 17.717 25.093 1.00 31.42 52 VAL B C 1
ATOM 2848 O O . VAL B 1 51 ? 32.476 17.840 23.909 1.00 39.09 52 VAL B O 1
ATOM 2852 N N . ASP B 1 52 ? 34.080 17.889 25.487 1.00 35.18 53 ASP B N 1
ATOM 2853 C CA . ASP B 1 52 ? 35.111 18.302 24.536 1.00 37.14 53 ASP B CA 1
ATOM 2854 C C . ASP B 1 52 ? 35.269 17.304 23.397 1.00 40.07 53 ASP B C 1
ATOM 2855 O O . ASP B 1 52 ? 35.564 17.700 22.261 1.00 39.84 53 ASP B O 1
ATOM 2860 N N . LYS B 1 53 ? 35.048 16.018 23.668 1.00 35.51 54 LYS B N 1
ATOM 2861 C CA . LYS B 1 53 ? 35.126 14.997 22.632 1.00 41.04 54 LYS B CA 1
ATOM 2862 C C . LYS B 1 53 ? 33.928 15.004 21.687 1.00 43.40 54 LYS B C 1
ATOM 2863 O O . LYS B 1 53 ? 33.937 14.265 20.696 1.00 44.30 54 LYS B O 1
ATOM 2869 N N . HIS B 1 54 ? 32.909 15.819 21.952 1.00 41.00 55 HIS B N 1
ATOM 2870 C CA . HIS B 1 54 ? 31.744 15.924 21.084 1.00 39.22 55 HIS B CA 1
ATOM 2871 C C . HIS B 1 54 ? 31.646 17.290 20.411 1.00 39.50 55 HIS B C 1
ATOM 2872 O O . HIS B 1 54 ? 30.632 17.582 19.763 1.00 39.29 55 HIS B O 1
ATOM 2879 N N . ALA B 1 55 ? 32.680 18.128 20.545 1.00 39.69 56 ALA B N 1
ATOM 2880 C CA . ALA B 1 55 ? 32.579 19.526 20.134 1.00 40.36 56 ALA B CA 1
ATOM 2881 C C . ALA B 1 55 ? 32.251 19.663 18.649 1.00 41.49 56 ALA B C 1
ATOM 2882 O O . ALA B 1 55 ? 31.455 20.528 18.260 1.00 39.60 56 ALA B O 1
ATOM 2884 N N . ASP B 1 56 ? 32.849 18.831 17.797 1.00 38.81 57 ASP B N 1
ATOM 2885 C CA . ASP B 1 56 ? 32.534 18.944 16.376 1.00 41.84 57 ASP B CA 1
ATOM 2886 C C . ASP B 1 56 ? 31.180 18.340 16.030 1.00 39.94 57 ASP B C 1
ATOM 2887 O O . ASP B 1 56 ? 30.672 18.587 14.931 1.00 42.48 57 ASP B O 1
ATOM 2892 N N . ASP B 1 57 ? 30.571 17.574 16.932 1.00 37.60 58 ASP B N 1
ATOM 2893 C CA . ASP B 1 57 ? 29.275 16.964 16.664 1.00 36.38 58 ASP B CA 1
ATOM 2894 C C . ASP B 1 57 ? 28.100 17.780 17.188 1.00 33.13 58 ASP B C 1
ATOM 2895 O O . ASP B 1 57 ? 26.952 17.389 16.960 1.00 33.33 58 ASP B O 1
ATOM 2900 N N . VAL B 1 58 ? 28.350 18.890 17.888 1.00 31.51 59 VAL B N 1
ATOM 2901 C CA . VAL B 1 58 ? 27.304 19.643 18.571 1.00 30.11 59 VAL B CA 1
ATOM 2902 C C . VAL B 1 58 ? 27.420 21.115 18.183 1.00 29.90 59 VAL B C 1
ATOM 2903 O O . VAL B 1 58 ? 28.477 21.731 18.376 1.00 31.78 59 VAL B O 1
ATOM 2907 N N . ASP B 1 59 ? 26.335 21.675 17.638 1.00 34.21 60 ASP B N 1
ATOM 2908 C CA . ASP B 1 59 ? 26.267 23.089 17.270 1.00 30.68 60 ASP B CA 1
ATOM 2909 C C . ASP B 1 59 ? 25.825 23.968 18.432 1.00 28.36 60 ASP B C 1
ATOM 2910 O O . ASP B 1 59 ? 26.310 25.098 18.576 1.00 32.30 60 ASP B O 1
ATOM 2915 N N . VAL B 1 60 ? 24.895 23.478 19.244 1.00 26.85 61 VAL B N 1
ATOM 2916 C CA . VAL B 1 60 ? 24.309 24.246 20.335 1.00 29.85 61 VAL B CA 1
ATOM 2917 C C . VAL B 1 60 ? 24.217 23.366 21.571 1.00 24.69 61 VAL B C 1
ATOM 2918 O O . VAL B 1 60 ? 23.639 22.275 21.526 1.00 26.93 61 VAL B O 1
ATOM 2922 N N . LEU B 1 61 ? 24.702 23.880 22.685 1.00 23.78 62 LEU B N 1
ATOM 2923 C CA . LEU B 1 61 ? 24.573 23.235 23.986 1.00 27.88 62 LEU B CA 1
ATOM 2924 C C . LEU B 1 61 ? 23.514 23.980 24.788 1.00 25.75 62 LEU B C 1
ATOM 2925 O O . LEU B 1 61 ? 23.660 25.180 25.051 1.00 24.96 62 LEU B O 1
ATOM 2930 N N . PHE B 1 62 ? 22.456 23.278 25.166 1.00 24.15 63 PHE B N 1
ATOM 2931 C CA . PHE B 1 62 ? 21.439 23.815 26.063 1.00 25.42 63 PHE B CA 1
ATOM 2932 C C . PHE B 1 62 ? 21.892 23.591 27.500 1.00 26.91 63 PHE B C 1
ATOM 2933 O O . PHE B 1 62 ? 21.977 22.447 27.958 1.00 24.95 63 PHE B O 1
ATOM 2941 N N . LEU B 1 63 ? 22.201 24.683 28.201 1.00 25.36 64 LEU B N 1
ATOM 2942 C CA . LEU B 1 63 ? 22.738 24.614 29.555 1.00 23.12 64 LEU B CA 1
ATOM 2943 C C . LEU B 1 63 ? 21.569 24.596 30.531 1.00 25.61 64 LEU B C 1
ATOM 2944 O O . LEU B 1 63 ? 20.819 25.572 30.627 1.00 26.44 64 LEU B O 1
ATOM 2949 N N . CYS B 1 64 ? 21.409 23.484 31.254 1.00 24.83 65 CYS B N 1
ATOM 2950 C CA . CYS B 1 64 ? 20.239 23.257 32.099 1.00 23.74 65 CYS B CA 1
ATOM 2951 C C . CYS B 1 64 ? 20.649 22.862 33.528 1.00 29.33 65 CYS B C 1
ATOM 2952 O O . CYS B 1 64 ? 19.885 22.230 34.260 1.00 29.66 65 CYS B O 1
ATOM 2955 N N . MET B 1 65 ? 21.848 23.253 33.947 1.00 28.40 66 MET B N 1
ATOM 2956 C CA . MET B 1 65 ? 22.280 23.139 35.335 1.00 31.88 66 MET B CA 1
ATOM 2957 C C . MET B 1 65 ? 21.597 24.229 36.164 1.00 33.34 66 MET B C 1
ATOM 2958 O O . MET B 1 65 ? 20.964 25.143 35.627 1.00 30.70 66 MET B O 1
ATOM 2963 N N . GLY B 1 66 ? 21.726 24.134 37.485 1.00 35.22 67 GLY B N 1
ATOM 2964 C CA . GLY B 1 66 ? 21.090 25.110 38.362 1.00 32.01 67 GLY B CA 1
ATOM 2965 C C . GLY B 1 66 ? 21.717 26.491 38.246 1.00 32.51 67 GLY B C 1
ATOM 2966 O O . GLY B 1 66 ? 22.931 26.640 38.103 1.00 34.26 67 GLY B O 1
ATOM 2967 N N . SER B 1 67 ? 20.867 27.520 38.324 1.00 35.74 68 SER B N 1
ATOM 2968 C CA . SER B 1 67 ? 21.356 28.896 38.221 1.00 35.41 68 SER B CA 1
ATOM 2969 C C . SER B 1 67 ? 22.093 29.330 39.474 1.00 35.93 68 SER B C 1
ATOM 2970 O O . SER B 1 67 ? 23.107 30.034 39.389 1.00 42.33 68 SER B O 1
ATOM 2973 N N . ALA B 1 68 ? 21.584 28.937 40.645 1.00 38.87 69 ALA B N 1
ATOM 2974 C CA . ALA B 1 68 ? 22.083 29.476 41.905 1.00 37.26 69 ALA B CA 1
ATOM 2975 C C . ALA B 1 68 ? 23.581 29.244 42.055 1.00 43.97 69 ALA B C 1
ATOM 2976 O O . ALA B 1 68 ? 24.329 30.170 42.394 1.00 45.64 69 ALA B O 1
ATOM 2978 N N . THR B 1 69 ? 24.054 28.020 41.798 1.00 39.02 70 THR B N 1
ATOM 2979 C CA . THR B 1 69 ? 25.504 27.845 41.812 1.00 42.72 70 THR B CA 1
ATOM 2980 C C . THR B 1 69 ? 26.097 27.334 40.506 1.00 42.03 70 THR B C 1
ATOM 2981 O O . THR B 1 69 ? 27.159 27.829 40.103 1.00 43.05 70 THR B O 1
ATOM 2985 N N . ASP B 1 70 ? 25.458 26.379 39.818 1.00 33.32 71 ASP B N 1
ATOM 2986 C CA . ASP B 1 70 ? 26.138 25.690 38.716 1.00 35.44 71 ASP B CA 1
ATOM 2987 C C . ASP B 1 70 ? 26.488 26.639 37.560 1.00 37.19 71 ASP B C 1
ATOM 2988 O O . ASP B 1 70 ? 27.611 26.609 37.037 1.00 34.95 71 ASP B O 1
ATOM 2993 N N . ILE B 1 71 ? 25.538 27.484 37.131 1.00 32.63 72 ILE B N 1
ATOM 2994 C CA . ILE B 1 71 ? 25.753 28.279 35.906 1.00 32.04 72 ILE B CA 1
ATOM 2995 C C . ILE B 1 71 ? 26.972 29.172 35.996 1.00 32.54 72 ILE B C 1
ATOM 2996 O O . ILE B 1 71 ? 27.812 29.132 35.070 1.00 31.61 72 ILE B O 1
ATOM 3001 N N . PRO B 1 72 ? 27.166 29.998 37.035 1.00 37.01 73 PRO B N 1
ATOM 3002 C CA . PRO B 1 72 ? 28.315 30.921 37.053 1.00 39.75 73 PRO B CA 1
ATOM 3003 C C . PRO B 1 72 ? 29.670 30.262 36.837 1.00 38.22 73 PRO B C 1
ATOM 3004 O O . PRO B 1 72 ? 30.444 30.738 35.995 1.00 41.32 73 PRO B O 1
ATOM 3008 N N . GLU B 1 73 ? 29.987 29.186 37.572 1.00 37.30 74 GLU B N 1
ATOM 3009 C CA . GLU B 1 73 ? 31.281 28.533 37.395 1.00 39.15 74 GLU B CA 1
ATOM 3010 C C . GLU B 1 73 ? 31.331 27.650 36.153 1.00 36.02 74 GLU B C 1
ATOM 3011 O O . GLU B 1 73 ? 32.358 27.607 35.466 1.00 39.43 74 GLU B O 1
ATOM 3017 N N . GLN B 1 74 ? 30.261 26.917 35.852 1.00 34.56 75 GLN B N 1
ATOM 3018 C CA . GLN B 1 74 ? 30.368 25.929 34.785 1.00 31.41 75 GLN B CA 1
ATOM 3019 C C . GLN B 1 74 ? 30.117 26.508 33.387 1.00 34.02 75 GLN B C 1
ATOM 3020 O O . GLN B 1 74 ? 30.802 26.116 32.430 1.00 32.78 75 GLN B O 1
ATOM 3026 N N . ALA B 1 75 ? 29.131 27.400 33.228 1.00 27.53 76 ALA B N 1
ATOM 3027 C CA . ALA B 1 75 ? 28.716 27.821 31.883 1.00 28.45 76 ALA B CA 1
ATOM 3028 C C . ALA B 1 75 ? 29.851 28.291 30.979 1.00 26.77 76 ALA B C 1
ATOM 3029 O O . ALA B 1 75 ? 29.874 27.880 29.808 1.00 28.83 76 ALA B O 1
ATOM 3031 N N . PRO B 1 76 ? 30.801 29.126 31.421 1.00 32.41 77 PRO B N 1
ATOM 3032 C CA . PRO B 1 76 ? 31.823 29.626 30.475 1.00 29.66 77 PRO B CA 1
ATOM 3033 C C . PRO B 1 76 ? 32.690 28.543 29.856 1.00 31.70 77 PRO B C 1
ATOM 3034 O O . PRO B 1 76 ? 33.152 28.705 28.719 1.00 32.69 77 PRO B O 1
ATOM 3038 N N . LYS B 1 77 ? 32.941 27.447 30.570 1.00 30.26 78 LYS B N 1
ATOM 3039 C CA . LYS B 1 77 ? 33.699 26.345 29.980 1.00 33.44 78 LYS B CA 1
ATOM 3040 C C . LYS B 1 77 ? 32.995 25.763 28.752 1.00 33.60 78 LYS B C 1
ATOM 3041 O O . LYS B 1 77 ? 33.652 25.386 27.773 1.00 34.62 78 LYS B O 1
ATOM 3047 N N . PHE B 1 78 ? 31.660 25.692 28.769 1.00 30.47 79 PHE B N 1
ATOM 3048 C CA . PHE B 1 78 ? 30.975 25.021 27.662 1.00 28.41 7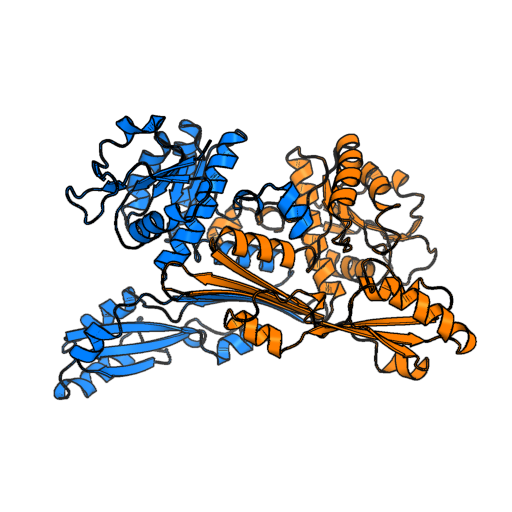9 PHE B CA 1
ATOM 3049 C C . PHE B 1 78 ? 30.968 25.853 26.390 1.00 31.33 79 PHE B C 1
ATOM 3050 O O . PHE B 1 78 ? 30.771 25.297 25.304 1.00 28.80 79 PHE B O 1
ATOM 3058 N N . ALA B 1 79 ? 31.206 27.158 26.492 1.00 30.42 80 ALA B N 1
ATOM 3059 C CA . ALA B 1 79 ? 31.221 27.993 25.297 1.00 30.26 80 ALA B CA 1
ATOM 3060 C C . ALA B 1 79 ? 32.403 27.677 24.387 1.00 31.80 80 ALA B C 1
ATOM 3061 O O . ALA B 1 79 ? 32.391 28.072 23.217 1.00 32.97 80 ALA B O 1
ATOM 3063 N N . GLN B 1 80 ? 33.423 26.974 24.894 1.00 32.44 81 GLN B N 1
ATOM 3064 C CA . GLN B 1 80 ? 34.560 26.584 24.068 1.00 33.08 81 GLN B CA 1
ATOM 3065 C C . GLN B 1 80 ? 34.165 25.603 22.974 1.00 30.48 81 GLN B C 1
ATOM 3066 O O . GLN B 1 80 ? 34.852 25.517 21.951 1.00 35.75 81 GLN B O 1
ATOM 3072 N N . PHE B 1 81 ? 33.071 24.869 23.161 1.00 31.02 82 PHE B N 1
ATOM 3073 C CA . PHE B 1 81 ? 32.755 23.738 22.304 1.00 31.96 82 PHE B CA 1
ATOM 3074 C C . PHE B 1 81 ? 31.558 23.938 21.397 1.00 35.71 82 PHE B C 1
ATOM 3075 O O . PHE B 1 81 ? 31.430 23.203 20.409 1.00 33.20 82 PHE B O 1
ATOM 3083 N N . ALA B 1 82 ? 30.679 24.891 21.701 1.00 32.61 83 ALA B N 1
ATOM 3084 C CA . ALA B 1 82 ? 29.491 25.102 20.886 1.00 30.32 83 ALA B CA 1
ATOM 3085 C C . ALA B 1 82 ? 28.899 26.455 21.241 1.00 28.77 83 ALA B C 1
ATOM 3086 O O . ALA B 1 82 ? 29.309 27.101 22.211 1.00 26.30 83 ALA B O 1
ATOM 3088 N N . CYS B 1 83 ? 27.934 26.886 20.436 1.00 27.68 84 CYS B N 1
ATOM 3089 C CA . CYS B 1 83 ? 27.003 27.890 20.927 1.00 31.34 84 CYS B CA 1
ATOM 3090 C C . CYS B 1 83 ? 26.331 27.364 22.190 1.00 30.10 84 CYS B C 1
ATOM 3091 O O . CYS B 1 83 ? 26.061 26.168 22.307 1.00 26.57 84 CYS B O 1
ATOM 3094 N N . THR B 1 84 ? 26.096 28.250 23.156 1.00 26.54 85 THR B N 1
ATOM 3095 C CA . THR B 1 84 ? 25.402 27.885 24.383 1.00 26.61 85 THR B CA 1
ATOM 3096 C C . THR B 1 84 ? 24.145 28.733 24.542 1.00 28.60 85 THR B C 1
ATOM 3097 O O . THR B 1 84 ? 24.050 29.834 23.992 1.00 29.10 85 THR B O 1
ATOM 3101 N N . VAL B 1 85 ? 23.168 28.209 25.284 1.00 24.59 86 VAL B N 1
ATOM 3102 C CA . VAL B 1 85 ? 21.965 28.954 25.664 1.00 26.57 86 VAL B CA 1
ATOM 3103 C C . VAL B 1 85 ? 21.660 28.581 27.106 1.00 28.79 86 VAL B C 1
ATOM 3104 O O . VAL B 1 85 ? 21.538 27.391 27.422 1.00 29.64 86 VAL B O 1
ATOM 3108 N N . ASP B 1 86 ? 21.558 29.579 27.987 1.00 24.36 87 ASP B N 1
ATOM 3109 C CA . ASP B 1 86 ? 21.195 29.325 29.375 1.00 22.92 87 ASP B CA 1
ATOM 3110 C C . ASP B 1 86 ? 19.978 30.166 29.766 1.00 24.68 87 ASP B C 1
ATOM 3111 O O . ASP B 1 86 ? 19.542 31.067 29.041 1.00 24.62 87 ASP B O 1
ATOM 3116 N N . THR B 1 87 ? 19.430 29.871 30.943 1.00 26.10 88 THR B N 1
ATOM 3117 C CA . THR B 1 87 ? 18.280 30.595 31.472 1.00 22.91 88 THR B CA 1
ATOM 3118 C C . THR B 1 87 ? 18.629 31.239 32.812 1.00 23.95 88 THR B C 1
ATOM 3119 O O . THR B 1 87 ? 17.779 31.392 33.685 1.00 24.03 88 THR B O 1
ATOM 3123 N N . TYR B 1 88 ? 19.888 31.620 32.960 1.00 21.52 89 TYR B N 1
ATOM 3124 C CA . TYR B 1 88 ? 20.435 32.116 34.217 1.00 26.67 89 TYR B CA 1
ATOM 3125 C C . TYR B 1 88 ? 19.578 33.218 34.808 1.00 25.54 89 TYR B C 1
ATOM 3126 O O . TYR B 1 88 ? 19.345 34.239 34.165 1.00 24.27 89 TYR B O 1
ATOM 3135 N N . ASP B 1 89 ? 19.110 33.029 36.043 1.00 25.20 90 ASP B N 1
ATOM 3136 C CA . ASP B 1 89 ? 18.020 33.869 36.524 1.00 27.43 90 ASP B CA 1
ATOM 3137 C C . ASP B 1 89 ? 18.408 34.770 37.687 1.00 26.52 90 ASP B C 1
ATOM 3138 O O . ASP B 1 89 ? 17.522 35.316 38.350 1.00 27.18 90 ASP B O 1
ATOM 3143 N N . ASN B 1 90 ? 19.696 34.944 37.950 1.00 24.38 91 ASN B N 1
ATOM 3144 C CA . ASN B 1 90 ? 20.118 35.799 39.057 1.00 26.86 91 ASN B CA 1
ATOM 3145 C C . ASN B 1 90 ? 20.352 37.182 38.463 1.00 24.12 91 ASN B C 1
ATOM 3146 O O . ASN B 1 90 ? 21.444 37.503 37.988 1.00 25.23 91 ASN B O 1
ATOM 3151 N N . HIS B 1 91 ? 19.289 37.996 38.481 1.00 24.54 92 HIS B N 1
ATOM 3152 C CA . HIS B 1 91 ? 19.277 39.274 37.776 1.00 24.14 92 HIS B CA 1
ATOM 3153 C C . HIS B 1 91 ? 20.445 40.156 38.187 1.00 29.78 92 HIS B C 1
ATOM 3154 O O . HIS B 1 91 ? 21.048 40.831 37.350 1.00 27.61 92 HIS B O 1
ATOM 3161 N N . ARG B 1 92 ? 20.780 40.158 39.476 1.00 25.29 93 ARG B N 1
ATOM 3162 C CA . ARG B 1 92 ? 21.858 41.010 39.957 1.00 26.91 93 ARG B CA 1
ATOM 3163 C C . ARG B 1 92 ? 23.234 40.545 39.504 1.00 26.02 93 ARG B C 1
ATOM 3164 O O . ARG B 1 92 ? 24.205 41.282 39.698 1.00 25.73 93 ARG B O 1
ATOM 3172 N N . ASP B 1 93 ? 23.339 39.365 38.886 1.00 22.87 94 ASP B N 1
ATOM 3173 C CA . ASP B 1 93 ? 24.605 38.829 38.407 1.00 23.31 94 ASP B CA 1
ATOM 3174 C C . ASP B 1 93 ? 24.645 38.696 36.881 1.00 26.51 94 ASP B C 1
ATOM 3175 O O . ASP B 1 93 ? 25.636 38.202 36.333 1.00 26.94 94 ASP B O 1
ATOM 3180 N N . ILE B 1 94 ? 23.614 39.159 36.178 1.00 22.73 95 ILE B N 1
ATOM 3181 C CA . ILE B 1 94 ? 23.537 38.969 34.725 1.00 26.41 95 ILE B CA 1
ATOM 3182 C C . ILE B 1 94 ? 24.608 39.775 33.984 1.00 25.98 95 ILE B C 1
ATOM 3183 O O . ILE B 1 94 ? 25.265 39.213 33.092 1.00 23.72 95 ILE B O 1
ATOM 3188 N N . PRO B 1 95 ? 24.848 41.067 34.286 1.00 24.69 96 PRO B N 1
ATOM 3189 C CA . PRO B 1 95 ? 25.973 41.741 33.615 1.00 24.27 96 PRO B CA 1
ATOM 3190 C C . PRO B 1 95 ? 27.302 41.004 33.762 1.00 23.57 96 PRO B C 1
ATOM 3191 O O . PRO B 1 95 ? 28.058 40.916 32.791 1.00 24.45 96 PRO B O 1
ATOM 3195 N N . ARG B 1 96 ? 27.616 40.459 34.939 1.00 25.36 97 ARG B N 1
ATOM 3196 C CA . ARG B 1 96 ? 28.896 39.776 35.078 1.00 23.95 97 ARG B CA 1
ATOM 3197 C C . ARG B 1 96 ? 28.906 38.495 34.259 1.00 24.55 97 ARG B C 1
ATOM 3198 O O . ARG B 1 96 ? 29.886 38.200 33.565 1.00 27.10 97 ARG B O 1
ATOM 3206 N N . HIS B 1 97 ? 27.802 37.746 34.300 1.00 21.95 98 HIS B N 1
ATOM 3207 C CA . HIS B 1 97 ? 27.733 36.485 33.575 1.00 26.34 98 HIS B CA 1
ATOM 3208 C C . HIS B 1 97 ? 27.875 36.715 32.076 1.00 25.36 98 HIS B C 1
ATOM 3209 O O . HIS B 1 97 ? 28.667 36.048 31.402 1.00 24.22 98 HIS B O 1
ATOM 3216 N N . ARG B 1 98 ? 27.148 37.699 31.548 1.00 24.00 99 ARG B N 1
ATOM 3217 C CA . ARG B 1 98 ? 27.303 38.053 30.141 1.00 25.73 99 ARG B CA 1
ATOM 3218 C C . ARG B 1 98 ? 28.753 38.395 29.799 1.00 23.41 99 ARG B C 1
ATOM 3219 O O . ARG B 1 98 ? 29.257 38.009 28.740 1.00 27.74 99 ARG B O 1
ATOM 3227 N N . GLN B 1 99 ? 29.438 39.135 30.671 1.00 23.70 100 GLN B N 1
ATOM 3228 C CA . GLN B 1 99 ? 30.812 39.523 30.371 1.00 26.35 100 GLN B CA 1
ATOM 3229 C C . GLN B 1 99 ? 31.739 38.310 30.296 1.00 29.30 100 GLN B C 1
ATOM 3230 O O . GLN B 1 99 ? 32.520 38.176 29.346 1.00 30.95 100 GLN B O 1
ATOM 3236 N N . VAL B 1 100 ? 31.672 37.408 31.283 1.00 26.04 101 VAL B N 1
ATOM 3237 C CA . VAL B 1 100 ? 32.553 36.241 31.241 1.00 25.08 101 VAL B CA 1
ATOM 3238 C C . VAL B 1 100 ? 32.162 35.302 30.103 1.00 27.82 101 VAL B C 1
ATOM 3239 O O . VAL B 1 100 ? 33.033 34.741 29.429 1.00 27.07 101 VAL B O 1
ATOM 3243 N N . MET B 1 101 ? 30.856 35.105 29.866 1.00 25.12 102 MET B N 1
ATOM 3244 C CA . MET B 1 101 ? 30.452 34.320 28.703 1.00 28.74 102 MET B CA 1
ATOM 3245 C C . MET B 1 101 ? 30.949 34.960 27.412 1.00 26.21 102 MET B C 1
ATOM 3246 O O . MET B 1 101 ? 31.323 34.255 26.468 1.00 28.22 102 MET B O 1
ATOM 3251 N N . ASN B 1 102 ? 30.954 36.296 27.345 1.00 28.63 103 ASN B N 1
ATOM 3252 C CA . ASN B 1 102 ? 31.366 36.965 26.111 1.00 29.27 103 ASN B CA 1
ATOM 3253 C C . ASN B 1 102 ? 32.835 36.714 25.813 1.00 31.68 103 ASN B C 1
ATOM 3254 O O . ASN B 1 102 ? 33.207 36.470 24.659 1.00 30.40 103 ASN B O 1
ATOM 3259 N N . GLU B 1 103 ? 33.687 36.774 26.840 1.00 28.78 104 GLU B N 1
ATOM 3260 C CA . GLU B 1 103 ? 35.091 36.458 26.629 1.00 29.73 104 GLU B CA 1
ATOM 3261 C C . GLU B 1 103 ? 35.246 35.028 26.110 1.00 31.25 104 GLU B C 1
ATOM 3262 O O . GLU B 1 103 ? 35.910 34.793 25.094 1.00 30.99 104 GLU B O 1
ATOM 3268 N N . ALA B 1 104 ? 34.582 34.068 26.761 1.00 32.53 105 ALA B N 1
ATOM 3269 C CA . ALA B 1 104 ? 34.746 32.663 26.388 1.00 30.55 105 ALA B CA 1
ATOM 3270 C C . ALA B 1 104 ? 34.191 32.391 24.997 1.00 33.55 105 ALA B C 1
ATOM 3271 O O . ALA B 1 104 ? 34.848 31.742 24.172 1.00 33.27 105 ALA B O 1
ATOM 3273 N N . ALA B 1 105 ? 32.984 32.887 24.712 1.00 30.11 106 ALA B N 1
ATOM 3274 C CA . ALA B 1 105 ? 32.393 32.665 23.395 1.00 31.74 106 ALA B CA 1
ATOM 3275 C C . ALA B 1 105 ? 33.194 33.361 22.302 1.00 29.38 106 ALA B C 1
ATOM 3276 O O . ALA B 1 105 ? 33.377 32.803 21.215 1.00 31.17 106 ALA B O 1
ATOM 3278 N N . THR B 1 106 ? 33.678 34.581 22.565 1.00 30.27 107 THR B N 1
ATOM 3279 C CA . THR B 1 106 ? 34.451 35.289 21.547 1.00 33.04 107 THR B CA 1
ATOM 3280 C C . THR B 1 106 ? 35.739 34.545 21.219 1.00 33.67 107 THR B C 1
ATOM 3281 O O . THR B 1 106 ? 36.097 34.399 20.045 1.00 34.35 107 THR B O 1
ATOM 3285 N N . ALA B 1 107 ? 36.438 34.049 22.244 1.00 35.37 108 ALA B N 1
ATOM 3286 C CA . ALA B 1 107 ? 37.656 33.277 22.004 1.00 34.37 108 ALA B CA 1
ATOM 3287 C C . ALA B 1 107 ? 37.382 32.060 21.126 1.00 37.47 108 ALA B C 1
ATOM 3288 O O . ALA B 1 107 ? 38.206 31.695 20.282 1.00 35.72 108 ALA B O 1
ATOM 3290 N N . ALA B 1 108 ? 36.228 31.422 21.300 1.00 33.89 109 ALA B N 1
ATOM 3291 C CA . ALA B 1 108 ? 35.933 30.200 20.571 1.00 34.10 109 ALA B CA 1
ATOM 3292 C C . ALA B 1 108 ? 35.248 30.445 19.235 1.00 35.04 109 ALA B C 1
ATOM 3293 O O . ALA B 1 108 ? 35.099 29.497 18.450 1.00 35.46 109 ALA B O 1
ATOM 3295 N N . GLY B 1 109 ? 34.830 31.679 18.959 1.00 34.85 110 GLY B N 1
ATOM 3296 C CA . GLY B 1 109 ? 34.046 31.953 17.769 1.00 36.55 110 GLY B CA 1
ATOM 3297 C C . GLY B 1 109 ? 32.620 31.460 17.832 1.00 34.43 110 GLY B C 1
ATOM 3298 O O . GLY B 1 109 ? 32.011 31.222 16.787 1.00 32.22 110 GLY B O 1
ATOM 3299 N N . ASN B 1 110 ? 32.074 31.265 19.029 1.00 33.03 111 ASN B N 1
ATOM 3300 C CA . ASN B 1 110 ? 30.703 30.809 19.180 1.00 32.41 111 ASN B CA 1
ATOM 3301 C C . ASN B 1 110 ? 29.826 31.965 19.647 1.00 30.47 111 ASN B C 1
ATOM 3302 O O . ASN B 1 110 ? 30.295 33.081 19.908 1.00 29.83 111 ASN B O 1
ATOM 3307 N N . VAL B 1 111 ? 28.536 31.683 19.765 1.00 30.49 112 VAL B N 1
ATOM 3308 C CA . VAL B 1 111 ? 27.569 32.637 20.280 1.00 27.70 112 VAL B CA 1
ATOM 3309 C C . VAL B 1 111 ? 26.931 32.051 21.527 1.00 27.84 112 VAL B C 1
ATOM 3310 O O . VAL B 1 111 ? 26.402 30.931 21.488 1.00 25.34 112 VAL B O 1
ATOM 3314 N N . ALA B 1 112 ? 26.994 32.801 22.630 1.00 20.33 113 ALA B N 1
ATOM 3315 C CA . ALA B 1 112 ? 26.332 32.449 23.880 1.00 25.50 113 ALA B CA 1
ATOM 3316 C C . ALA B 1 112 ? 25.105 33.334 24.062 1.00 25.15 113 ALA B C 1
ATOM 3317 O O . ALA B 1 112 ? 25.230 34.556 24.136 1.00 24.69 113 ALA B O 1
ATOM 3319 N N . LEU B 1 113 ? 23.933 32.720 24.160 1.00 23.67 114 LEU B N 1
ATOM 3320 C CA . LEU B 1 113 ? 22.708 33.421 24.544 1.00 27.89 114 LEU B CA 1
ATOM 3321 C C . LEU B 1 113 ? 22.473 33.201 26.035 1.00 27.21 114 LEU B C 1
ATOM 3322 O O . LEU B 1 113 ? 22.215 32.069 26.466 1.00 24.77 114 LEU B O 1
ATOM 3327 N N . VAL B 1 114 ? 22.561 34.282 26.827 1.00 23.30 115 VAL B N 1
ATOM 3328 C CA . VAL B 1 114 ? 22.453 34.175 28.273 1.00 25.20 115 VAL B CA 1
ATOM 3329 C C . VAL B 1 114 ? 21.093 34.694 28.720 1.00 24.82 115 VAL B C 1
ATOM 3330 O O . VAL B 1 114 ? 20.484 35.574 28.089 1.00 25.20 115 VAL B O 1
ATOM 3334 N N . SER B 1 115 ? 20.609 34.121 29.820 1.00 23.34 116 SER B N 1
ATOM 3335 C CA . SER B 1 115 ? 19.428 34.620 30.534 1.00 25.39 116 SER B CA 1
ATOM 3336 C C . SER B 1 115 ? 18.178 34.649 29.654 1.00 26.52 116 SER B C 1
ATOM 3337 O O . SER B 1 115 ? 17.420 35.628 29.607 1.00 23.90 116 SER B O 1
ATOM 3340 N N . THR B 1 116 ? 17.952 33.539 28.953 1.00 23.48 117 THR B N 1
ATOM 3341 C CA . THR B 1 116 ? 16.694 33.332 28.270 1.00 25.19 117 THR B CA 1
ATOM 3342 C C . THR B 1 116 ? 15.691 32.722 29.249 1.00 26.93 117 THR B C 1
ATOM 3343 O O . THR B 1 116 ? 15.987 32.506 30.428 1.00 23.78 117 THR B O 1
ATOM 3347 N N . GLY B 1 117 ? 14.490 32.412 28.753 1.00 25.25 118 GLY B N 1
ATOM 3348 C CA . GLY B 1 117 ? 13.397 31.958 29.588 1.00 22.55 118 GLY B CA 1
ATOM 3349 C C . GLY B 1 117 ? 12.212 32.907 29.508 1.00 25.45 118 GLY B C 1
ATOM 3350 O O . GLY B 1 117 ? 11.975 33.553 28.480 1.00 23.69 118 GLY B O 1
ATOM 3351 N N . TRP B 1 118 ? 11.449 32.972 30.598 1.00 25.53 119 TRP B N 1
ATOM 3352 C CA . TRP B 1 118 ? 10.375 33.956 30.620 1.00 21.70 119 TRP B CA 1
ATOM 3353 C C . TRP B 1 118 ? 10.642 35.134 31.560 1.00 23.16 119 TRP B C 1
ATOM 3354 O O . TRP B 1 118 ? 10.258 36.262 31.230 1.00 24.19 119 TRP B O 1
ATOM 3365 N N . ASP B 1 119 ? 11.308 34.932 32.692 1.00 22.95 120 ASP B N 1
ATOM 3366 C CA . ASP B 1 119 ? 11.928 36.086 33.387 1.00 23.09 120 ASP B CA 1
ATOM 3367 C C . ASP B 1 119 ? 13.166 35.646 34.163 1.00 23.99 120 ASP B C 1
ATOM 3368 O O . ASP B 1 119 ? 13.037 34.962 35.174 1.00 24.18 120 ASP B O 1
ATOM 3373 N N . PRO B 1 120 ? 14.378 36.010 33.676 1.00 22.85 121 PRO B N 1
ATOM 3374 C CA . PRO B 1 120 ? 14.621 36.808 32.464 1.00 21.07 121 PRO B CA 1
ATOM 3375 C C . PRO B 1 120 ? 14.190 36.095 31.181 1.00 22.54 121 PRO B C 1
ATOM 3376 O O . PRO B 1 120 ? 13.969 34.868 31.168 1.00 23.07 121 PRO B O 1
ATOM 3380 N N . GLY B 1 121 ? 14.077 36.877 30.110 1.00 22.26 122 GLY B N 1
ATOM 3381 C CA . GLY B 1 121 ? 13.759 36.352 28.808 1.00 22.36 122 GLY B CA 1
ATOM 3382 C C . GLY B 1 121 ? 12.613 37.150 28.213 1.00 24.74 122 GLY B C 1
ATOM 3383 O O . GLY B 1 121 ? 12.757 38.357 27.993 1.00 22.01 122 GLY B O 1
ATOM 3384 N N . MET B 1 122 ? 11.457 36.500 28.015 1.00 23.48 123 MET B N 1
ATOM 3385 C CA . MET B 1 122 ? 10.307 37.192 27.422 1.00 24.99 123 MET B CA 1
ATOM 3386 C C . MET B 1 122 ? 9.880 38.429 28.224 1.00 23.86 123 MET B C 1
ATOM 3387 O O . MET B 1 122 ? 9.490 39.448 27.636 1.00 21.91 123 MET B O 1
ATOM 3392 N N . PHE B 1 123 ? 9.911 38.365 29.558 1.00 22.79 124 PHE B N 1
ATOM 3393 C CA . PHE B 1 123 ? 9.511 39.545 30.331 1.00 24.49 124 PHE B CA 1
ATOM 3394 C C . PHE B 1 123 ? 10.513 40.681 30.168 1.00 23.80 124 PHE B C 1
ATOM 3395 O O . PHE B 1 123 ? 10.120 41.853 30.140 1.00 22.85 124 PHE B O 1
ATOM 3403 N N . SER B 1 124 ? 11.807 40.350 30.070 1.00 24.03 125 SER B N 1
ATOM 3404 C CA . SER B 1 124 ? 12.848 41.353 29.828 1.00 23.85 125 SER B CA 1
ATOM 3405 C C . SER B 1 124 ? 12.578 42.103 28.536 1.00 24.38 125 SER B C 1
ATOM 3406 O O . SER B 1 124 ? 12.658 43.336 28.479 1.00 23.89 125 SER B O 1
ATOM 3409 N N . ILE B 1 125 ? 12.309 41.346 27.474 1.00 22.43 126 ILE B N 1
ATOM 3410 C CA . ILE B 1 125 ? 11.981 41.912 26.172 1.00 20.86 126 ILE B CA 1
ATOM 3411 C C . ILE B 1 125 ? 10.767 42.818 26.271 1.00 22.22 126 ILE B C 1
ATOM 3412 O O . ILE B 1 125 ? 10.753 43.925 25.724 1.00 26.96 126 ILE B O 1
ATOM 3417 N N . ASN B 1 126 ? 9.717 42.362 26.958 1.00 23.83 127 ASN B N 1
ATOM 3418 C CA . ASN B 1 126 ? 8.521 43.193 27.047 1.00 21.00 127 ASN B CA 1
ATOM 3419 C C . ASN B 1 126 ? 8.730 44.425 27.914 1.00 26.49 127 ASN B C 1
ATOM 3420 O O . ASN B 1 126 ? 8.141 45.479 27.639 1.00 24.24 127 ASN B O 1
ATOM 3425 N N . ARG B 1 127 ? 9.525 44.316 28.972 1.00 22.50 128 ARG B N 1
ATOM 3426 C CA . ARG B 1 127 ? 9.845 45.518 29.744 1.00 22.72 128 ARG B CA 1
ATOM 3427 C C . ARG B 1 127 ? 10.520 46.561 28.865 1.00 25.57 128 ARG B C 1
ATOM 3428 O O . ARG B 1 127 ? 10.143 47.737 28.874 1.00 26.11 128 ARG B O 1
ATOM 3436 N N . VAL B 1 128 ? 11.501 46.137 28.074 1.00 24.30 129 VAL B N 1
ATOM 3437 C CA . VAL B 1 128 ? 12.294 47.081 27.295 1.00 24.68 129 VAL B CA 1
ATOM 3438 C C .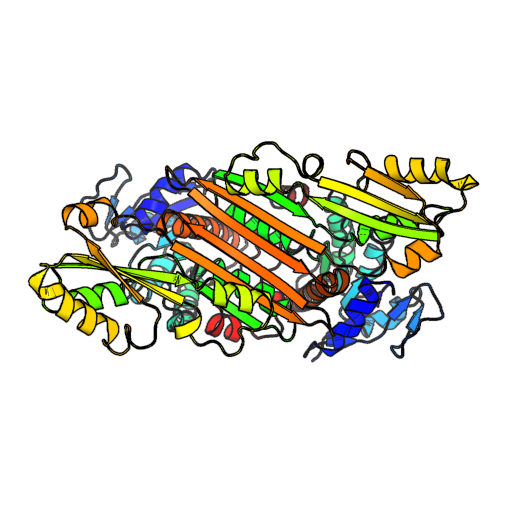 VAL B 1 128 ? 11.454 47.709 26.188 1.00 25.34 129 VAL B C 1
ATOM 3439 O O . VAL B 1 128 ? 11.473 48.929 26.006 1.00 27.93 129 VAL B O 1
ATOM 3443 N N . TYR B 1 129 ? 10.689 46.896 25.442 1.00 22.28 130 TYR B N 1
ATOM 3444 C CA . TYR B 1 129 ? 9.874 47.452 24.358 1.00 23.60 130 TYR B CA 1
ATOM 3445 C C . TYR B 1 129 ? 8.890 48.492 24.876 1.00 22.60 130 TYR B C 1
ATOM 3446 O O . TYR B 1 129 ? 8.782 49.594 24.323 1.00 25.73 130 TYR B O 1
ATOM 3455 N N . ALA B 1 130 ? 8.115 48.135 25.899 1.00 22.16 131 ALA B N 1
ATOM 3456 C CA . ALA B 1 130 ? 7.083 49.046 26.379 1.00 24.89 131 ALA B CA 1
ATOM 3457 C C . ALA B 1 130 ? 7.707 50.308 26.970 1.00 26.16 131 ALA B C 1
ATOM 3458 O O . ALA B 1 130 ? 7.186 51.416 26.784 1.00 24.22 131 ALA B O 1
ATOM 3460 N N . ALA B 1 131 ? 8.840 50.162 27.653 1.00 27.09 132 ALA B N 1
ATOM 3461 C CA . ALA B 1 131 ? 9.488 51.334 28.236 1.00 27.83 132 ALA B CA 1
ATOM 3462 C C . ALA B 1 131 ? 10.134 52.204 27.165 1.00 29.99 132 ALA B C 1
ATOM 3463 O O . ALA B 1 131 ? 10.166 53.431 27.309 1.00 32.33 132 ALA B O 1
ATOM 3465 N N . ALA B 1 132 ? 10.643 51.598 26.089 1.00 23.37 133 ALA B N 1
ATOM 3466 C CA . ALA B 1 132 ? 11.212 52.385 25.000 1.00 26.49 133 ALA B CA 1
ATOM 3467 C C . ALA B 1 132 ? 10.138 53.166 24.265 1.00 28.62 133 ALA B C 1
ATOM 3468 O O . ALA B 1 132 ? 10.364 54.318 23.878 1.00 27.78 133 ALA B O 1
ATOM 3470 N N . VAL B 1 133 ? 8.969 52.548 24.056 1.00 25.89 134 VAL B N 1
ATOM 3471 C CA . VAL B 1 133 ? 7.905 53.167 23.267 1.00 28.02 134 VAL B CA 1
ATOM 3472 C C . VAL B 1 133 ? 7.187 54.245 24.065 1.00 26.13 134 VAL B C 1
ATOM 3473 O O . VAL B 1 133 ? 6.959 55.356 23.567 1.00 25.75 134 VAL B O 1
ATOM 3477 N N . LEU B 1 134 ? 6.792 53.933 25.297 1.00 25.87 135 LEU B N 1
ATOM 3478 C CA . LEU B 1 134 ? 6.086 54.897 26.143 1.00 31.12 135 LEU B CA 1
ATOM 3479 C C . LEU B 1 134 ? 7.108 55.741 26.903 1.00 31.44 135 LEU B C 1
ATOM 3480 O O . LEU B 1 134 ? 7.605 55.346 27.969 1.00 31.99 135 LEU B O 1
ATOM 3485 N N . ALA B 1 135 ? 7.382 56.931 26.358 1.00 31.11 136 ALA B N 1
ATOM 3486 C CA . ALA B 1 135 ? 8.425 57.821 26.861 1.00 35.82 136 ALA B CA 1
ATOM 3487 C C . ALA B 1 135 ? 8.281 58.069 28.357 1.00 32.54 136 ALA B C 1
ATOM 3488 O O . ALA B 1 135 ? 9.208 57.824 29.138 1.00 41.68 136 ALA B O 1
ATOM 3490 N N . GLU B 1 136 ? 7.123 58.543 28.777 1.00 37.21 137 GLU B N 1
ATOM 3491 C CA . GLU B 1 136 ? 6.820 58.685 30.194 1.00 40.53 137 GLU B CA 1
ATOM 3492 C C . GLU B 1 136 ? 5.986 57.475 30.566 1.00 41.25 137 GLU B C 1
ATOM 3493 O O . GLU B 1 136 ? 4.865 57.311 30.070 1.00 40.22 137 GLU B O 1
ATOM 3499 N N . HIS B 1 137 ? 6.551 56.590 31.380 1.00 34.67 138 HIS B N 1
ATOM 3500 C CA . HIS B 1 137 ? 5.870 55.339 31.643 1.00 32.32 138 HIS B CA 1
ATOM 3501 C C . HIS B 1 137 ? 5.977 55.010 33.120 1.00 30.55 138 HIS B C 1
ATOM 3502 O O . HIS B 1 137 ? 6.883 55.483 33.806 1.00 31.07 138 HIS B O 1
ATOM 3509 N N . GLN B 1 138 ? 4.999 54.248 33.600 1.00 26.22 139 GLN B N 1
ATOM 3510 C CA . GLN B 1 138 ? 5.101 53.482 34.834 1.00 33.14 139 GLN B CA 1
ATOM 3511 C C . GLN B 1 138 ? 5.137 52.015 34.438 1.00 29.72 139 GLN B C 1
ATOM 3512 O O . GLN B 1 138 ? 4.383 51.594 33.559 1.00 30.22 139 GLN B O 1
ATOM 3518 N N . GLN B 1 139 ? 6.009 51.232 35.067 1.00 30.51 140 GLN B N 1
ATOM 3519 C CA . GLN B 1 139 ? 6.124 49.834 34.667 1.00 26.49 140 GLN B CA 1
ATOM 3520 C C . GLN B 1 139 ? 6.343 48.973 35.898 1.00 27.43 140 GLN B C 1
ATOM 3521 O O . GLN B 1 139 ? 7.132 49.334 36.782 1.00 26.39 140 GLN B O 1
ATOM 3527 N N . HIS B 1 140 ? 5.619 47.850 35.955 1.00 26.22 141 HIS B N 1
ATOM 3528 C CA . HIS B 1 140 ? 5.757 46.886 37.040 1.00 28.94 141 HIS B CA 1
ATOM 3529 C C . HIS B 1 140 ? 5.619 45.478 36.488 1.00 27.46 141 HIS B C 1
ATOM 3530 O O . HIS B 1 140 ? 4.898 45.243 35.517 1.00 27.24 141 HIS B O 1
ATOM 3537 N N . THR B 1 141 ? 6.339 44.547 37.112 1.00 28.64 142 THR B N 1
ATOM 3538 C CA . THR B 1 141 ? 6.285 43.134 36.764 1.00 26.23 142 THR B CA 1
ATOM 3539 C C . THR B 1 141 ? 5.674 42.366 37.926 1.00 29.31 142 THR B C 1
ATOM 3540 O O . THR B 1 141 ? 5.937 42.679 39.093 1.00 27.54 142 THR B O 1
ATOM 3544 N N . PHE B 1 142 ? 4.852 41.369 37.607 1.00 28.18 143 PHE B N 1
ATOM 3545 C CA . PHE B 1 142 ? 4.239 40.522 38.617 1.00 29.37 143 PHE B CA 1
ATOM 3546 C C . PHE B 1 142 ? 4.491 39.066 38.253 1.00 30.52 143 PHE B C 1
ATOM 3547 O O . PHE B 1 142 ? 4.443 38.696 37.081 1.00 28.01 143 PHE B O 1
ATOM 3555 N N . TRP B 1 143 ? 4.798 38.246 39.250 1.00 26.83 144 TRP B N 1
ATOM 3556 C CA . TRP B 1 143 ? 5.112 36.843 39.032 1.00 28.17 144 TRP B CA 1
ATOM 3557 C C . TRP B 1 143 ? 4.143 35.973 39.813 1.00 30.22 144 TRP B C 1
ATOM 3558 O O . TRP B 1 143 ? 3.790 36.294 40.950 1.00 28.37 144 TRP B O 1
ATOM 3569 N N . GLY B 1 144 ? 3.715 34.876 39.199 1.00 27.46 145 GLY B N 1
ATOM 3570 C CA . GLY B 1 144 ? 2.876 33.917 39.881 1.00 29.12 145 GLY B CA 1
ATOM 3571 C C . GLY B 1 144 ? 1.401 34.244 39.842 1.00 32.64 145 GLY B C 1
ATOM 3572 O O . GLY B 1 144 ? 0.971 35.118 39.086 1.00 34.40 145 GLY B O 1
ATOM 3573 N N . PRO B 1 145 ? 0.610 33.545 40.666 1.00 32.76 146 PRO B N 1
ATOM 3574 C CA . PRO B 1 145 ? 1.067 32.528 41.625 1.00 31.63 146 PRO B CA 1
ATOM 3575 C C . PRO B 1 145 ? 1.618 31.263 40.962 1.00 33.24 146 PRO B C 1
ATOM 3576 O O . PRO B 1 145 ? 1.056 30.773 39.976 1.00 32.80 146 PRO B O 1
ATOM 3580 N N . GLY B 1 146 ? 2.735 30.756 41.464 1.00 31.27 14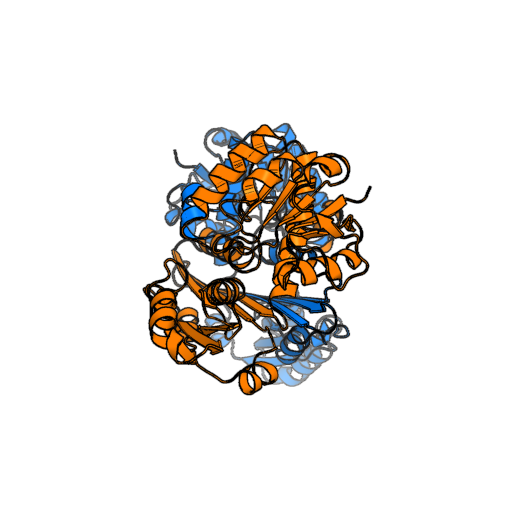7 GLY B N 1
ATOM 3581 C CA . GLY B 1 146 ? 3.317 29.592 40.831 1.00 29.46 147 GLY B CA 1
ATOM 3582 C C . GLY B 1 146 ? 4.659 29.208 41.415 1.00 25.64 147 GLY B C 1
ATOM 3583 O O . GLY B 1 146 ? 5.235 29.902 42.260 1.00 29.46 147 GLY B O 1
ATOM 3584 N N . LEU B 1 147 ? 5.148 28.078 40.922 1.00 29.15 148 LEU B N 1
ATOM 3585 C CA . LEU B 1 147 ? 6.374 27.463 41.397 1.00 29.96 148 LEU B CA 1
ATOM 3586 C C . LEU B 1 147 ? 7.570 28.055 40.658 1.00 33.20 148 LEU B C 1
ATOM 3587 O O . LEU B 1 147 ? 7.571 28.106 39.423 1.00 29.00 148 LEU B O 1
ATOM 3592 N N . SER B 1 148 ? 8.590 28.493 41.412 1.00 26.21 149 SER B N 1
ATOM 3593 C CA . SER B 1 148 ? 9.797 29.092 40.842 1.00 29.74 149 SER B CA 1
ATOM 3594 C C . SER B 1 148 ? 10.896 28.040 40.735 1.00 30.48 149 SER B C 1
ATOM 3595 O O . SER B 1 148 ? 11.315 27.477 41.748 1.00 32.08 149 SER B O 1
ATOM 3598 N N . LEU B 1 149 ? 11.388 27.800 39.517 1.00 32.02 150 LEU B N 1
ATOM 3599 C CA . LEU B 1 149 ? 12.382 26.744 39.343 1.00 30.19 150 LEU B CA 1
ATOM 3600 C C . LEU B 1 149 ? 13.714 27.115 39.986 1.00 30.08 150 LEU B C 1
ATOM 3601 O O . LEU B 1 149 ? 14.334 26.285 40.664 1.00 30.95 150 LEU B O 1
ATOM 3606 N N . GLY B 1 150 ? 14.169 28.354 39.790 1.00 28.76 151 GLY B N 1
ATOM 3607 C CA . GLY B 1 150 ? 15.464 28.748 40.333 1.00 29.63 151 GLY B CA 1
ATOM 3608 C C . GLY B 1 150 ? 15.493 28.716 41.848 1.00 29.20 151 GLY B C 1
ATOM 3609 O O . GLY B 1 150 ? 16.414 28.157 42.455 1.00 28.91 151 GLY B O 1
ATOM 3610 N N . HIS B 1 151 ? 14.482 29.319 42.480 1.00 28.26 152 HIS B N 1
ATOM 3611 C CA . HIS B 1 151 ? 14.412 29.316 43.939 1.00 30.04 152 HIS B CA 1
ATOM 3612 C C . HIS B 1 151 ? 14.290 27.894 44.472 1.00 32.20 152 HIS B C 1
ATOM 3613 O O . HIS B 1 151 ? 14.896 27.547 45.493 1.00 32.10 152 HIS B O 1
ATOM 3620 N N . SER B 1 152 ? 13.521 27.052 43.777 1.00 28.47 153 SER B N 1
ATOM 3621 C CA . SER B 1 152 ? 13.331 25.676 44.220 1.00 29.00 153 SER B CA 1
ATOM 3622 C C . SER B 1 152 ? 14.631 24.892 44.153 1.00 29.24 153 SER B C 1
ATOM 3623 O O . SER B 1 152 ? 14.932 24.109 45.057 1.00 28.47 153 SER B O 1
ATOM 3626 N N . GLY B 1 153 ? 15.398 25.062 43.075 1.00 30.85 154 GLY B N 1
ATOM 3627 C CA . GLY B 1 153 ? 16.686 24.396 42.994 1.00 32.20 154 GLY B CA 1
ATOM 3628 C C . GLY B 1 153 ? 17.637 24.878 44.070 1.00 34.71 154 GLY B C 1
ATOM 3629 O O . GLY B 1 153 ? 18.432 24.101 44.612 1.00 30.70 154 GLY B O 1
ATOM 3630 N N . ALA B 1 154 ? 17.535 26.159 44.423 1.00 31.06 155 ALA B N 1
ATOM 3631 C CA . ALA B 1 154 ? 18.394 26.717 45.457 1.00 35.02 155 ALA B CA 1
ATOM 3632 C C . ALA B 1 154 ? 18.091 26.093 46.814 1.00 38.29 155 ALA B C 1
ATOM 3633 O O . ALA B 1 154 ? 19.011 25.759 47.575 1.00 36.86 155 ALA B O 1
ATOM 3635 N N . LEU B 1 155 ? 16.805 25.908 47.124 1.00 35.19 156 LEU B N 1
ATOM 3636 C CA . LEU B 1 155 ? 16.431 25.240 48.367 1.00 33.26 156 LEU B CA 1
ATOM 3637 C C . LEU B 1 155 ? 16.989 23.826 48.421 1.00 33.43 156 LEU B C 1
ATOM 3638 O O . LEU B 1 155 ? 17.502 23.390 49.457 1.00 35.16 156 LEU B O 1
ATOM 3643 N N . ARG B 1 156 ? 16.894 23.089 47.315 1.00 34.95 157 ARG B N 1
ATOM 3644 C CA . ARG B 1 156 ? 17.305 21.690 47.344 1.00 31.83 157 ARG B CA 1
ATOM 3645 C C . ARG B 1 156 ? 18.811 21.515 47.503 1.00 38.97 157 ARG B C 1
ATOM 3646 O O . ARG B 1 156 ? 19.252 20.424 47.890 1.00 41.04 157 ARG B O 1
ATOM 3654 N N . ARG B 1 157 ? 19.610 22.546 47.230 1.00 35.13 158 ARG B N 1
ATOM 3655 C CA . ARG B 1 157 ? 21.045 22.432 47.462 1.00 40.01 158 ARG B CA 1
ATOM 3656 C C . ARG B 1 157 ? 21.443 22.753 48.900 1.00 38.38 158 ARG B C 1
ATOM 3657 O O . ARG B 1 157 ? 22.612 22.568 49.257 1.00 41.07 158 ARG B O 1
ATOM 3665 N N . ILE B 1 158 ? 20.513 23.206 49.735 1.00 34.76 159 ILE B N 1
ATOM 3666 C CA . ILE B 1 158 ? 20.838 23.487 51.143 1.00 37.32 159 ILE B CA 1
ATOM 3667 C C . ILE B 1 158 ? 21.059 22.170 51.877 1.00 37.77 159 ILE B C 1
ATOM 3668 O O . ILE B 1 158 ? 20.207 21.267 51.782 1.00 34.02 159 ILE B O 1
ATOM 3673 N N . PRO B 1 159 ? 22.151 22.014 52.625 1.00 37.39 160 PRO B N 1
ATOM 3674 C CA . PRO B 1 159 ? 22.373 20.752 53.340 1.00 40.20 160 PRO B CA 1
ATOM 3675 C C . PRO B 1 159 ? 21.207 20.435 54.262 1.00 38.22 160 PRO B C 1
ATOM 3676 O O . PRO B 1 159 ? 20.704 21.303 54.979 1.00 36.54 160 PRO B O 1
ATOM 3680 N N . GLY B 1 160 ? 20.772 19.172 54.221 1.00 36.36 161 GLY B N 1
ATOM 3681 C CA . GLY B 1 160 ? 19.697 18.698 55.064 1.00 36.68 161 GLY B CA 1
ATOM 3682 C C . GLY B 1 160 ? 18.314 18.811 54.466 1.00 42.58 161 GLY B C 1
ATOM 3683 O O . GLY B 1 160 ? 17.362 18.260 55.041 1.00 39.61 161 GLY B O 1
ATOM 3684 N N . VAL B 1 161 ? 18.164 19.516 53.345 1.00 38.53 162 VAL B N 1
ATOM 3685 C CA . VAL B 1 161 ? 16.886 19.565 52.645 1.00 35.81 162 VAL B CA 1
ATOM 3686 C C . VAL B 1 161 ? 16.744 18.294 51.818 1.00 35.53 162 VAL B C 1
ATOM 3687 O O . VAL B 1 161 ? 17.566 18.016 50.938 1.00 36.54 162 VAL B O 1
ATOM 3691 N N . GLN B 1 162 ? 15.708 17.511 52.116 1.00 33.99 163 GLN B N 1
ATOM 3692 C CA . GLN B 1 162 ? 15.441 16.300 51.351 1.00 32.97 163 GLN B CA 1
ATOM 3693 C C . GLN B 1 162 ? 14.629 16.602 50.094 1.00 33.00 163 GLN B C 1
ATOM 3694 O O . GLN B 1 162 ? 14.914 16.055 49.023 1.00 34.05 163 GLN B O 1
ATOM 3700 N N . LYS B 1 163 ? 13.611 17.459 50.218 1.00 31.68 164 LYS B N 1
ATOM 3701 C CA . LYS B 1 163 ? 12.751 17.881 49.119 1.00 32.18 164 LYS B CA 1
ATOM 3702 C C . LYS B 1 163 ? 12.292 19.302 49.401 1.00 31.57 164 LYS B C 1
ATOM 3703 O O . LYS B 1 163 ? 12.058 19.666 50.554 1.00 31.35 164 LYS B O 1
ATOM 3709 N N . ALA B 1 164 ? 12.123 20.098 48.347 1.00 30.66 165 ALA B N 1
ATOM 3710 C CA . ALA B 1 164 ? 11.716 21.478 48.586 1.00 26.27 165 ALA B CA 1
ATOM 3711 C C . ALA B 1 164 ? 11.232 22.117 47.297 1.00 25.66 165 ALA B C 1
ATOM 3712 O O . ALA B 1 164 ? 11.754 21.830 46.220 1.00 29.27 165 ALA B O 1
ATOM 3714 N N . VAL B 1 165 ? 10.234 22.996 47.426 1.00 25.95 166 VAL B N 1
ATOM 3715 C CA . VAL B 1 165 ? 9.821 23.881 46.336 1.00 27.29 166 VAL B CA 1
ATOM 3716 C C . VAL B 1 165 ? 9.568 25.271 46.903 1.00 29.66 166 VAL B C 1
ATOM 3717 O O . VAL B 1 165 ? 9.322 25.450 48.099 1.00 31.09 166 VAL B O 1
ATOM 3721 N N . GLN B 1 166 ? 9.644 26.267 46.020 1.00 29.39 167 GLN B N 1
ATOM 3722 C CA . GLN B 1 166 ? 9.266 27.637 46.335 1.00 30.92 167 GLN B CA 1
ATOM 3723 C C . GLN B 1 166 ? 8.124 28.072 45.427 1.00 30.02 167 GLN B C 1
ATOM 3724 O O . GLN B 1 166 ? 8.108 27.746 44.236 1.00 29.75 167 GLN B O 1
ATOM 3730 N N . TYR B 1 167 ? 7.172 28.808 45.998 1.00 27.32 168 TYR B N 1
ATOM 3731 C CA . TYR B 1 167 ? 6.148 29.509 45.236 1.00 30.65 168 TYR B CA 1
ATOM 3732 C C . TYR B 1 167 ? 6.312 31.006 45.429 1.00 30.74 168 TYR B C 1
ATOM 3733 O O . TYR B 1 167 ? 6.804 31.460 46.461 1.00 29.95 168 TYR B O 1
ATOM 3742 N N . ILE B 1 168 ? 5.901 31.769 44.422 1.00 30.19 169 ILE B N 1
ATOM 3743 C CA . ILE B 1 168 ? 5.823 33.221 44.529 1.00 32.65 169 ILE B CA 1
ATOM 3744 C C . ILE B 1 168 ? 4.378 33.619 44.272 1.00 30.68 169 ILE B C 1
ATOM 3745 O O . ILE B 1 168 ? 3.711 33.040 43.409 1.00 29.98 169 ILE B O 1
ATOM 3750 N N . LEU B 1 169 ? 3.880 34.568 45.059 1.00 34.05 170 LEU B N 1
ATOM 3751 C CA . LEU B 1 169 ? 2.473 34.946 45.024 1.00 33.07 170 LEU B CA 1
ATOM 3752 C C . LEU B 1 169 ? 2.414 36.458 44.887 1.00 33.74 170 LEU B C 1
ATOM 3753 O O . LEU B 1 169 ? 2.988 37.176 45.730 1.00 34.63 170 LEU B O 1
ATOM 3758 N N . PRO B 1 170 ? 1.748 36.984 43.868 1.00 33.96 171 PRO B N 1
ATOM 3759 C CA . PRO B 1 170 ? 1.672 38.436 43.698 1.00 32.74 171 PRO B CA 1
ATOM 3760 C C . PRO B 1 170 ? 0.509 39.050 44.458 1.00 34.20 171 PRO B C 1
ATOM 3761 O O . PRO B 1 170 ? -0.536 38.432 44.672 1.00 34.15 171 PRO B O 1
ATOM 3765 N N . SER B 1 171 ? 0.704 40.307 44.844 1.00 35.33 172 SER B N 1
ATOM 3766 C CA . SER B 1 171 ? -0.374 41.114 45.405 1.00 36.71 172 SER B CA 1
ATOM 3767 C C . SER B 1 171 ? -1.332 41.534 44.293 1.00 42.61 172 SER B C 1
ATOM 3768 O O . SER B 1 171 ? -0.997 42.384 43.456 1.00 39.18 172 SER B O 1
ATOM 3771 N N . GLU B 1 172 ? -2.536 40.952 44.283 1.00 41.62 173 GLU B N 1
ATOM 3772 C CA . GLU B 1 172 ? -3.508 41.337 43.263 1.00 45.34 173 GLU B CA 1
ATOM 3773 C C . GLU B 1 172 ? -3.940 42.793 43.425 1.00 44.37 173 GLU B C 1
ATOM 3774 O O . GLU B 1 172 ? -4.307 43.438 42.438 1.00 43.05 173 GLU B O 1
ATOM 3780 N N . ASP B 1 173 ? -3.880 43.342 44.641 1.00 41.43 174 ASP B N 1
ATOM 3781 C CA . ASP B 1 173 ? -4.175 44.761 44.796 1.00 46.41 174 ASP B CA 1
ATOM 3782 C C . ASP B 1 173 ? -3.161 45.608 44.039 1.00 45.66 174 ASP B C 1
ATOM 3783 O O . ASP B 1 173 ? -3.527 46.530 43.298 1.00 44.15 174 ASP B O 1
ATOM 3788 N N . ALA B 1 174 ? -1.875 45.293 44.202 1.00 41.81 175 ALA B N 1
ATOM 3789 C CA . ALA B 1 174 ? -0.836 46.043 43.507 1.00 41.03 175 ALA B CA 1
ATOM 3790 C C . ALA B 1 174 ? -0.964 45.900 41.994 1.00 39.41 175 ALA B C 1
ATOM 3791 O O . ALA B 1 174 ? -0.751 46.868 41.252 1.00 39.55 175 ALA B O 1
ATOM 3793 N N . LEU B 1 175 ? -1.313 44.702 41.518 1.00 39.48 176 LEU B N 1
ATOM 3794 C CA . LEU B 1 175 ? -1.526 44.511 40.087 1.00 35.53 176 LEU B CA 1
ATOM 3795 C C . LEU B 1 175 ? -2.645 45.417 39.580 1.00 40.52 176 LEU B C 1
ATOM 3796 O O . LEU B 1 175 ? -2.539 46.019 38.502 1.00 37.66 176 LEU B O 1
ATOM 3801 N N . GLU B 1 176 ? -3.720 45.547 40.359 1.00 42.62 177 GLU B N 1
ATOM 3802 C CA . GLU B 1 176 ? -4.817 46.422 39.959 1.00 42.89 177 GLU B CA 1
ATOM 3803 C C . GLU B 1 176 ? -4.401 47.888 40.003 1.00 41.44 177 GLU B C 1
ATOM 3804 O O . GLU B 1 176 ? -4.810 48.674 39.139 1.00 42.84 177 GLU B O 1
ATOM 3810 N N . LYS B 1 177 ? -3.600 48.280 41.004 1.00 41.48 178 LYS B N 1
ATOM 3811 C CA . LYS B 1 177 ? -3.062 49.640 41.033 1.00 40.19 178 LYS B CA 1
ATOM 3812 C C . LYS B 1 177 ? -2.222 49.930 39.797 1.00 40.46 178 LYS B C 1
ATOM 3813 O O . LYS B 1 177 ? -2.339 51.007 39.196 1.00 37.99 178 LYS B O 1
ATOM 3819 N N . ALA B 1 178 ? -1.357 48.984 39.416 1.00 36.02 179 ALA B N 1
ATOM 3820 C CA . ALA B 1 178 ? -0.534 49.140 38.219 1.00 39.11 179 ALA B CA 1
ATOM 3821 C C . ALA B 1 178 ? -1.387 49.409 36.986 1.00 36.78 179 ALA B C 1
ATOM 3822 O O . ALA B 1 178 ? -1.040 50.262 36.160 1.00 35.58 179 ALA B O 1
ATOM 3824 N N . ARG B 1 179 ? -2.500 48.683 36.843 1.00 35.45 180 ARG B N 1
ATOM 3825 C CA . ARG B 1 179 ? -3.382 48.887 35.697 1.00 36.36 180 ARG B CA 1
ATOM 3826 C C . ARG B 1 179 ? -3.978 50.286 35.694 1.00 38.19 180 ARG B C 1
ATOM 3827 O O . ARG B 1 179 ? -4.185 50.873 34.627 1.00 36.25 180 ARG B O 1
ATOM 3835 N N . ARG B 1 180 ? -4.243 50.835 36.870 1.00 39.54 181 ARG B N 1
ATOM 3836 C CA . ARG B 1 180 ? -4.770 52.182 37.011 1.00 40.26 181 ARG B CA 1
ATOM 3837 C C . ARG B 1 180 ? -3.675 53.243 37.032 1.00 40.45 181 ARG B C 1
ATOM 3838 O O . ARG B 1 180 ? -3.987 54.433 37.147 1.00 41.39 181 ARG B O 1
ATOM 3846 N N . GLY B 1 181 ? -2.409 52.851 36.890 1.00 33.88 182 GLY B N 1
ATOM 3847 C CA . GLY B 1 181 ? -1.322 53.809 36.947 1.00 35.31 182 GLY B CA 1
ATOM 3848 C C . GLY B 1 181 ? -1.073 54.382 38.322 1.00 39.67 182 GLY B C 1
ATOM 3849 O O . GLY B 1 181 ? -0.528 55.483 38.436 1.00 38.59 182 GLY B O 1
ATOM 3850 N N . GLU B 1 182 ? -1.447 53.650 39.375 1.00 40.37 183 GLU B N 1
ATOM 3851 C CA . GLU B 1 182 ? -1.368 54.127 40.751 1.00 42.05 183 GLU B CA 1
ATOM 3852 C C . GLU B 1 182 ? -0.444 53.283 41.621 1.00 43.03 183 GLU B C 1
ATOM 3853 O O . GLU B 1 182 ? -0.414 53.479 42.842 1.00 42.27 183 GLU B O 1
ATOM 3859 N N . ALA B 1 183 ? 0.316 52.359 41.035 1.00 40.18 184 ALA B N 1
ATOM 3860 C CA . ALA B 1 183 ? 1.268 51.573 41.812 1.00 41.78 184 ALA B CA 1
ATOM 3861 C C . ALA B 1 183 ? 2.584 52.300 42.035 1.00 45.42 184 ALA B C 1
ATOM 3862 O O . ALA B 1 183 ? 3.379 51.864 42.874 1.00 40.48 184 ALA B O 1
ATOM 3864 N N . GLY B 1 184 ? 2.803 53.411 41.336 1.00 47.72 185 GLY B N 1
ATOM 3865 C CA . GLY B 1 184 ? 4.119 53.974 41.114 1.00 46.58 185 GLY B CA 1
ATOM 3866 C C . GLY B 1 184 ? 4.980 54.267 42.319 1.00 52.50 185 GLY B C 1
ATOM 3867 O O . GLY B 1 184 ? 4.748 55.267 43.002 1.00 64.36 185 GLY B O 1
ATOM 3868 N N . ASP B 1 185 ? 5.989 53.414 42.532 1.00 49.06 186 ASP B N 1
ATOM 3869 C CA . ASP B 1 185 ? 6.995 53.431 43.599 1.00 51.61 186 ASP B CA 1
ATOM 3870 C C . ASP B 1 185 ? 7.238 51.993 44.047 1.00 48.77 186 ASP B C 1
ATOM 3871 O O . ASP B 1 185 ? 8.370 51.603 44.357 1.00 45.39 186 ASP B O 1
ATOM 3876 N N . LEU B 1 186 ? 6.166 51.202 44.067 1.00 41.07 187 LEU B N 1
ATOM 3877 C CA . LEU B 1 186 ? 6.229 49.817 44.515 1.00 40.95 187 LEU B CA 1
ATOM 3878 C C . LEU B 1 186 ? 7.215 49.006 43.686 1.00 39.33 187 LEU B C 1
ATOM 3879 O O . LEU B 1 186 ? 7.255 49.114 42.457 1.00 40.21 187 LEU B O 1
ATOM 3884 N N . THR B 1 187 ? 8.001 48.176 44.365 1.00 39.47 188 THR B N 1
ATOM 3885 C CA . THR B 1 187 ? 8.946 47.280 43.709 1.00 38.98 188 THR B CA 1
ATOM 3886 C C . THR B 1 187 ? 8.426 45.847 43.721 1.00 35.02 188 THR B C 1
ATOM 3887 O O . THR B 1 187 ? 7.444 45.516 44.388 1.00 34.77 188 THR B O 1
ATOM 3891 N N . GLY B 1 188 ? 9.118 44.990 42.971 1.00 35.29 189 GLY B N 1
ATOM 3892 C CA . GLY B 1 188 ? 8.825 43.565 43.024 1.00 34.82 189 GLY B CA 1
ATOM 3893 C C . GLY B 1 188 ? 8.843 43.001 44.433 1.00 34.66 189 GLY B C 1
ATOM 3894 O O . GLY B 1 188 ? 7.953 42.237 44.813 1.00 33.73 189 GLY B O 1
ATOM 3895 N N . LYS B 1 189 ? 9.851 43.377 45.238 1.00 37.72 190 LYS B N 1
ATOM 3896 C CA . LYS B 1 189 ? 9.933 42.847 46.600 1.00 38.92 190 LYS B CA 1
ATOM 3897 C C . LYS B 1 189 ? 8.741 43.275 47.442 1.00 34.88 190 LYS B C 1
ATOM 3898 O O . LYS B 1 189 ? 8.324 42.539 48.342 1.00 33.51 190 LYS B O 1
ATOM 3904 N N . GLN B 1 190 ? 8.174 44.448 47.156 1.00 35.78 191 GLN B N 1
ATOM 3905 C CA . GLN B 1 190 ? 7.072 44.998 47.933 1.00 36.31 191 GLN B CA 1
ATOM 3906 C C . GLN B 1 190 ? 5.716 44.450 47.536 1.00 38.40 191 GLN B C 1
ATOM 3907 O O . GLN B 1 190 ? 4.742 44.681 48.259 1.00 39.94 191 GLN B O 1
ATOM 3913 N N . THR B 1 191 ? 5.621 43.737 46.412 1.00 38.01 192 THR B N 1
ATOM 3914 C CA . THR B 1 191 ? 4.330 43.330 45.876 1.00 32.23 192 THR B CA 1
ATOM 3915 C C . THR B 1 191 ? 4.248 41.822 45.668 1.00 34.05 192 THR B C 1
ATOM 3916 O O . THR B 1 191 ? 3.409 41.350 44.894 1.00 31.79 192 THR B O 1
ATOM 3920 N N . HIS B 1 192 ? 5.108 41.057 46.331 1.00 34.95 193 HIS B N 1
ATOM 3921 C CA . HIS B 1 192 ? 5.092 39.610 46.217 1.00 33.29 193 HIS B CA 1
ATOM 3922 C C . HIS B 1 192 ? 5.441 39.014 47.570 1.00 35.80 193 HIS B C 1
ATOM 3923 O O . HIS B 1 192 ? 6.014 39.680 48.436 1.00 35.79 193 HIS B O 1
ATOM 3930 N N . LYS B 1 193 ? 5.066 37.756 47.749 1.00 34.24 194 LYS B N 1
ATOM 3931 C CA . LYS B 1 193 ? 5.529 36.961 48.874 1.00 37.79 194 LYS B CA 1
ATOM 3932 C C . LYS B 1 193 ? 5.999 35.609 48.352 1.00 34.90 194 LYS B C 1
ATOM 3933 O O . LYS B 1 193 ? 5.576 35.150 47.285 1.00 36.79 194 LYS B O 1
ATOM 3939 N N . MET B 1 194 ? 6.894 34.983 49.103 1.00 35.96 195 MET B N 1
ATOM 3940 C CA . MET B 1 194 ? 7.436 33.681 48.757 1.00 35.81 195 MET B CA 1
ATOM 3941 C C . MET B 1 194 ? 6.986 32.660 49.790 1.00 36.31 195 MET B C 1
ATOM 3942 O O . MET B 1 194 ? 6.996 32.941 50.992 1.00 38.22 195 MET B O 1
ATOM 3947 N N . GLN B 1 195 ? 6.585 31.484 49.319 1.00 33.84 196 GLN B N 1
ATOM 3948 C CA . GLN B 1 195 ? 6.233 30.371 50.190 1.00 35.28 196 GLN B CA 1
ATOM 3949 C C . GLN B 1 195 ? 7.163 29.205 49.889 1.00 31.77 196 GLN B C 1
ATOM 3950 O O . GLN B 1 195 ? 7.211 28.718 48.752 1.00 33.27 196 GLN B O 1
ATOM 3956 N N . CYS B 1 196 ? 7.888 28.752 50.903 1.00 29.75 197 CYS B N 1
ATOM 3957 C CA . CYS B 1 196 ? 8.756 27.593 50.785 1.00 31.05 197 CYS B CA 1
ATOM 3958 C C . CYS B 1 196 ? 8.098 26.402 51.464 1.00 31.28 197 CYS B C 1
ATOM 3959 O O . CYS B 1 196 ? 7.514 26.536 52.542 1.00 33.99 197 CYS B O 1
ATOM 3962 N N . PHE B 1 197 ? 8.212 25.236 50.842 1.00 29.63 198 PHE B N 1
ATOM 3963 C CA . PHE B 1 197 ? 7.758 23.989 51.448 1.00 31.83 198 PHE B CA 1
ATOM 3964 C C . PHE B 1 197 ? 8.923 23.014 51.452 1.00 30.69 198 PHE B C 1
ATOM 3965 O O . PHE B 1 197 ? 9.453 22.675 50.390 1.00 31.54 198 PHE B O 1
ATOM 3973 N N . VAL B 1 198 ? 9.345 22.593 52.646 1.00 31.42 199 VAL B N 1
ATOM 3974 C CA . VAL B 1 198 ? 10.620 21.912 52.824 1.00 32.10 199 VAL B CA 1
ATOM 3975 C C . VAL B 1 198 ? 10.409 20.639 53.630 1.00 35.26 199 VAL B C 1
ATOM 3976 O O . VAL B 1 198 ? 9.741 20.656 54.670 1.00 35.20 199 VAL B O 1
ATOM 3980 N N . VAL B 1 199 ? 11.014 19.552 53.169 1.00 34.39 200 VAL B N 1
ATOM 3981 C CA . VAL B 1 199 ? 11.031 18.278 53.876 1.00 36.04 200 VAL B CA 1
ATOM 3982 C C . VAL B 1 199 ? 12.431 18.106 54.450 1.00 35.26 200 VAL B C 1
ATOM 3983 O O . VAL B 1 199 ? 13.409 18.021 53.698 1.00 36.93 200 VAL B O 1
ATOM 3987 N N . ALA B 1 200 ? 12.530 18.068 55.777 1.00 35.90 201 ALA B N 1
ATOM 3988 C CA . ALA B 1 200 ? 13.824 17.928 56.429 1.00 37.46 201 ALA B CA 1
ATOM 3989 C C . ALA B 1 200 ? 13.623 17.459 57.864 1.00 38.78 201 ALA B C 1
ATOM 3990 O O . ALA B 1 200 ? 12.595 17.745 58.486 1.00 36.63 201 ALA B O 1
ATOM 3992 N N . ASP B 1 201 ? 14.620 16.732 58.378 1.00 40.58 202 ASP B N 1
ATOM 3993 C CA . ASP B 1 201 ? 14.609 16.326 59.779 1.00 42.26 202 ASP B CA 1
ATOM 3994 C C . ASP B 1 201 ? 14.551 17.553 60.672 1.00 40.07 202 ASP B C 1
ATOM 3995 O O . ASP B 1 201 ? 15.211 18.562 60.410 1.00 39.61 202 ASP B O 1
ATOM 4000 N N . ALA B 1 202 ? 13.762 17.457 61.744 1.00 40.87 203 ALA B N 1
ATOM 4001 C CA . ALA B 1 202 ? 13.520 18.629 62.576 1.00 39.14 203 ALA B CA 1
ATOM 4002 C C . ALA B 1 202 ? 14.808 19.166 63.195 1.00 40.62 203 ALA B C 1
ATOM 4003 O O . ALA B 1 202 ? 14.906 20.366 63.473 1.00 39.77 203 ALA B O 1
ATOM 4005 N N . ALA B 1 203 ? 15.810 18.303 63.398 1.00 40.89 204 ALA B N 1
ATOM 4006 C CA . ALA B 1 203 ? 17.075 18.762 63.965 1.00 46.33 204 ALA B CA 1
ATOM 4007 C C . ALA B 1 203 ? 17.796 19.743 63.049 1.00 44.24 204 ALA B C 1
ATOM 4008 O O . ALA B 1 203 ? 18.650 20.501 63.520 1.00 38.93 204 ALA B O 1
ATOM 4010 N N . ASP B 1 204 ? 17.454 19.763 61.761 1.00 44.37 205 ASP B N 1
ATOM 4011 C CA . ASP B 1 204 ? 18.079 20.647 60.787 1.00 42.16 205 ASP B CA 1
ATOM 4012 C C . ASP B 1 204 ? 17.269 21.907 60.498 1.00 40.84 205 ASP B C 1
ATOM 4013 O O . ASP B 1 204 ? 17.717 22.737 59.700 1.00 37.57 205 ASP B O 1
ATOM 4018 N N . HIS B 1 205 ? 16.114 22.091 61.150 1.00 40.04 206 HIS B N 1
ATOM 4019 C CA . HIS B 1 205 ? 15.209 23.175 60.770 1.00 36.91 206 HIS B CA 1
ATOM 4020 C C . HIS B 1 205 ? 15.807 24.553 61.038 1.00 38.83 206 HIS B C 1
ATOM 4021 O O . HIS B 1 205 ? 15.620 25.478 60.244 1.00 36.62 206 HIS B O 1
ATOM 4028 N N . GLU B 1 206 ? 16.487 24.731 62.165 1.00 38.71 207 GLU B N 1
ATOM 4029 C CA . GLU B 1 206 ? 17.028 26.053 62.471 1.00 39.93 207 GLU B CA 1
ATOM 4030 C C . GLU B 1 206 ? 18.067 26.469 61.441 1.00 36.16 207 GLU B C 1
ATOM 4031 O O . GLU B 1 206 ? 18.023 27.587 60.910 1.00 37.58 207 GLU B O 1
ATOM 4037 N N . ARG B 1 207 ? 19.009 25.571 61.139 1.00 38.64 208 ARG B N 1
ATOM 4038 C CA . ARG B 1 207 ? 20.045 25.884 60.162 1.00 39.83 208 ARG B CA 1
ATOM 4039 C C . ARG B 1 207 ? 19.455 26.084 58.772 1.00 40.84 208 ARG B C 1
ATOM 4040 O O . ARG B 1 207 ? 19.846 27.010 58.051 1.00 39.81 208 ARG B O 1
ATOM 4048 N N . ILE B 1 208 ? 18.510 25.229 58.374 1.00 37.18 209 ILE B N 1
ATOM 4049 C CA . ILE B 1 208 ? 17.929 25.359 57.043 1.00 36.40 209 ILE B CA 1
ATOM 4050 C C . ILE B 1 208 ? 17.160 26.664 56.926 1.00 35.57 209 ILE B C 1
ATOM 4051 O O . ILE B 1 208 ? 17.274 27.381 55.923 1.00 36.56 209 ILE B O 1
ATOM 4056 N N . GLU B 1 209 ? 16.366 27.000 57.945 1.00 34.56 210 GLU B N 1
ATOM 4057 C CA . GLU B 1 209 ? 15.594 28.230 57.865 1.00 35.85 210 GLU B CA 1
ATOM 4058 C C . GLU B 1 209 ? 16.506 29.441 57.770 1.00 37.33 210 GLU B C 1
ATOM 4059 O O . GLU B 1 209 ? 16.173 30.415 57.085 1.00 35.73 210 GLU B O 1
ATOM 4065 N N . ASN B 1 210 ? 17.660 29.395 58.435 1.00 37.91 211 ASN B N 1
ATOM 4066 C CA . ASN B 1 210 ? 18.591 30.513 58.352 1.00 39.39 211 ASN B CA 1
ATOM 4067 C C . ASN B 1 210 ? 19.248 30.575 56.977 1.00 36.47 211 ASN B C 1
ATOM 4068 O O . ASN B 1 210 ? 19.395 31.660 56.405 1.00 38.61 211 ASN B O 1
ATOM 4073 N N . ASP B 1 211 ? 19.631 29.420 56.424 1.00 39.02 212 ASP B N 1
ATOM 4074 C CA . ASP B 1 211 ? 20.181 29.390 55.072 1.00 39.07 212 ASP B CA 1
ATOM 4075 C C . ASP B 1 211 ? 19.182 29.910 54.043 1.00 38.39 212 ASP B C 1
ATOM 4076 O O . ASP B 1 211 ? 19.586 30.488 53.025 1.00 38.12 212 ASP B O 1
ATOM 4081 N N . ILE B 1 212 ? 17.882 29.698 54.273 1.00 35.20 213 ILE B N 1
ATOM 4082 C CA . ILE B 1 212 ? 16.873 30.252 53.374 1.00 36.45 213 ILE B CA 1
ATOM 4083 C C . ILE B 1 212 ? 16.801 31.765 53.521 1.00 36.73 213 ILE B C 1
ATOM 4084 O O . ILE B 1 212 ? 16.946 32.508 52.545 1.00 31.88 213 ILE B O 1
ATOM 4089 N N . ARG B 1 213 ? 16.562 32.245 54.745 1.00 34.32 214 ARG B N 1
ATOM 4090 C CA . ARG B 1 213 ? 16.264 33.662 54.906 1.00 38.55 214 ARG B CA 1
ATOM 4091 C C . ARG B 1 213 ? 17.480 34.547 54.654 1.00 37.10 214 ARG B C 1
ATOM 4092 O O . ARG B 1 213 ? 17.310 35.729 54.346 1.00 37.64 214 ARG B O 1
ATOM 4100 N N . THR B 1 214 ? 18.692 34.005 54.744 1.00 38.77 215 THR B N 1
ATOM 4101 C CA . THR B 1 214 ? 19.898 34.775 54.476 1.00 39.31 215 THR B CA 1
ATOM 4102 C C . THR B 1 214 ? 20.515 34.443 53.121 1.00 39.35 215 THR B C 1
ATOM 4103 O O . THR B 1 214 ? 21.679 34.779 52.881 1.00 39.21 215 THR B O 1
ATOM 4107 N N . MET B 1 215 ? 19.765 33.804 52.223 1.00 37.02 216 MET B N 1
ATOM 4108 C CA . MET B 1 215 ? 20.359 33.454 50.940 1.00 33.29 216 MET B CA 1
ATOM 4109 C C . MET B 1 215 ? 20.320 34.676 50.031 1.00 33.76 216 MET B C 1
ATOM 4110 O O . MET B 1 215 ? 19.232 35.162 49.699 1.00 34.76 216 MET B O 1
ATOM 4115 N N . PRO B 1 216 ? 21.473 35.205 49.620 1.00 30.97 217 PRO B N 1
ATOM 4116 C CA . PRO B 1 216 ? 21.468 36.436 48.822 1.00 38.10 217 PRO B CA 1
ATOM 4117 C C . PRO B 1 216 ? 20.775 36.227 47.485 1.00 34.73 217 PRO B C 1
ATOM 4118 O O . PRO B 1 216 ? 20.768 35.124 46.924 1.00 34.29 217 PRO B O 1
ATOM 4122 N N . ASP B 1 217 ? 20.150 37.311 47.011 1.00 35.18 218 ASP B N 1
ATOM 4123 C CA . ASP B 1 217 ? 19.573 37.457 45.680 1.00 34.90 218 ASP B CA 1
ATOM 4124 C C . ASP B 1 217 ? 18.245 36.714 45.561 1.00 35.68 218 ASP B C 1
ATOM 4125 O O . ASP B 1 217 ? 17.269 37.273 45.054 1.00 35.40 218 ASP B O 1
ATOM 4130 N N . TYR B 1 218 ? 18.178 35.481 46.060 1.00 31.34 219 TYR B N 1
ATOM 4131 C CA . TYR B 1 218 ? 16.963 34.687 45.916 1.00 30.87 219 TYR B CA 1
ATOM 4132 C C . TYR B 1 218 ? 15.939 34.943 47.016 1.00 31.08 219 TYR B C 1
ATOM 4133 O O . TYR B 1 218 ? 14.739 34.993 46.727 1.00 32.22 219 TYR B O 1
ATOM 4142 N N . PHE B 1 219 ? 16.385 35.146 48.260 1.00 30.51 220 PHE B N 1
ATOM 4143 C CA . PHE B 1 219 ? 15.475 35.251 49.399 1.00 30.84 220 PHE B CA 1
ATOM 4144 C C . PHE B 1 219 ? 15.745 36.474 50.285 1.00 30.26 220 PHE B C 1
ATOM 4145 O O . PHE B 1 219 ? 14.811 37.000 50.902 1.00 30.76 220 PHE B O 1
ATOM 4153 N N . VAL B 1 220 ? 17.002 36.922 50.381 1.00 32.78 221 VAL B N 1
ATOM 4154 C CA . VAL B 1 220 ? 17.313 38.059 51.256 1.00 34.65 221 VAL B CA 1
ATOM 4155 C C . VAL B 1 220 ? 16.476 39.252 50.836 1.00 34.79 221 VAL B C 1
ATOM 4156 O O . VAL B 1 220 ? 16.445 39.627 49.656 1.00 41.13 221 VAL B O 1
ATOM 4160 N N . GLY B 1 221 ? 15.749 39.826 51.790 1.00 37.95 222 GLY B N 1
ATOM 4161 C CA . GLY B 1 221 ? 14.971 41.021 51.528 1.00 36.78 222 GLY B CA 1
ATOM 4162 C C . GLY B 1 221 ? 13.561 40.802 51.028 1.00 40.37 222 GLY B C 1
ATOM 4163 O O . GLY B 1 221 ? 12.837 41.784 50.833 1.00 40.00 222 GLY B O 1
ATOM 4164 N N . TYR B 1 222 ? 13.147 39.560 50.799 1.00 37.76 223 TYR B N 1
ATOM 4165 C CA . TYR B 1 222 ? 11.769 39.265 50.441 1.00 38.36 223 TYR B CA 1
ATOM 4166 C C . TYR B 1 222 ? 10.969 38.890 51.680 1.00 37.58 223 TYR B C 1
ATOM 4167 O O . TYR B 1 222 ? 11.520 38.499 52.708 1.00 37.07 223 TYR B O 1
ATOM 4176 N N . GLU B 1 223 ? 9.655 39.028 51.565 1.00 34.21 224 GLU B N 1
ATOM 4177 C CA . GLU B 1 223 ? 8.724 38.440 52.519 1.00 39.45 224 GLU B CA 1
ATOM 4178 C C . GLU B 1 223 ? 8.611 36.948 52.215 1.00 37.03 224 GLU B C 1
ATOM 4179 O O . GLU B 1 223 ? 8.111 36.557 51.155 1.00 36.13 224 GLU B O 1
ATOM 4185 N N . VAL B 1 224 ? 9.084 36.116 53.141 1.00 39.60 225 VAL B N 1
ATOM 4186 C CA . VAL B 1 224 ? 9.265 34.688 52.917 1.00 35.78 225 VAL B CA 1
ATOM 4187 C C . VAL B 1 224 ? 8.560 33.928 54.033 1.00 40.73 225 VAL B C 1
ATOM 4188 O O . VAL B 1 224 ? 8.774 34.217 55.216 1.00 38.90 225 VAL B O 1
ATOM 4192 N N . GLU B 1 225 ? 7.716 32.970 53.656 1.00 39.52 226 GLU B N 1
ATOM 4193 C CA . GLU B 1 225 ? 7.066 32.062 54.592 1.00 40.16 226 GLU B CA 1
ATOM 4194 C C . GLU B 1 225 ? 7.683 30.683 54.427 1.00 38.26 226 GLU B C 1
ATOM 4195 O O . GLU B 1 225 ? 7.733 30.154 53.309 1.00 34.76 226 GLU B O 1
ATOM 4201 N N . VAL B 1 226 ? 8.125 30.088 55.531 1.00 34.14 227 VAL B N 1
ATOM 4202 C CA . VAL B 1 226 ? 8.826 28.814 55.481 1.00 34.58 227 VAL B CA 1
ATOM 4203 C C . VAL B 1 226 ? 7.975 27.743 56.151 1.00 37.76 227 VAL B C 1
ATOM 4204 O O . VAL B 1 226 ? 7.584 27.884 57.317 1.00 35.79 227 VAL B O 1
ATOM 4208 N N . ASN B 1 227 ? 7.711 26.669 55.415 1.00 33.80 228 ASN B N 1
ATOM 4209 C CA . ASN B 1 227 ? 6.885 25.553 55.866 1.00 35.97 228 ASN B CA 1
ATOM 4210 C C . ASN B 1 227 ? 7.714 24.279 55.855 1.00 33.82 228 ASN B C 1
ATOM 4211 O O . ASN B 1 227 ? 8.230 23.881 54.804 1.00 30.64 228 ASN B O 1
ATOM 4216 N N . PHE B 1 228 ? 7.822 23.627 57.011 1.00 30.98 229 PHE B N 1
ATOM 4217 C CA . PHE B 1 228 ? 8.453 22.321 57.105 1.00 30.18 229 PHE B CA 1
ATOM 4218 C C . PHE B 1 228 ? 7.355 21.269 57.189 1.00 34.19 229 PHE B C 1
ATOM 4219 O O . PHE B 1 228 ? 6.576 21.259 58.150 1.00 32.17 229 PHE B O 1
ATOM 4227 N N . ILE B 1 229 ? 7.289 20.394 56.185 1.00 36.21 230 ILE B N 1
ATOM 4228 C CA . ILE B 1 229 ? 6.198 19.437 56.052 1.00 36.59 230 ILE B CA 1
ATOM 4229 C C . ILE B 1 229 ? 6.769 18.031 55.930 1.00 38.69 230 ILE B C 1
ATOM 4230 O O . ILE B 1 229 ? 7.962 17.834 55.697 1.00 40.65 230 ILE B O 1
ATOM 4235 N N . ASP B 1 230 ? 5.886 17.044 56.080 1.00 45.74 231 ASP B N 1
ATOM 4236 C CA . ASP B 1 230 ? 6.296 15.650 55.998 1.00 44.88 231 ASP B CA 1
ATOM 4237 C C . ASP B 1 230 ? 6.352 15.197 54.542 1.00 43.76 231 ASP B C 1
ATOM 4238 O O . ASP B 1 230 ? 5.672 15.747 53.669 1.00 43.79 231 ASP B O 1
ATOM 4243 N N . GLU B 1 231 ? 7.191 14.184 54.287 1.00 45.03 232 GLU B N 1
ATOM 4244 C CA . GLU B 1 231 ? 7.458 13.746 52.918 1.00 44.03 232 GLU B CA 1
ATOM 4245 C C . GLU B 1 231 ? 6.180 13.327 52.203 1.00 48.17 232 GLU B C 1
ATOM 4246 O O . GLU B 1 231 ? 5.972 13.670 51.029 1.00 47.30 232 GLU B O 1
ATOM 4252 N N . ALA B 1 232 ? 5.309 12.582 52.891 1.00 48.32 233 ALA B N 1
ATOM 4253 C CA . ALA B 1 232 ? 4.048 12.172 52.283 1.00 49.35 233 ALA B CA 1
ATOM 4254 C C . ALA B 1 232 ? 3.232 13.381 51.852 1.00 45.03 233 ALA B C 1
ATOM 4255 O O . ALA B 1 232 ? 2.657 13.394 50.756 1.00 41.63 233 ALA B O 1
ATOM 4257 N N . THR B 1 233 ? 3.174 14.408 52.704 1.00 45.34 234 THR B N 1
ATOM 4258 C CA . THR B 1 233 ? 2.451 15.628 52.363 1.00 44.68 234 THR B CA 1
ATOM 4259 C C . THR B 1 233 ? 3.043 16.282 51.122 1.00 45.20 234 THR B C 1
ATOM 4260 O O . THR B 1 233 ? 2.316 16.713 50.219 1.00 44.21 234 THR B O 1
ATOM 4264 N N . PHE B 1 234 ? 4.373 16.379 51.076 1.00 43.17 235 PHE B N 1
ATOM 4265 C CA . PHE B 1 234 ? 5.047 16.968 49.925 1.00 41.55 235 PHE B CA 1
ATOM 4266 C C . PHE B 1 234 ? 4.703 16.210 48.648 1.00 42.33 235 PHE B C 1
ATOM 4267 O O . PHE B 1 234 ? 4.314 16.809 47.642 1.00 39.27 235 PHE B O 1
ATOM 4275 N N . ASP B 1 235 ? 4.828 14.883 48.682 1.00 42.93 236 ASP B N 1
ATOM 4276 C CA . ASP B 1 235 ? 4.737 14.092 47.464 1.00 46.06 236 ASP B CA 1
ATOM 4277 C C . ASP B 1 235 ? 3.362 14.159 46.814 1.00 44.99 236 ASP B C 1
ATOM 4278 O O . ASP B 1 235 ? 3.257 13.926 45.607 1.00 44.07 236 ASP B O 1
ATOM 4283 N N . SER B 1 236 ? 2.310 14.461 47.572 1.00 41.58 237 SER B N 1
ATOM 4284 C CA . SER B 1 236 ? 0.969 14.497 47.003 1.00 46.22 237 SER B CA 1
ATOM 4285 C C . SER B 1 236 ? 0.516 15.896 46.617 1.00 45.38 237 SER B C 1
ATOM 4286 O O . SER B 1 236 ? -0.160 16.056 45.599 1.00 46.60 237 SER B O 1
ATOM 4289 N N . GLU B 1 237 ? 0.888 16.918 47.386 1.00 43.74 238 GLU B N 1
ATOM 4290 C CA . GLU B 1 237 ? 0.361 18.259 47.164 1.00 46.63 238 GLU B CA 1
ATOM 4291 C C . GLU B 1 237 ? 1.300 19.184 46.390 1.00 42.99 238 GLU B C 1
ATOM 4292 O O . GLU B 1 237 ? 0.885 20.293 46.041 1.00 41.55 238 GLU B O 1
ATOM 4298 N N . HIS B 1 238 ? 2.545 18.786 46.123 1.00 39.44 239 HIS B N 1
ATOM 4299 C CA . HIS B 1 238 ? 3.513 19.738 45.580 1.00 40.57 239 HIS B CA 1
ATOM 4300 C C . HIS B 1 238 ? 4.199 19.199 44.333 1.00 41.10 239 HIS B C 1
ATOM 4301 O O . HIS B 1 238 ? 5.396 19.415 44.116 1.00 43.39 239 HIS B O 1
ATOM 4308 N N . THR B 1 239 ? 3.441 18.534 43.462 1.00 39.71 240 THR B N 1
ATOM 4309 C CA . THR B 1 239 ? 4.023 17.995 42.240 1.00 40.98 240 THR B CA 1
ATOM 4310 C C . THR B 1 239 ? 3.876 18.926 41.034 1.00 40.91 240 THR B C 1
ATOM 4311 O O . THR B 1 239 ? 4.738 18.912 40.146 1.00 41.65 240 THR B O 1
ATOM 4315 N N . GLY B 1 240 ? 2.815 19.727 40.966 1.00 38.13 241 GLY B N 1
ATOM 4316 C CA . GLY B 1 240 ? 2.610 20.565 39.795 1.00 36.39 241 GLY B CA 1
ATOM 4317 C C . GLY B 1 240 ? 3.561 21.750 39.771 1.00 34.86 241 GLY B C 1
ATOM 4318 O O . GLY B 1 240 ? 4.039 22.213 40.806 1.00 33.31 241 GLY B O 1
ATOM 4319 N N . MET B 1 241 ? 3.854 22.247 38.557 1.00 30.07 242 MET B N 1
ATOM 4320 C CA . MET B 1 241 ? 4.746 23.401 38.386 1.00 31.13 242 MET B CA 1
ATOM 4321 C C . MET B 1 241 ? 4.132 24.486 37.497 1.00 26.98 242 MET B C 1
ATOM 4322 O O . MET B 1 241 ? 4.754 24.928 36.532 1.00 27.16 242 MET B O 1
ATOM 4327 N N . PRO B 1 242 ? 2.928 24.958 37.797 1.00 28.53 243 PRO B N 1
ATOM 4328 C CA . PRO B 1 242 ? 2.401 26.095 37.032 1.00 27.58 243 PRO B CA 1
ATOM 4329 C C . PRO B 1 242 ? 3.069 27.390 37.474 1.00 29.32 243 PRO B C 1
ATOM 4330 O O . PRO B 1 242 ? 3.606 27.504 38.580 1.00 28.91 243 PRO B O 1
ATOM 4334 N N . ASN B 1 243 ? 3.035 28.375 36.581 1.00 27.85 244 ASN B N 1
ATOM 4335 C CA . ASN B 1 243 ? 3.446 29.731 36.926 1.00 26.55 244 ASN B CA 1
ATOM 4336 C C . ASN B 1 243 ? 2.949 30.656 35.815 1.00 26.81 244 ASN B C 1
ATOM 4337 O O . ASN B 1 243 ? 2.213 30.236 34.914 1.00 27.41 244 ASN B O 1
ATOM 4342 N N . GLY B 1 244 ? 3.373 31.910 35.882 1.00 29.00 245 GLY B N 1
ATOM 4343 C CA . GLY B 1 244 ? 2.975 32.921 34.924 1.00 28.17 245 GLY B CA 1
ATOM 4344 C C . GLY B 1 244 ? 3.283 34.286 35.509 1.00 26.45 245 GLY B C 1
ATOM 4345 O O . GLY B 1 244 ? 3.915 34.400 36.552 1.00 25.91 245 GLY B O 1
ATOM 4346 N N . GLY B 1 245 ? 2.803 35.318 34.831 1.00 25.63 246 GLY B N 1
ATOM 4347 C CA . GLY B 1 245 ? 2.946 36.648 35.379 1.00 24.35 246 GLY B CA 1
ATOM 4348 C C . GLY B 1 245 ? 2.469 37.698 34.396 1.00 25.05 246 GLY B C 1
ATOM 4349 O O . GLY B 1 245 ? 1.909 37.383 33.346 1.00 25.24 246 GLY B O 1
ATOM 4350 N N . HIS B 1 246 ? 2.719 38.954 34.762 1.00 22.98 247 HIS B N 1
ATOM 4351 C CA . HIS B 1 246 ? 2.275 40.104 33.980 1.00 23.80 247 HIS B CA 1
ATOM 4352 C C . HIS B 1 246 ? 3.395 41.128 33.907 1.00 28.29 247 HIS B C 1
ATOM 4353 O O . HIS B 1 246 ? 4.074 41.368 34.906 1.00 29.05 247 HIS B O 1
ATOM 4360 N N . VAL B 1 247 ? 3.567 41.763 32.747 1.00 26.13 248 VAL B N 1
ATOM 4361 C CA . VAL B 1 247 ? 4.332 43.000 32.666 1.00 25.55 248 VAL B CA 1
ATOM 4362 C C . VAL B 1 247 ? 3.352 44.081 32.244 1.00 26.60 248 VAL B C 1
ATOM 4363 O O . VAL B 1 247 ? 2.703 43.966 31.198 1.00 25.97 248 VAL B O 1
ATOM 4367 N N . ILE B 1 248 ? 3.229 45.117 33.066 1.00 26.02 249 ILE B N 1
ATOM 4368 C CA . ILE B 1 248 ? 2.230 46.157 32.867 1.00 27.27 249 ILE B CA 1
ATOM 4369 C C . ILE B 1 248 ? 2.945 47.485 32.762 1.00 28.62 249 ILE B C 1
ATOM 4370 O O . ILE B 1 248 ? 3.676 47.875 33.682 1.00 26.83 249 ILE B O 1
ATOM 4375 N N . THR B 1 249 ? 2.716 48.183 31.653 1.00 30.37 250 THR B N 1
ATOM 4376 C CA . THR B 1 249 ? 3.275 49.501 31.409 1.00 27.84 250 THR B CA 1
ATOM 4377 C C . THR B 1 249 ? 2.137 50.445 31.039 1.00 27.41 250 THR B C 1
ATOM 4378 O O . THR B 1 249 ? 1.311 50.122 30.177 1.00 26.81 250 THR B O 1
ATOM 4382 N N . THR B 1 250 ? 2.084 51.585 31.714 1.00 28.82 251 THR B N 1
ATOM 4383 C CA . THR B 1 250 ? 1.145 52.653 31.410 1.00 25.54 251 THR B CA 1
ATOM 4384 C C . THR B 1 250 ? 1.931 53.901 31.046 1.00 31.91 251 THR B C 1
ATOM 4385 O O . THR B 1 250 ? 3.062 54.093 31.495 1.00 29.86 251 THR B O 1
ATOM 4389 N N . GLY B 1 251 ? 1.320 54.761 30.241 1.00 30.30 252 GLY B N 1
ATOM 4390 C CA . GLY B 1 251 ? 1.987 55.997 29.891 1.00 32.11 252 GLY B CA 1
ATOM 4391 C C . GLY B 1 251 ? 0.976 57.019 29.431 1.00 32.05 252 GLY B C 1
ATOM 4392 O O . GLY B 1 251 ? -0.146 56.681 29.047 1.00 29.84 252 GLY B O 1
ATOM 4393 N N . ASP B 1 252 ? 1.381 58.281 29.505 1.00 31.41 253 ASP B N 1
ATOM 4394 C CA . ASP B 1 252 ? 0.555 59.398 29.080 1.00 31.74 253 ASP B CA 1
ATOM 4395 C C . ASP B 1 252 ? 1.229 60.110 27.916 1.00 32.69 253 ASP B C 1
ATOM 4396 O O . ASP B 1 252 ? 2.432 60.380 27.957 1.00 29.97 253 ASP B O 1
ATOM 4401 N N . THR B 1 253 ? 0.446 60.442 26.890 1.00 31.18 254 THR B N 1
ATOM 4402 C CA . THR B 1 253 ? 0.945 61.199 25.749 1.00 28.16 254 THR B CA 1
ATOM 4403 C C . THR B 1 253 ? 0.360 62.612 25.694 1.00 32.45 254 THR B C 1
ATOM 4404 O O . THR B 1 253 ? 0.213 63.184 24.614 1.00 31.02 254 THR B O 1
ATOM 4408 N N . GLY B 1 254 ? 0.044 63.194 26.853 1.00 34.67 255 GLY B N 1
ATOM 4409 C CA . GLY B 1 254 ? -0.499 64.539 26.904 1.00 34.43 255 GLY B CA 1
ATOM 4410 C C . GLY B 1 254 ? -2.000 64.559 27.078 1.00 34.36 255 GLY B C 1
ATOM 4411 O O . GLY B 1 254 ? -2.722 65.072 26.221 1.00 34.67 255 GLY B O 1
ATOM 4412 N N . GLY B 1 255 ? -2.494 63.990 28.176 1.00 33.70 256 GLY B N 1
ATOM 4413 C CA . GLY B 1 255 ? -3.921 63.880 28.375 1.00 34.26 256 GLY B CA 1
ATOM 4414 C C . GLY B 1 255 ? -4.555 62.604 27.858 1.00 36.20 256 GLY B C 1
ATOM 4415 O O . GLY B 1 255 ? -5.779 62.458 27.965 1.00 34.87 256 GLY B O 1
ATOM 4416 N N . PHE B 1 256 ? -3.769 61.678 27.306 1.00 32.40 257 PHE B N 1
ATOM 4417 C CA . PHE B 1 256 ? -4.266 60.396 26.811 1.00 29.55 257 PHE B CA 1
ATOM 4418 C C . PHE B 1 256 ? -3.428 59.281 27.431 1.00 30.73 257 PHE B C 1
ATOM 4419 O O . PHE B 1 256 ? -2.197 59.323 27.352 1.00 30.79 257 PHE B O 1
ATOM 4427 N N . ASN B 1 257 ? -4.086 58.299 28.049 1.00 29.75 258 ASN B N 1
ATOM 4428 C CA . ASN B 1 257 ? -3.391 57.166 28.650 1.00 31.67 258 ASN B CA 1
ATOM 4429 C C . ASN B 1 257 ? -3.334 55.990 27.680 1.00 28.90 258 ASN B C 1
ATOM 4430 O O . ASN B 1 257 ? -4.207 55.810 26.838 1.00 29.35 258 ASN B O 1
ATOM 4435 N N . HIS B 1 258 ? -2.282 55.185 27.816 1.00 31.60 259 HIS B N 1
ATOM 4436 C CA . HIS B 1 258 ? -2.129 53.939 27.082 1.00 28.21 259 HIS B CA 1
ATOM 4437 C C . HIS B 1 258 ? -1.660 52.880 28.068 1.00 29.93 259 HIS B C 1
ATOM 4438 O O . HIS B 1 258 ? -0.900 53.180 28.994 1.00 24.95 259 HIS B O 1
ATOM 4445 N N . THR B 1 259 ? -2.133 51.654 27.888 1.00 27.29 260 THR B N 1
ATOM 4446 C CA . THR B 1 259 ? -1.690 50.537 28.715 1.00 25.92 260 THR B CA 1
ATOM 4447 C C . THR B 1 259 ? -1.187 49.432 27.808 1.00 27.61 260 THR B C 1
ATOM 4448 O O . THR B 1 259 ? -1.849 49.081 26.830 1.00 29.18 260 THR B O 1
ATOM 4452 N N . VAL B 1 260 ? -0.008 48.909 28.120 1.00 32.39 261 VAL B N 1
ATOM 4453 C CA . VAL B 1 260 ? 0.553 47.741 27.455 1.00 24.74 261 VAL B CA 1
ATOM 4454 C C . VAL B 1 260 ? 0.650 46.642 28.502 1.00 29.45 261 VAL B C 1
ATOM 4455 O O . VAL B 1 260 ? 1.239 46.850 29.569 1.00 25.97 261 VAL B O 1
ATOM 4459 N N . GLU B 1 261 ? 0.062 45.486 28.215 1.00 24.99 262 GLU B N 1
ATOM 4460 C CA . GLU B 1 261 ? 0.102 44.384 29.159 1.00 25.97 262 GLU B CA 1
ATOM 4461 C C . GLU B 1 261 ? 0.547 43.117 28.456 1.00 26.47 262 GLU B C 1
ATOM 4462 O O . GLU B 1 261 ? 0.036 42.785 27.385 1.00 25.51 262 GLU B O 1
ATOM 4468 N N . TYR B 1 262 ? 1.507 42.419 29.066 1.00 28.48 263 TYR B N 1
ATOM 4469 C CA . TYR B 1 262 ? 2.005 41.139 28.586 1.00 24.90 263 TYR B CA 1
ATOM 4470 C C . TYR B 1 262 ? 1.740 40.107 29.667 1.00 25.68 263 TYR B C 1
ATOM 4471 O O . TYR B 1 262 ? 2.115 40.313 30.818 1.00 27.35 263 TYR B O 1
ATOM 4480 N N . ILE B 1 263 ? 1.070 39.018 29.309 1.00 25.06 264 ILE B N 1
ATOM 4481 C CA . ILE B 1 263 ? 0.590 38.051 30.289 1.00 25.70 264 ILE B CA 1
ATOM 4482 C C . ILE B 1 263 ? 1.020 36.663 29.853 1.00 26.60 264 ILE B C 1
ATOM 4483 O O . ILE B 1 263 ? 0.834 36.297 28.688 1.00 24.71 264 ILE B O 1
ATOM 4488 N N . LEU B 1 264 ? 1.574 35.883 30.796 1.00 26.77 265 LEU B N 1
ATOM 4489 C CA . LEU B 1 264 ? 1.858 34.469 30.593 1.00 27.81 265 LEU B CA 1
ATOM 4490 C C . LEU B 1 264 ? 1.047 33.639 31.580 1.00 27.76 265 LEU B C 1
ATOM 4491 O O . LEU B 1 264 ? 0.941 33.997 32.753 1.00 27.41 265 LEU B O 1
ATOM 4496 N N . LYS B 1 265 ? 0.455 32.542 31.088 1.00 25.97 266 LYS B N 1
ATOM 4497 C CA . LYS B 1 265 ? -0.216 31.546 31.925 1.00 29.96 266 LYS B CA 1
ATOM 4498 C C . LYS B 1 265 ? 0.344 30.197 31.525 1.00 31.43 266 LYS B C 1
ATOM 4499 O O . LYS B 1 265 ? 0.030 29.698 30.438 1.00 27.37 266 LYS B O 1
ATOM 4505 N N . LEU B 1 266 ? 1.159 29.605 32.394 1.00 26.45 267 LEU B N 1
ATOM 4506 C CA . LEU B 1 266 ? 1.948 28.426 32.047 1.00 25.96 267 LEU B CA 1
ATOM 4507 C C . LEU B 1 266 ? 1.469 27.266 32.906 1.00 31.94 267 LEU B C 1
ATOM 4508 O O . LEU B 1 266 ? 1.619 27.299 34.133 1.00 26.99 267 LEU B O 1
ATOM 4513 N N . ASP B 1 267 ? 0.887 26.241 32.267 1.00 28.50 268 ASP B N 1
ATOM 4514 C CA . ASP B 1 267 ? 0.544 25.040 33.018 1.00 27.58 268 ASP B CA 1
ATOM 4515 C C . ASP B 1 267 ? 1.790 24.365 33.580 1.00 30.29 268 ASP B C 1
ATOM 4516 O O . ASP B 1 267 ? 1.728 23.738 34.643 1.00 28.62 268 ASP B O 1
ATOM 4521 N N . ARG B 1 268 ? 2.921 24.468 32.880 1.00 24.46 269 ARG B N 1
ATOM 4522 C CA . ARG B 1 268 ? 4.137 23.772 33.291 1.00 27.26 269 ARG B CA 1
ATOM 4523 C C . ARG B 1 268 ? 5.329 24.680 33.005 1.00 28.13 269 ARG B C 1
ATOM 4524 O O . ARG B 1 268 ? 5.824 24.733 31.877 1.00 22.84 269 ARG B O 1
ATOM 4532 N N . ASN B 1 269 ? 5.793 25.375 34.046 1.00 26.10 270 ASN B N 1
ATOM 4533 C CA . ASN B 1 269 ? 6.894 26.327 34.009 1.00 26.96 270 ASN B CA 1
ATOM 4534 C C . ASN B 1 269 ? 8.081 25.823 33.191 1.00 25.23 270 ASN B C 1
ATOM 4535 O O . ASN B 1 269 ? 8.500 26.512 32.254 1.00 24.36 270 ASN B O 1
ATOM 4540 N N . PRO B 1 270 ? 8.662 24.653 33.485 1.00 26.88 271 PRO B N 1
ATOM 4541 C CA . PRO B 1 270 ? 9.867 24.260 32.741 1.00 25.97 271 PRO B CA 1
ATOM 4542 C C . PRO B 1 270 ? 9.616 24.012 31.270 1.00 26.43 271 PRO B C 1
ATOM 4543 O O . PRO B 1 270 ? 10.566 24.112 30.480 1.00 26.02 271 PRO B O 1
ATOM 4547 N N . ASP B 1 271 ? 8.377 23.680 30.876 1.00 24.40 272 ASP B N 1
ATOM 4548 C CA . ASP B 1 271 ? 8.091 23.474 29.461 1.00 27.09 272 ASP B CA 1
ATOM 4549 C C . ASP B 1 271 ? 8.180 24.792 28.700 1.00 24.80 272 ASP B C 1
ATOM 4550 O O . ASP B 1 271 ? 8.688 24.834 27.574 1.00 26.81 272 ASP B O 1
ATOM 4555 N N . PHE B 1 272 ? 7.694 25.877 29.293 1.00 22.93 273 PHE B N 1
ATOM 4556 C CA . PHE B 1 272 ? 7.722 27.139 28.558 1.00 28.24 273 PHE B CA 1
ATOM 4557 C C . PHE B 1 272 ? 9.111 27.763 28.599 1.00 28.74 273 PHE B C 1
ATOM 4558 O O . PHE B 1 272 ? 9.576 28.316 27.592 1.00 25.15 273 PHE B O 1
ATOM 4566 N N . THR B 1 273 ? 9.791 27.672 29.749 1.00 26.28 274 THR B N 1
ATOM 4567 C CA . THR B 1 273 ? 11.186 28.093 29.835 1.00 25.27 274 THR B CA 1
ATOM 4568 C C . THR B 1 273 ? 12.022 27.397 28.764 1.00 27.09 274 THR B C 1
ATOM 4569 O O . THR B 1 273 ? 12.810 28.038 28.059 1.00 24.72 274 THR B O 1
ATOM 4573 N N . ALA B 1 274 ? 11.845 26.074 28.620 1.00 26.09 275 ALA B N 1
ATOM 4574 C CA . ALA B 1 274 ? 12.548 25.324 27.578 1.00 27.48 275 ALA B CA 1
ATOM 4575 C C . ALA B 1 274 ? 12.147 25.782 26.177 1.00 23.06 275 ALA B C 1
ATOM 4576 O O . ALA B 1 274 ? 12.993 25.850 25.276 1.00 23.74 275 ALA B O 1
ATOM 4578 N N . SER B 1 275 ? 10.857 26.034 25.960 1.00 23.91 276 SER B N 1
ATOM 4579 C CA . SER B 1 275 ? 10.408 26.562 24.667 1.00 24.44 276 SER B CA 1
ATOM 4580 C C . SER B 1 275 ? 11.151 27.843 24.315 1.00 25.65 276 SER B C 1
ATOM 4581 O O . SER B 1 275 ? 11.623 28.013 23.183 1.00 24.90 276 SER B O 1
ATOM 4584 N N . SER B 1 276 ? 11.287 28.746 25.285 1.00 21.66 277 SER B N 1
ATOM 4585 C CA . SER B 1 276 ? 12.032 29.980 25.045 1.00 21.06 277 SER B CA 1
ATOM 4586 C C . SER B 1 276 ? 13.502 29.676 24.790 1.00 23.48 277 SER B C 1
ATOM 4587 O O . SER B 1 276 ? 14.099 30.187 23.837 1.00 21.92 277 SER B O 1
ATOM 4590 N N . GLN B 1 277 ? 14.090 28.806 25.617 1.00 21.82 278 GLN B N 1
ATOM 4591 C CA . GLN B 1 277 ? 15.507 28.488 25.481 1.00 21.11 278 GLN B CA 1
ATOM 4592 C C . GLN B 1 277 ? 15.812 27.873 24.119 1.00 23.29 278 GLN B C 1
ATOM 4593 O O . GLN B 1 277 ? 16.864 28.139 23.527 1.00 24.35 278 GLN B O 1
ATOM 4599 N N . ILE B 1 278 ? 14.908 27.032 23.617 1.00 23.10 279 ILE B N 1
ATOM 4600 C CA . ILE B 1 278 ? 15.111 26.382 22.324 1.00 20.94 279 ILE B CA 1
ATOM 4601 C C . ILE B 1 278 ? 15.101 27.412 21.197 1.00 23.44 279 ILE B C 1
ATOM 4602 O O . ILE B 1 278 ? 15.965 27.393 20.308 1.00 25.46 279 ILE B O 1
ATOM 4607 N N . ALA B 1 279 ? 14.128 28.334 21.228 1.00 20.11 280 ALA B N 1
ATOM 4608 C CA . ALA B 1 279 ? 14.050 29.371 20.203 1.00 23.18 280 ALA B CA 1
ATOM 4609 C C . ALA B 1 279 ? 15.315 30.219 20.185 1.00 23.58 280 ALA B C 1
ATOM 4610 O O . ALA B 1 279 ? 15.868 30.499 19.116 1.00 22.30 280 ALA B O 1
ATOM 4612 N N . PHE B 1 280 ? 15.819 30.602 21.361 1.00 23.44 281 PHE B N 1
ATOM 4613 C CA . PHE B 1 280 ? 17.062 31.364 21.389 1.00 22.01 281 PHE B CA 1
ATOM 4614 C C . PHE B 1 280 ? 18.261 30.508 21.004 1.00 24.21 281 PHE B C 1
ATOM 4615 O O . PHE B 1 280 ? 19.271 31.042 20.529 1.00 25.72 281 PHE B O 1
ATOM 4623 N N . GLY B 1 281 ? 18.167 29.188 21.187 1.00 26.16 282 GLY B N 1
ATOM 4624 C CA . GLY B 1 281 ? 19.183 28.305 20.635 1.00 24.99 282 GLY B CA 1
ATOM 4625 C C . GLY B 1 281 ? 19.268 28.388 19.125 1.00 25.02 282 GLY B C 1
ATOM 4626 O O . GLY B 1 281 ? 20.363 28.475 18.561 1.00 25.93 282 GLY B O 1
ATOM 4627 N N . ARG B 1 282 ? 18.111 28.317 18.450 1.00 24.77 283 ARG B N 1
ATOM 4628 C CA . ARG B 1 282 ? 18.060 28.536 17.006 1.00 26.06 283 ARG B CA 1
ATOM 4629 C C . ARG B 1 282 ? 18.704 29.868 16.637 1.00 26.53 283 ARG B C 1
ATOM 4630 O O . ARG B 1 282 ? 19.513 29.954 15.702 1.00 25.93 283 ARG B O 1
ATOM 4638 N N . ALA B 1 283 ? 18.370 30.918 17.390 1.00 25.30 284 ALA B N 1
ATOM 4639 C CA . ALA B 1 283 ? 18.914 32.243 17.093 1.00 25.56 284 ALA B CA 1
ATOM 4640 C C . ALA B 1 283 ? 20.429 32.268 17.242 1.00 28.12 284 ALA B C 1
ATOM 4641 O O . ALA B 1 283 ? 21.132 32.804 16.380 1.00 26.26 284 ALA B O 1
ATOM 4643 N N . ALA B 1 284 ? 20.956 31.668 18.317 1.00 24.32 285 ALA B N 1
ATOM 4644 C CA . ALA B 1 284 ? 22.401 31.705 18.542 1.00 26.06 285 ALA B CA 1
ATOM 4645 C C . ALA B 1 284 ? 23.161 31.037 17.405 1.00 25.90 285 ALA B C 1
ATOM 4646 O O . ALA B 1 284 ? 24.180 31.559 16.939 1.00 28.19 285 ALA B O 1
ATOM 4648 N N . HIS B 1 285 ? 22.676 29.884 16.945 1.00 26.85 286 HIS B N 1
ATOM 4649 C CA . HIS B 1 285 ? 23.315 29.186 15.833 1.00 29.26 286 HIS B CA 1
ATOM 4650 C C . HIS B 1 285 ? 23.277 30.026 14.561 1.00 31.92 286 HIS B C 1
ATOM 4651 O O . HIS B 1 285 ? 24.285 30.156 13.855 1.00 31.05 286 HIS B O 1
ATOM 4658 N N . ARG B 1 286 ? 22.119 30.610 14.258 1.00 25.78 287 ARG B N 1
ATOM 4659 C CA . ARG B 1 286 ? 22.012 31.445 13.065 1.00 32.45 287 ARG B CA 1
ATOM 4660 C C . ARG B 1 286 ? 22.911 32.672 13.158 1.00 30.38 287 ARG B C 1
ATOM 4661 O O . ARG B 1 286 ? 23.532 33.066 12.165 1.00 30.16 287 ARG B O 1
ATOM 4669 N N . MET B 1 287 ? 22.996 33.289 14.343 1.00 28.44 288 MET B N 1
ATOM 4670 C CA . MET B 1 287 ? 23.899 34.423 14.523 1.00 28.80 288 MET B CA 1
ATOM 4671 C C . MET B 1 287 ? 25.348 34.021 14.282 1.00 30.56 288 MET B C 1
ATOM 4672 O O . MET B 1 287 ? 26.118 34.777 13.676 1.00 32.64 288 MET B O 1
ATOM 4677 N N . LYS B 1 288 ? 25.745 32.840 14.766 1.00 27.53 289 LYS B N 1
ATOM 4678 C CA . LYS B 1 288 ? 27.105 32.371 14.520 1.00 30.45 289 LYS B CA 1
ATOM 4679 C C . LYS B 1 288 ? 27.349 32.188 13.029 1.00 33.84 289 LYS B C 1
ATOM 4680 O O . LYS B 1 288 ? 28.417 32.545 12.515 1.00 34.04 289 LYS B O 1
ATOM 4686 N N . GLN B 1 289 ? 26.361 31.638 12.319 1.00 30.72 290 GLN B N 1
ATOM 4687 C CA . GLN B 1 289 ? 26.508 31.431 10.887 1.00 36.70 290 GLN B CA 1
ATOM 4688 C C . GLN B 1 289 ? 26.557 32.753 10.131 1.00 36.74 290 GLN B C 1
ATOM 4689 O O . GLN B 1 289 ? 27.219 32.840 9.094 1.00 40.98 290 GLN B O 1
ATOM 4695 N N . GLN B 1 290 ? 25.892 33.790 10.638 1.00 35.37 291 GLN B N 1
ATOM 4696 C CA . GLN B 1 290 ? 26.037 35.123 10.063 1.00 37.44 291 GLN B CA 1
ATOM 4697 C C . GLN B 1 290 ? 27.371 35.783 10.398 1.00 41.00 291 GLN B C 1
ATOM 4698 O O . GLN B 1 290 ? 27.591 36.918 9.960 1.00 38.98 291 GLN B O 1
ATOM 4704 N N . GLY B 1 291 ? 28.246 35.135 11.165 1.00 34.24 292 GLY B N 1
ATOM 4705 C CA . GLY B 1 291 ? 29.548 35.685 11.486 1.00 38.20 292 GLY B CA 1
ATOM 4706 C C . GLY B 1 291 ? 29.681 36.358 12.841 1.00 37.15 292 GLY B C 1
ATOM 4707 O O . GLY B 1 291 ? 30.698 37.014 13.087 1.00 35.26 292 GLY B O 1
ATOM 4708 N N . GLN B 1 292 ? 28.693 36.235 13.718 1.00 35.23 293 GLN B N 1
ATOM 4709 C CA . GLN B 1 292 ? 28.797 36.866 15.025 1.00 35.43 293 GLN B CA 1
ATOM 4710 C C . GLN B 1 292 ? 29.422 35.916 16.031 1.00 31.78 293 GLN B C 1
ATOM 4711 O O . GLN B 1 292 ? 29.428 34.696 15.844 1.00 31.24 293 GLN B O 1
ATOM 4717 N N . SER B 1 293 ? 29.937 36.496 17.118 1.00 28.00 294 SER B N 1
ATOM 4718 C CA . SER B 1 293 ? 30.478 35.719 18.226 1.00 30.11 294 SER B CA 1
ATOM 4719 C C . SER B 1 293 ? 30.414 36.565 19.487 1.00 32.09 294 SER B C 1
ATOM 4720 O O . SER B 1 293 ? 30.330 37.795 19.421 1.00 31.59 294 SER B O 1
ATOM 4723 N N . GLY B 1 294 ? 30.467 35.892 20.635 1.00 30.10 295 GLY B N 1
ATOM 4724 C CA . GLY B 1 294 ? 30.374 36.542 21.927 1.00 30.69 295 GLY B CA 1
ATOM 4725 C C . GLY B 1 294 ? 29.058 36.196 22.597 1.00 29.38 295 GLY B C 1
ATOM 4726 O O . GLY B 1 294 ? 28.303 35.341 22.134 1.00 28.17 295 GLY B O 1
ATOM 4727 N N . ALA B 1 295 ? 28.785 36.872 23.709 1.00 27.65 296 ALA B N 1
ATOM 4728 C CA . ALA B 1 295 ? 27.576 36.609 24.479 1.00 27.64 296 ALA B CA 1
ATOM 4729 C C . ALA B 1 295 ? 26.567 37.741 24.315 1.00 28.65 296 ALA B C 1
ATOM 4730 O O . ALA B 1 295 ? 26.945 38.916 24.237 1.00 27.80 296 ALA B O 1
ATOM 4732 N N . PHE B 1 296 ? 25.280 37.378 24.285 1.00 26.49 297 PHE B N 1
ATOM 4733 C CA . PHE B 1 296 ? 24.193 38.319 24.039 1.00 26.43 297 PHE B CA 1
ATOM 4734 C C . PHE B 1 296 ? 23.032 38.026 24.977 1.00 27.31 297 PHE B C 1
ATOM 4735 O O . PHE B 1 296 ? 22.695 36.862 25.196 1.00 26.44 297 PHE B O 1
ATOM 4743 N N . THR B 1 297 ? 22.399 39.082 25.498 1.00 24.11 298 THR B N 1
ATOM 4744 C CA . THR B 1 297 ? 21.107 38.943 26.159 1.00 22.22 298 THR B CA 1
ATOM 4745 C C . THR B 1 297 ? 19.986 38.858 25.122 1.00 25.14 298 THR B C 1
ATOM 4746 O O . THR B 1 297 ? 20.193 39.072 23.926 1.00 24.63 298 THR B O 1
ATOM 4750 N N . VAL B 1 298 ? 18.774 38.568 25.605 1.00 26.20 299 VAL B N 1
ATOM 4751 C CA . VAL B 1 298 ? 17.608 38.513 24.727 1.00 22.48 299 VAL B CA 1
ATOM 4752 C C . VAL B 1 298 ? 17.267 39.883 24.151 1.00 23.26 299 VAL B C 1
ATOM 4753 O O . VAL B 1 298 ? 16.510 39.970 23.184 1.00 23.97 299 VAL B O 1
ATOM 4757 N N . LEU B 1 299 ? 17.810 40.958 24.720 1.00 22.08 300 LEU B N 1
ATOM 4758 C CA . LEU B 1 299 ? 17.565 42.297 24.188 1.00 22.95 300 LEU B CA 1
ATOM 4759 C C . LEU B 1 299 ? 18.323 42.542 22.901 1.00 22.27 300 LEU B C 1
ATOM 4760 O O . LEU B 1 299 ? 18.037 43.517 22.205 1.00 21.36 300 LEU B O 1
ATOM 4765 N N . GLU B 1 300 ? 19.297 41.699 22.588 1.00 22.53 301 GLU B N 1
ATOM 4766 C CA . GLU B 1 300 ? 20.231 41.960 21.508 1.00 25.12 301 GLU B CA 1
ATOM 4767 C C . GLU B 1 300 ? 19.974 41.078 20.291 1.00 21.70 301 GLU B C 1
ATOM 4768 O O . GLU B 1 300 ? 20.817 41.010 19.393 1.00 26.54 301 GLU B O 1
ATOM 4774 N N . VAL B 1 301 ? 18.839 40.399 20.250 1.00 18.36 302 VAL B N 1
ATOM 4775 C CA . VAL B 1 301 ? 18.521 39.439 19.199 1.00 22.58 302 VAL B CA 1
ATOM 4776 C C . VAL B 1 301 ? 17.293 39.930 18.451 1.00 23.75 302 VAL B C 1
ATOM 4777 O O . VAL B 1 301 ? 16.236 40.146 19.059 1.00 22.96 302 VAL B O 1
ATOM 4781 N N . ALA B 1 302 ? 17.421 40.088 17.137 1.00 25.37 303 ALA B N 1
ATOM 4782 C CA . ALA B 1 302 ? 16.267 40.484 16.346 1.00 27.31 303 ALA B CA 1
ATOM 4783 C C . ALA B 1 302 ? 15.211 39.385 16.430 1.00 26.16 303 ALA B C 1
ATOM 4784 O O . ALA B 1 302 ? 15.557 38.198 16.412 1.00 26.55 303 ALA B O 1
ATOM 4786 N N . PRO B 1 303 ? 13.935 39.744 16.583 1.00 24.23 304 PRO B N 1
ATOM 4787 C CA . PRO B 1 303 ? 12.878 38.724 16.743 1.00 25.27 304 PRO B CA 1
ATOM 4788 C C . PRO B 1 303 ? 12.873 37.614 15.697 1.00 26.35 304 PRO B C 1
ATOM 4789 O O . PRO B 1 303 ? 12.656 36.457 16.071 1.00 26.40 304 PRO B O 1
ATOM 4793 N N . TYR B 1 304 ? 13.102 37.909 14.412 1.00 22.49 305 TYR B N 1
ATOM 4794 C CA . TYR B 1 304 ? 12.925 36.863 13.400 1.00 26.08 305 TYR B CA 1
ATOM 4795 C C . TYR B 1 304 ? 13.890 35.697 13.588 1.00 26.97 305 TYR B C 1
ATOM 4796 O O . TYR B 1 304 ? 13.619 34.591 13.099 1.00 26.39 305 TYR B O 1
ATOM 4805 N N . LEU B 1 305 ? 15.007 35.923 14.272 1.00 27.81 306 LEU B N 1
ATOM 4806 C CA . LEU B 1 305 ? 16.027 34.890 14.417 1.00 25.90 306 LEU B CA 1
ATOM 4807 C C . LEU B 1 305 ? 15.557 33.716 15.267 1.00 22.27 306 LEU B C 1
ATOM 4808 O O . LEU B 1 305 ? 16.152 32.639 15.187 1.00 26.35 306 LEU B O 1
ATOM 4813 N N . LEU B 1 306 ? 14.496 33.889 16.052 1.00 22.57 307 LEU B N 1
ATOM 4814 C CA . LEU B 1 306 ? 13.978 32.819 16.887 1.00 23.74 307 LEU B CA 1
ATOM 4815 C C . LEU B 1 306 ? 13.152 31.811 16.106 1.00 23.77 307 LEU B C 1
ATOM 4816 O O . LEU B 1 306 ? 12.989 30.686 16.571 1.00 25.07 307 LEU B O 1
ATOM 4821 N N . SER B 1 307 ? 12.636 32.195 14.938 1.00 24.65 308 SER B N 1
ATOM 4822 C CA . SER B 1 307 ? 11.606 31.434 14.244 1.00 27.38 308 SER B CA 1
ATOM 4823 C C . SER B 1 307 ? 12.222 30.369 13.337 1.00 26.22 308 SER B C 1
ATOM 4824 O O . SER B 1 307 ? 13.228 30.631 12.667 1.00 24.99 308 SER B O 1
ATOM 4827 N N . PRO B 1 308 ? 11.603 29.182 13.265 1.00 29.78 309 PRO B N 1
ATOM 4828 C CA . PRO B 1 308 ? 12.033 28.182 12.271 1.00 29.71 309 PRO B CA 1
ATOM 4829 C C . PRO B 1 308 ? 11.686 28.547 10.831 1.00 31.75 309 PRO B C 1
ATOM 4830 O O . PRO B 1 308 ? 12.132 27.842 9.914 1.00 34.10 309 PRO B O 1
ATOM 4834 N N . GLU B 1 309 ? 10.897 29.587 10.593 1.00 29.85 310 GLU B N 1
ATOM 4835 C CA . GLU B 1 309 ? 10.478 29.943 9.242 1.00 29.79 310 GLU B CA 1
ATOM 4836 C C . GLU B 1 309 ? 11.387 31.008 8.635 1.00 31.43 310 GLU B C 1
ATOM 4837 O O . GLU B 1 309 ? 12.066 31.755 9.341 1.00 31.80 310 GLU B O 1
ATOM 4843 N N . ASN B 1 310 ? 11.382 31.070 7.305 1.00 32.77 311 ASN B N 1
ATOM 4844 C CA . ASN B 1 310 ? 12.138 32.088 6.585 1.00 32.25 311 ASN B CA 1
ATOM 4845 C C . ASN B 1 310 ? 11.608 33.483 6.902 1.00 27.94 311 ASN B C 1
ATOM 4846 O O . ASN B 1 310 ? 10.398 33.693 7.036 1.00 29.27 311 ASN B O 1
ATOM 4851 N N . LEU B 1 311 ? 12.526 34.439 6.963 1.00 29.10 312 LEU B N 1
ATOM 4852 C CA . LEU B 1 311 ? 12.163 35.826 7.246 1.00 28.38 312 LEU B CA 1
ATOM 4853 C C . LEU B 1 311 ? 11.156 36.357 6.228 1.00 26.83 312 LEU B C 1
ATOM 4854 O O . LEU B 1 311 ? 10.205 37.059 6.590 1.00 27.48 312 LEU B O 1
ATOM 4859 N N . ASP B 1 312 ? 11.331 36.005 4.949 1.00 26.44 313 ASP B N 1
ATOM 4860 C CA . ASP B 1 312 ? 10.391 36.462 3.929 1.00 28.97 313 ASP B CA 1
ATOM 4861 C C . ASP B 1 312 ? 8.982 35.959 4.222 1.00 30.17 313 ASP B C 1
ATOM 4862 O O . ASP B 1 312 ? 8.003 36.684 4.015 1.00 27.56 313 ASP B O 1
ATOM 4867 N N . ASP B 1 313 ? 8.864 34.737 4.753 1.00 29.43 314 ASP B N 1
ATOM 4868 C CA . ASP B 1 313 ? 7.549 34.177 5.069 1.00 28.34 314 ASP B CA 1
ATOM 4869 C C . ASP B 1 313 ? 6.917 34.881 6.267 1.00 27.85 314 ASP B C 1
ATOM 4870 O O . ASP B 1 313 ? 5.701 35.115 6.289 1.00 27.40 314 ASP B O 1
ATOM 4875 N N . LEU B 1 314 ? 7.726 35.192 7.288 1.00 27.61 315 LEU B N 1
ATOM 4876 C CA . LEU B 1 314 ? 7.232 35.955 8.433 1.00 26.80 315 LEU B CA 1
ATOM 4877 C C . LEU B 1 314 ? 6.751 37.341 8.013 1.00 27.21 315 LEU B C 1
ATOM 4878 O O . LEU B 1 314 ? 5.706 37.814 8.476 1.00 27.07 315 LEU B O 1
ATOM 4883 N N . ILE B 1 315 ? 7.508 38.011 7.149 1.00 27.40 316 ILE B N 1
ATOM 4884 C CA . ILE B 1 315 ? 7.104 39.346 6.696 1.00 24.06 316 ILE B CA 1
ATOM 4885 C C . ILE B 1 315 ? 5.774 39.282 5.966 1.00 31.06 316 ILE B C 1
ATOM 4886 O O . ILE B 1 315 ? 4.841 40.039 6.264 1.00 27.12 316 ILE B O 1
ATOM 4891 N N . ALA B 1 316 ? 5.660 38.366 5.004 1.00 28.87 317 ALA B N 1
ATOM 4892 C CA . ALA B 1 316 ? 4.437 38.301 4.215 1.00 29.59 317 ALA B CA 1
ATOM 4893 C C . ALA B 1 316 ? 3.236 37.918 5.069 1.00 29.26 317 ALA B C 1
ATOM 4894 O O . ALA B 1 316 ? 2.132 38.411 4.831 1.00 26.26 317 ALA B O 1
ATOM 4896 N N . ARG B 1 317 ? 3.420 37.062 6.072 1.00 26.89 318 ARG B N 1
ATOM 4897 C CA . ARG B 1 317 ? 2.276 36.548 6.818 1.00 29.56 318 ARG B CA 1
ATOM 4898 C C . ARG B 1 317 ? 1.990 37.299 8.113 1.00 27.33 318 ARG B C 1
ATOM 4899 O O . ARG B 1 317 ? 0.822 37.510 8.453 1.00 31.78 318 ARG B O 1
ATOM 4907 N N . ASP B 1 318 ? 3.019 37.701 8.857 1.00 29.56 319 ASP B N 1
ATOM 4908 C CA . ASP B 1 318 ? 2.830 38.101 10.246 1.00 26.57 319 ASP B CA 1
ATOM 4909 C C . ASP B 1 318 ? 2.991 39.592 10.496 1.00 28.21 319 ASP B C 1
ATOM 4910 O O . ASP B 1 318 ? 2.580 40.072 11.561 1.00 29.37 319 ASP B O 1
ATOM 4915 N N . VAL B 1 319 ? 3.564 40.339 9.565 1.00 26.12 320 VAL B N 1
ATOM 4916 C CA . VAL B 1 319 ? 3.769 41.749 9.849 1.00 25.59 320 VAL B CA 1
ATOM 4917 C C . VAL B 1 319 ? 2.484 42.518 9.583 1.00 29.91 320 VAL B C 1
ATOM 4918 O O . VAL B 1 319 ? 1.966 43.110 10.538 1.00 24.98 320 VAL B O 1
#

Sequence (638 aa):
TNIRVAIVGYGNLGRSVEKLIAKQPDMDLVGIFSRRATLDTKTPVFDVADVDKHADDVDVLFLCMGSATDIPEQAPKFAQFACTVDTYDNHRDIPRHRQVMNEAATAAGNVALVSTGWDPGMFSINRVYAAAVLAEHQQHTFWGPGLSLGHSGALRRIPGVQKAVQYILPSEDALEKARRGEAGDLTGKQTHKMQCFVVADAADHERIENDIRTMPDYFVGYEVEVNFIDEATFDSEHTGMPNGGHVITTGDTGGFNHTVEYILKLDRNPDFTASSQIAFGRAAHRMKQQGQSGAFTVLEVAPYLLSPENLDDLIARDVTNIRVAIVGYGNLGRSVEKLIAKQPDMDLVGIFSRRATLDTKTPVFDVADVDKHADDVDVLFLCMGSATDIPEQAPKFAQFACTVDTYDNHRDIPRHRQVMNEAATAAGNVALVSTGWDPGMFSINRVYAAAVLAEHQQHTFWGPGLSLGHSGALRRIPGVQKAVQYILPSEDALEKARRGEAGDLTGKQTHKMQCFVVADAADHERIENDIRTMPDYFVGYEVEVNFIDEATFDSEHTGMPNGGHVITTGDTGGFNHTVEYILKLDRNPDFTASSQIAFGRAAHRMKQQGQSGAFTVLEVAPYLLSPENLDDLIARDV

Organism: Corynebacterium glutamicum (strain ATCC 13032 / DSM 20300 / JCM 1318 / BCRC 11384 / CCUG 27702 / LMG 3730 / NBRC 12168 / NCIMB 10025 / NRRL B-2784 / 534) (NCBI:txid196627)

CATH classification: 3.40.50.720 (+1 more: 3.30.360.10)

Radius of gyration: 26.58 Å; Cα contacts (8 Å, |Δi|>4): 1515; chains: 2; bounding box: 77×71×68 Å

Foldseek 3Di:
DAAEEEEEEDDPLSVLLVVCQVVDPRYDYQAYAYCDDDDPDPGHYDHVVCLVVCLVVHAEYEYDDDLPPCCQVPVLVNLLRHEYFYQRQPVVCVVVSQVSNQVSWVVNLFEYAYNDFVRVHVLVQVVVVQPVVFDPKDKDWWKDQWWDPVLQVVLCPPPFFPGKTKGKGFDPVLVVCLQVVRNNPPDPQNGIAMEMETEGDPVCVVVSVVCQCPVPPNHDSHHYHYHYDHPVCCVPPVPATWMKIKMWMWHDDDPDIDIDMDTDTGRHRSNRRSLRRQLVSQLRSVCSVVRDIGYDYNNPTDVVSSDPDDPVVCVVPPD/DAAEEEEEDDDLLSVLLVVCQVVDPRYDYQAYAYCDDDDDDPGHYHHVVCVQVCLVVHAEYEYDDAQLPCCQPPVLVCLLRHAYFYQRALVVCVVVSQVSNQVSFVVNLFEYEYNDFVHVHVLVQVVVVLCVVFVAKAKAKWKDQWWDPNLQVVLCPPPFFPHKTKGKAFAVVLVVCLQVVNNPPDHHQRGMEMEMETEGDPVCVVVSVCCQCPPPSNHPSHHYHYHHDHPVVCVPPPDWTWMKIKMWMWHDPDPDIDIDMDIDTGRHRSNRRSVRRQLVSQLRSVCSVVRDIGYDYNNPTDVVSSDPDDPVVCVVPPD

Nearest PDB structures (foldseek):
  5loa-assembly1_B  TM=1.003E+00  e=2.283E-74  Corynebacterium glutamicum ATCC 13032
  2dap-assembly1_A  TM=9.644E-01  e=1.233E-67  Corynebacterium glutamicum
  5loc-assembly1_B  TM=8.680E-01  e=3.145E-64  Corynebacterium glutamicum
  5gz1-assembly1_A  TM=8.712E-01  e=2.404E-45  Ureibacillus thermosphaericus
  8zmx-assembly1_C-4  TM=8.538E-01  e=1.775E-24  Bacillus thermozeamaize

InterPro domains:
  IPR010190 Diaminopimelate dehydrogenase, Ddh [PIRSF025648] (1-320)
  IPR010190 Diaminopimelate dehydrogenase, Ddh [TIGR01921] (1-320)
  IPR032094 Meso-diaminopimelate D-dehydrogenase, C-terminal [PF16654] (118-268)
  IPR036291 NAD(P)-binding domain superfamily [SSF51735] (4-144)

Secondary structure (DSSP, 8-state):
-PEEEEEE--SHHHHHHHHHHTT-TTEEEEEEEESSS--SSSS-EEEGGGHHHHGGG-SEEEE-S-TTTHHHHHHHHHTTTSEEE-----GGGHHHHHHHHHHHHHHHT-EEE-S-SBTTBHHHHHHHHHHHHSTT-EEEEEE-SEE-HHHHHHHHTSTT-SEEEEEEEE-HHHHHHHHTT--TT--HHHHEEEEEEEE--GGGHHHHHHHHHT-TTTTTTS-EEEEE--HHHHHHHS--B-EEEEEEEEEESSS-EEEEEEEEEESBHHHHHHHHHHHHHHHHHHHHHTT--EEE-GGGS-GGGG-SS-HHHHHHHH-/-PEEEEEE--SHHHHHHHHHHTT-TTEEEEEEEESSS--SSSS-EEEGGGGGGGGGG-SEEEE-S-TTTHHHHHHHHHTTTSEEE-----GGGHHHHHHHHHHHHHHHT-EEE-S-SBTTBHHHHHHHHHHHHSSSEEEEEEE-SEE-HHHHHHHHTSTT-SEEEEEEEE-HHHHHHHHTT--TT--TGGGEEEEEEEE--GGGHHHHHHHHHT-TTTTTTS-EEEEE--HHHHHHHS----EEEEEEEEEESSS-EEEEEEEEEESSHHHHHHHHHHHHHHHHHHHHHTT--EEE-GGGS-GGGG-SS-HHHHHHHH-

Solvent-accessible surface area: 25599 Å² total; per-residue (Å²): 190,58,11,91,0,0,0,2,8,13,32,76,28,0,102,3,0,30,78,4,8,96,68,24,100,33,8,72,46,37,0,0,0,7,143,122,98,126,20,150,37,204,24,71,48,54,76,35,73,39,4,76,138,33,25,132,70,8,26,0,0,0,1,11,16,41,28,96,90,30,3,32,96,28,0,23,129,15,0,103,52,4,0,0,0,0,22,2,75,65,72,229,28,0,54,104,1,51,102,41,0,58,99,23,0,73,95,40,30,11,0,0,0,0,0,1,2,22,26,2,0,4,0,0,2,12,24,1,9,7,12,10,8,1,26,137,67,72,46,40,23,0,104,2,72,1,57,21,134,46,38,1,18,0,0,116,156,6,92,32,18,100,64,0,7,0,23,45,22,7,20,114,88,1,2,80,61,5,51,120,20,103,1,53,139,35,74,49,89,90,12,11,64,4,39,0,36,0,8,15,84,80,99,40,44,154,99,0,59,90,46,0,102,80,37,90,131,70,1,65,53,55,135,17,80,26,49,55,35,104,86,80,48,23,66,79,122,32,101,43,51,55,25,0,1,17,4,2,1,4,6,71,5,52,69,61,44,0,6,7,3,8,14,3,119,5,73,50,39,13,0,2,17,0,8,0,0,3,1,0,0,3,0,0,25,52,2,78,128,105,69,66,46,0,3,31,0,0,0,22,0,10,0,32,10,0,4,62,64,104,38,101,72,4,4,66,145,13,5,185,57,9,91,0,0,0,4,7,16,32,44,21,0,108,5,0,30,82,5,6,96,58,27,98,33,7,71,46,38,0,0,0,6,136,125,103,122,23,148,40,211,24,68,47,60,74,31,72,48,8,69,138,35,28,132,75,6,27,0,0,0,1,11,14,36,16,34,61,8,2,31,104,43,0,26,126,13,0,103,46,3,0,0,0,0,20,2,31,17,70,198,28,0,53,94,0,48,107,41,0,60,128,19,0,70,93,42,30,11,0,0,0,0,0,1,2,23,25,2,0,4,0,0,2,12,26,2,8,8,18,10,7,2,42,97,67,84,42,25,15,1,57,9,87,5,5,16,39,17,31,1,21,4,0,102,142,10,91,32,17,98,61,1,11,0,34,12,52,16,43,111,88,4,5,85,76,4,90,161,36,107,5,42,128,56,73,23,89,113,6,12,59,3,36,0,38,0,8,15,88,80,100,34,47,151,108,0,57,86,48,0,100,73,32,91,55,11,2,66,58,58,106,17,68,28,49,58,36,111,85,80,50,21,63,86,119,22,97,42,17,64,9,4,2,24,3,2,1,7,7,58,5,48,72,66,64,0,14,7,6,7,13,0,102,5,70,61,4,0,0,1,12,0,8,0,0,4,1,0,0,3,0,0,27,59,3,79,137,106,67,65,46,0,3,32,0,0,0,22,0,11,0,32,8,0,3,58,54,101,38,100,72,2,3,64,138,10,4

B-factor: mean 34.58, std 8.94, range [18.36, 70.43]